Protein AF-0000000069710161 (afdb_homodimer)

Structure (mmCIF, N/CA/C/O backbone):
data_AF-0000000069710161-model_v1
#
loop_
_entity.id
_entity.type
_entity.pdbx_description
1 polymer 'Shikimate kinase'
#
loop_
_atom_site.group_PDB
_atom_site.id
_atom_site.type_symbol
_atom_site.label_atom_id
_atom_site.label_alt_id
_atom_site.label_comp_id
_atom_site.label_asym_id
_atom_site.label_entity_id
_atom_site.label_seq_id
_atom_site.pdbx_PDB_ins_code
_atom_site.Cartn_x
_atom_site.Cartn_y
_atom_site.Cartn_z
_atom_site.occupancy
_atom_site.B_iso_or_equiv
_atom_site.auth_seq_id
_atom_site.auth_comp_id
_atom_site.auth_asym_id
_atom_site.auth_atom_id
_atom_site.pdbx_PDB_model_num
ATOM 1 N N . MET A 1 1 ? -4.695 53.375 24.906 1 35.91 1 MET A N 1
ATOM 2 C CA . MET A 1 1 ? -3.84 53.312 23.719 1 35.91 1 MET A CA 1
ATOM 3 C C . MET A 1 1 ? -3.818 51.906 23.141 1 35.91 1 MET A C 1
ATOM 5 O O . MET A 1 1 ? -3.461 50.938 23.828 1 35.91 1 MET A O 1
ATOM 9 N N . SER A 1 2 ? -4.664 51.438 22.375 1 44 2 SER A N 1
ATOM 10 C CA . SER A 1 2 ? -5.02 50.219 21.656 1 44 2 SER A CA 1
ATOM 11 C C . SER A 1 2 ? -3.787 49.531 21.047 1 44 2 SER A C 1
ATOM 13 O O . SER A 1 2 ? -3.201 50.062 20.094 1 44 2 SER A O 1
ATOM 15 N N . THR A 1 3 ? -2.779 49 21.844 1 50.16 3 THR A N 1
ATOM 16 C CA . THR A 1 3 ? -1.387 48.562 21.734 1 50.16 3 THR A CA 1
ATOM 17 C C . THR A 1 3 ? -1.184 47.688 20.516 1 50.16 3 THR A C 1
ATOM 19 O O . THR A 1 3 ? -2.152 47.188 19.938 1 50.16 3 THR A O 1
ATOM 22 N N . MET A 1 4 ? 0.264 47.062 20.156 1 63.66 4 MET A N 1
ATOM 23 C CA . MET A 1 4 ? 1.085 46.531 19.062 1 63.66 4 MET A CA 1
ATOM 24 C C . MET A 1 4 ? 0.497 45.25 18.484 1 63.66 4 MET A C 1
ATOM 26 O O . MET A 1 4 ? 0.105 44.375 19.234 1 63.66 4 MET A O 1
ATOM 30 N N . ASP A 1 5 ? 0.167 45.281 17.203 1 88.62 5 ASP A N 1
ATOM 31 C CA . ASP A 1 5 ? -0.293 44.188 16.359 1 88.62 5 ASP A CA 1
ATOM 32 C C . ASP A 1 5 ? 0.804 43.125 16.188 1 88.62 5 ASP A C 1
ATOM 34 O O . ASP A 1 5 ? 1.992 43.469 16.203 1 88.62 5 ASP A O 1
ATOM 38 N N . GLY A 1 6 ? 0.441 41.906 16.609 1 97.69 6 GLY A N 1
ATOM 39 C CA . GLY A 1 6 ? 1.301 40.781 16.266 1 97.69 6 GLY A CA 1
ATOM 40 C C . GLY A 1 6 ? 0.914 40.094 14.953 1 97.69 6 GLY A C 1
ATOM 41 O O . GLY A 1 6 ? -0.271 40 14.633 1 97.69 6 GLY A O 1
ATOM 42 N N . ARG A 1 7 ? 1.943 39.781 14.172 1 98.25 7 ARG A N 1
ATOM 43 C CA . ARG A 1 7 ? 1.725 39.062 12.922 1 98.25 7 ARG A CA 1
ATOM 44 C C . ARG A 1 7 ? 2.695 37.906 12.789 1 98.25 7 ARG A C 1
ATOM 46 O O . ARG A 1 7 ? 3.855 38 13.195 1 98.25 7 ARG A O 1
ATOM 53 N N . ALA A 1 8 ? 2.242 36.875 12.227 1 98.56 8 ALA A N 1
ATOM 54 C CA . ALA A 1 8 ? 3.08 35.688 11.992 1 98.56 8 ALA A CA 1
ATOM 55 C C . ALA A 1 8 ? 2.535 34.875 10.836 1 98.56 8 ALA A C 1
ATOM 57 O O . ALA A 1 8 ? 1.414 35.094 10.375 1 98.56 8 ALA A O 1
ATOM 58 N N . GLU A 1 9 ? 3.357 34.031 10.281 1 98.62 9 GLU A N 1
ATOM 59 C CA . GLU A 1 9 ? 2.941 33.094 9.266 1 98.62 9 GLU A CA 1
ATOM 60 C C . GLU A 1 9 ? 3.49 31.688 9.578 1 98.62 9 GLU A C 1
ATOM 62 O O . GLU A 1 9 ? 4.547 31.562 10.195 1 98.62 9 GLU A O 1
ATOM 67 N N . ALA A 1 10 ? 2.816 30.734 9.242 1 98.75 10 ALA A N 1
ATOM 68 C CA . ALA A 1 10 ? 3.188 29.344 9.422 1 98.75 10 ALA A CA 1
ATOM 69 C C . ALA A 1 10 ? 2.916 28.531 8.148 1 98.75 10 ALA A C 1
ATOM 71 O O . ALA A 1 10 ? 1.876 28.703 7.512 1 98.75 10 ALA A O 1
ATOM 72 N N . PRO A 1 11 ? 3.871 27.703 7.766 1 98.69 11 PRO A N 1
ATOM 73 C CA . PRO A 1 11 ? 3.723 26.953 6.52 1 98.69 11 PRO A CA 1
ATOM 74 C C . PRO A 1 11 ? 2.713 25.812 6.633 1 98.69 11 PRO A C 1
ATOM 76 O O . PRO A 1 11 ? 2.545 25.234 7.715 1 98.69 11 PRO A O 1
ATOM 79 N N . ALA A 1 12 ? 2.025 25.516 5.5 1 98.12 12 ALA A N 1
ATOM 80 C CA . ALA A 1 12 ? 1.256 24.281 5.348 1 98.12 12 ALA A CA 1
ATOM 81 C C . ALA A 1 12 ? 2.176 23.062 5.301 1 98.12 12 ALA A C 1
ATOM 83 O O . ALA A 1 12 ? 3.395 23.203 5.434 1 98.12 12 ALA A O 1
ATOM 84 N N . ALA A 1 13 ? 1.583 21.891 5.223 1 98.25 13 ALA A N 1
ATOM 85 C CA . ALA A 1 13 ? 2.402 20.688 5.27 1 98.25 13 ALA A CA 1
ATOM 86 C C . ALA A 1 13 ? 1.756 19.547 4.477 1 98.25 13 ALA A C 1
ATOM 88 O O . ALA A 1 13 ? 0.557 19.594 4.188 1 98.25 13 ALA A O 1
ATOM 89 N N . GLY A 1 14 ? 2.584 18.594 4.031 1 98.19 14 GLY A N 1
ATOM 90 C CA . GLY A 1 14 ? 2.152 17.328 3.465 1 98.19 14 GLY A CA 1
ATOM 91 C C . GLY A 1 14 ? 2.355 16.156 4.406 1 98.19 14 GLY A C 1
ATOM 92 O O . GLY A 1 14 ? 3.127 16.25 5.363 1 98.19 14 GLY A O 1
ATOM 93 N N . THR A 1 15 ? 1.722 15.055 4.152 1 98.62 15 THR A N 1
ATOM 94 C CA . THR A 1 15 ? 1.741 13.922 5.066 1 98.62 15 THR A CA 1
ATOM 95 C C . THR A 1 15 ? 2.744 12.867 4.602 1 98.62 15 THR A C 1
ATOM 97 O O . THR A 1 15 ? 2.768 12.5 3.426 1 98.62 15 THR A O 1
ATOM 100 N N . VAL A 1 16 ? 3.584 12.398 5.527 1 98.94 16 VAL A N 1
ATOM 101 C CA . VAL A 1 16 ? 4.391 11.203 5.332 1 98.94 16 VAL A CA 1
ATOM 102 C C . VAL A 1 16 ? 3.689 10 5.961 1 98.94 16 VAL A C 1
ATOM 104 O O . VAL A 1 16 ? 3.545 8.953 5.32 1 98.94 16 VAL A O 1
ATOM 107 N N . LEU A 1 17 ? 3.168 10.156 7.145 1 98.88 17 LEU A N 1
ATOM 108 C CA . LEU A 1 17 ? 2.465 9.117 7.891 1 98.88 17 LEU A CA 1
ATOM 109 C C . LEU A 1 17 ? 1.274 9.703 8.641 1 98.88 17 LEU A C 1
ATOM 111 O O . LEU A 1 17 ? 1.441 10.594 9.484 1 98.88 17 LEU A O 1
ATOM 115 N N . ASN A 1 18 ? 0.111 9.281 8.289 1 98.25 18 ASN A N 1
ATOM 116 C CA . ASN A 1 18 ? -1.096 9.656 9.023 1 98.25 18 ASN A CA 1
ATOM 117 C C . ASN A 1 18 ? -1.126 9.023 10.414 1 98.25 18 ASN A C 1
ATOM 119 O O . ASN A 1 18 ? -0.945 7.816 10.555 1 98.25 18 ASN A O 1
ATOM 123 N N . ALA A 1 19 ? -1.414 9.75 11.414 1 97.81 19 ALA A N 1
ATOM 124 C CA . ALA A 1 19 ? -1.248 9.32 12.797 1 97.81 19 ALA A CA 1
ATOM 125 C C . ALA A 1 19 ? -2.469 8.539 13.281 1 97.81 19 ALA A C 1
ATOM 127 O O . ALA A 1 19 ? -2.453 7.957 14.367 1 97.81 19 ALA A O 1
ATOM 128 N N . LEU A 1 20 ? -3.5 8.445 12.555 1 97.06 20 LEU A N 1
ATOM 129 C CA . LEU A 1 20 ? -4.793 7.949 13.016 1 97.06 20 LEU A CA 1
ATOM 130 C C . LEU A 1 20 ? -4.711 6.465 13.352 1 97.06 20 LEU A C 1
ATOM 132 O O . LEU A 1 20 ? -5.469 5.973 14.195 1 97.06 20 LEU A O 1
ATOM 136 N N . ALA A 1 21 ? -3.746 5.766 12.727 1 98 21 ALA A N 1
ATOM 137 C CA . ALA A 1 21 ? -3.725 4.312 12.891 1 98 21 ALA A CA 1
ATOM 138 C C . ALA A 1 21 ? -3.082 3.926 14.219 1 98 21 ALA A C 1
ATOM 140 O O . ALA A 1 21 ? -3.584 3.051 14.93 1 98 21 ALA A O 1
ATOM 141 N N . THR A 1 22 ? -1.926 4.656 14.594 1 98.38 22 THR A N 1
ATOM 142 C CA . THR A 1 22 ? -1.139 4.137 15.703 1 98.38 22 THR A CA 1
ATOM 143 C C . THR A 1 22 ? -0.735 5.262 16.656 1 98.38 22 THR A C 1
ATOM 145 O O . THR A 1 22 ? -0.102 5.016 17.688 1 98.38 22 THR A O 1
ATOM 148 N N . GLY A 1 23 ? -1.062 6.473 16.281 1 98 23 GLY A N 1
ATOM 149 C CA . GLY A 1 23 ? -0.632 7.609 17.078 1 98 23 GLY A CA 1
ATOM 150 C C . GLY A 1 23 ? 0.708 8.172 16.656 1 98 23 GLY A C 1
ATOM 151 O O . GLY A 1 23 ? 1.058 9.297 17 1 98 23 GLY A O 1
ATOM 152 N N . THR A 1 24 ? 1.486 7.406 15.922 1 98.75 24 THR A N 1
ATOM 153 C CA . THR A 1 24 ? 2.711 7.918 15.32 1 98.75 24 THR A CA 1
ATOM 154 C C . THR A 1 24 ? 2.406 8.656 14.023 1 98.75 24 THR A C 1
ATOM 156 O O . THR A 1 24 ? 1.699 8.141 13.156 1 98.75 24 THR A O 1
ATOM 159 N N . GLY A 1 25 ? 2.854 9.867 13.906 1 98.75 25 GLY A N 1
ATOM 160 C CA . GLY A 1 25 ? 2.611 10.68 12.727 1 98.75 25 GLY A CA 1
ATOM 161 C C . GLY A 1 25 ? 3.877 11.289 12.148 1 98.75 25 GLY A C 1
ATOM 162 O O . GLY A 1 25 ? 4.93 11.273 12.797 1 98.75 25 GLY A O 1
ATOM 163 N N . SER A 1 26 ? 3.795 11.727 10.945 1 98.94 26 SER A N 1
ATOM 164 C CA . SER A 1 26 ? 4.895 12.406 10.266 1 98.94 26 SER A CA 1
ATOM 165 C C . SER A 1 26 ? 4.375 13.344 9.18 1 98.94 26 SER A C 1
ATOM 167 O O . SER A 1 26 ? 3.445 13 8.445 1 98.94 26 SER A O 1
ATOM 169 N N . ALA A 1 27 ? 4.891 14.484 9.117 1 98.88 27 ALA A N 1
ATOM 170 C CA . ALA A 1 27 ? 4.535 15.484 8.117 1 98.88 27 ALA A CA 1
ATOM 171 C C . ALA A 1 27 ? 5.754 16.312 7.707 1 98.88 27 ALA A C 1
ATOM 173 O O . ALA A 1 27 ? 6.773 16.297 8.398 1 98.88 27 ALA A O 1
ATOM 174 N N . PHE A 1 28 ? 5.695 16.984 6.578 1 98.94 28 PHE A N 1
ATOM 175 C CA . PHE A 1 28 ? 6.762 17.875 6.152 1 98.94 28 PHE A CA 1
ATOM 176 C C . PHE A 1 28 ? 6.188 19.219 5.695 1 98.94 28 PHE A C 1
ATOM 178 O O . PHE A 1 28 ? 5.125 19.266 5.074 1 98.94 28 PHE A O 1
ATOM 185 N N . ALA A 1 29 ? 6.871 20.281 6 1 98.81 29 ALA A N 1
ATOM 186 C CA . ALA A 1 29 ? 6.387 21.625 5.73 1 98.81 29 ALA A CA 1
ATOM 187 C C . ALA A 1 29 ? 6.578 22 4.262 1 98.81 29 ALA A C 1
ATOM 189 O O . ALA A 1 29 ? 7.602 21.656 3.658 1 98.81 29 ALA A O 1
ATOM 190 N N . ILE A 1 30 ? 5.621 22.688 3.744 1 98.56 30 ILE A N 1
ATOM 191 C CA . ILE A 1 30 ? 5.727 23.172 2.371 1 98.56 30 ILE A CA 1
ATOM 192 C C . ILE A 1 30 ? 5.695 24.688 2.354 1 98.56 30 ILE A C 1
ATOM 194 O O . ILE A 1 30 ? 5.242 25.328 3.312 1 98.56 30 ILE A O 1
ATOM 198 N N . ASP A 1 31 ? 6.133 25.25 1.247 1 98.25 31 ASP A N 1
ATOM 199 C CA . ASP A 1 31 ? 6.336 26.703 1.156 1 98.25 31 ASP A CA 1
ATOM 200 C C . ASP A 1 31 ? 5.039 27.406 0.789 1 98.25 31 ASP A C 1
ATOM 202 O O . ASP A 1 31 ? 5.004 28.188 -0.164 1 98.25 31 ASP A O 1
ATOM 206 N N . GLU A 1 32 ? 3.979 27.188 1.427 1 97.94 32 GLU A N 1
ATOM 207 C CA . GLU A 1 32 ? 2.66 27.812 1.416 1 97.94 32 GLU A CA 1
ATOM 208 C C . GLU A 1 32 ? 2.203 28.156 2.83 1 97.94 32 GLU A C 1
ATOM 210 O O . GLU A 1 32 ? 2.434 27.391 3.77 1 97.94 32 GLU A O 1
ATOM 215 N N . TYR A 1 33 ? 1.447 29.312 2.975 1 97.94 33 TYR A N 1
ATOM 216 C CA . TYR A 1 33 ? 1.395 29.828 4.34 1 97.94 33 TYR A CA 1
ATOM 217 C C . TYR A 1 33 ? -0.034 30.188 4.738 1 97.94 33 TYR A C 1
ATOM 219 O O . TYR A 1 33 ? -0.85 30.531 3.885 1 97.94 33 TYR A O 1
ATOM 227 N N . VAL A 1 34 ? -0.218 30.031 6.008 1 97.94 34 VAL A N 1
ATOM 228 C CA . VAL A 1 34 ? -1.29 30.734 6.715 1 97.94 34 VAL A CA 1
ATOM 229 C C . VAL A 1 34 ? -0.714 31.891 7.512 1 97.94 34 VAL A C 1
ATOM 231 O O . VAL A 1 34 ? 0.336 31.766 8.141 1 97.94 34 VAL A O 1
ATOM 234 N N . ARG A 1 35 ? -1.372 33 7.434 1 98.31 35 ARG A N 1
ATOM 235 C CA . ARG A 1 35 ? -0.942 34.188 8.156 1 98.31 35 ARG A CA 1
ATOM 236 C C . ARG A 1 35 ? -1.964 34.562 9.219 1 98.31 35 ARG A C 1
ATOM 238 O O . ARG A 1 35 ? -3.16 34.312 9.062 1 98.31 35 ARG A O 1
ATOM 245 N N . ALA A 1 36 ? -1.452 35.125 10.25 1 98.44 36 ALA A N 1
ATOM 246 C CA . ALA A 1 36 ? -2.309 35.594 11.336 1 98.44 36 ALA A CA 1
ATOM 247 C C . ALA A 1 36 ? -1.924 37 11.781 1 98.44 36 ALA A C 1
ATOM 249 O O . ALA A 1 36 ? -0.74 37.344 11.82 1 98.44 36 ALA A O 1
ATOM 250 N N . SER A 1 37 ? -2.906 37.75 12.086 1 98.25 37 SER A N 1
ATOM 251 C CA . SER A 1 37 ? -2.764 39.062 12.727 1 98.25 37 SER A CA 1
ATOM 252 C C . SER A 1 37 ? -3.545 39.125 14.039 1 98.25 37 SER A C 1
ATOM 254 O O . SER A 1 37 ? -4.684 38.656 14.109 1 98.25 37 SER A O 1
ATOM 256 N N . VAL A 1 38 ? -2.893 39.656 15.031 1 98.12 38 VAL A N 1
ATOM 257 C CA . VAL A 1 38 ? -3.52 39.719 16.344 1 98.12 38 VAL A CA 1
ATOM 258 C C . VAL A 1 38 ? -3.428 41.156 16.891 1 98.12 38 VAL A C 1
ATOM 260 O O . VAL A 1 38 ? -2.357 41.75 16.859 1 98.12 38 VAL A O 1
ATOM 263 N N . SER A 1 39 ? -4.531 41.656 17.266 1 97.69 39 SER A N 1
ATOM 264 C CA . SER A 1 39 ? -4.598 42.938 17.969 1 97.69 39 SER A CA 1
ATOM 265 C C . SER A 1 39 ? -5.121 42.781 19.391 1 97.69 39 SER A C 1
ATOM 267 O O . SER A 1 39 ? -6.234 42.281 19.578 1 97.69 39 SER A O 1
ATOM 269 N N . LEU A 1 40 ? -4.277 43.188 20.344 1 96.62 40 LEU A N 1
ATOM 270 C CA . LEU A 1 40 ? -4.699 43.094 21.734 1 96.62 40 LEU A CA 1
ATOM 271 C C . LEU A 1 40 ? -5.652 44.25 22.094 1 96.62 40 LEU A C 1
ATOM 273 O O . LEU A 1 40 ? -5.508 45.344 21.594 1 96.62 40 LEU A O 1
ATOM 277 N N . GLY A 1 41 ? -6.648 43.844 22.875 1 93.81 41 GLY A N 1
ATOM 278 C CA . GLY A 1 41 ? -7.582 44.844 23.328 1 93.81 41 GLY A CA 1
ATOM 279 C C . GLY A 1 41 ? -8.898 44.281 23.812 1 93.81 41 GLY A C 1
ATOM 280 O O . GLY A 1 41 ? -9.336 43.219 23.328 1 93.81 41 GLY A O 1
ATOM 281 N N . GLY A 1 42 ? -9.438 45 24.656 1 91.88 42 GLY A N 1
ATOM 282 C CA . GLY A 1 42 ? -10.711 44.531 25.188 1 91.88 42 GLY A CA 1
ATOM 283 C C . GLY A 1 42 ? -10.57 43.375 26.156 1 91.88 42 GLY A C 1
ATOM 284 O O . GLY A 1 42 ? -9.523 43.219 26.797 1 91.88 42 GLY A O 1
ATOM 285 N N . THR A 1 43 ? -11.75 42.625 26.375 1 92.25 43 THR A N 1
ATOM 286 C CA . THR A 1 43 ? -11.75 41.562 27.359 1 92.25 43 THR A CA 1
ATOM 287 C C . THR A 1 43 ? -12.016 40.219 26.688 1 92.25 43 THR A C 1
ATOM 289 O O . THR A 1 43 ? -11.727 39.156 27.25 1 92.25 43 THR A O 1
ATOM 292 N N . ASN A 1 44 ? -12.477 40.312 25.422 1 95.81 44 ASN A N 1
ATOM 293 C CA . ASN A 1 44 ? -12.828 39.094 24.734 1 95.81 44 ASN A CA 1
ATOM 294 C C . ASN A 1 44 ? -11.875 38.781 23.578 1 95.81 44 ASN A C 1
ATOM 296 O O . ASN A 1 44 ? -11.266 39.719 23.031 1 95.81 44 ASN A O 1
ATOM 300 N N . VAL A 1 45 ? -11.672 37.531 23.297 1 97.44 45 VAL A N 1
ATOM 301 C CA . VAL A 1 45 ? -10.914 37.125 22.125 1 97.44 45 VAL A CA 1
ATOM 302 C C . VAL A 1 45 ? -11.867 36.75 20.984 1 97.44 45 VAL A C 1
ATOM 304 O O . VAL A 1 45 ? -12.734 35.906 21.156 1 97.44 45 VAL A O 1
ATOM 307 N N . THR A 1 46 ? -11.789 37.406 19.891 1 97.12 46 THR A N 1
ATOM 308 C CA . THR A 1 46 ? -12.648 37.156 18.734 1 97.12 46 THR A CA 1
ATOM 309 C C . THR A 1 46 ? -11.805 36.875 17.484 1 97.12 46 THR A C 1
ATOM 311 O O . THR A 1 46 ? -10.766 37.5 17.281 1 97.12 46 THR A O 1
ATOM 314 N N . GLY A 1 47 ? -12.219 35.844 16.734 1 96.62 47 GLY A N 1
ATOM 315 C CA . GLY A 1 47 ? -11.469 35.438 15.57 1 96.62 47 GLY A CA 1
ATOM 316 C C . GLY A 1 47 ? -12.234 35.625 14.273 1 96.62 47 GLY A C 1
ATOM 317 O O . GLY A 1 47 ? -13.469 35.594 14.266 1 96.62 47 GLY A O 1
ATOM 318 N N . THR A 1 48 ? -11.531 35.844 13.195 1 96.19 48 THR A N 1
ATOM 319 C CA . THR A 1 48 ? -12.078 35.875 11.836 1 96.19 48 THR A CA 1
ATOM 320 C C . THR A 1 48 ? -11.141 35.156 10.867 1 96.19 48 THR A C 1
ATOM 322 O O . THR A 1 48 ? -9.922 35.281 10.984 1 96.19 48 THR A O 1
ATOM 325 N N . VAL A 1 49 ? -11.68 34.438 9.922 1 94.06 49 VAL A N 1
ATOM 326 C CA . VAL A 1 49 ? -10.961 33.844 8.797 1 94.06 49 VAL A CA 1
ATOM 327 C C . VAL A 1 49 ? -11.297 34.625 7.516 1 94.06 49 VAL A C 1
ATOM 329 O O . VAL A 1 49 ? -12.438 34.594 7.066 1 94.06 49 VAL A O 1
ATOM 332 N N . ALA A 1 50 ? -10.305 35.125 6.941 1 91.06 50 ALA A N 1
ATOM 333 C CA . ALA A 1 50 ? -10.508 36.094 5.859 1 91.06 50 ALA A CA 1
ATOM 334 C C . ALA A 1 50 ? -11.273 35.438 4.699 1 91.06 50 ALA A C 1
ATOM 336 O O . ALA A 1 50 ? -12.211 36.031 4.164 1 91.06 50 ALA A O 1
ATOM 337 N N . GLU A 1 51 ? -10.922 34.219 4.32 1 86.81 51 GLU A N 1
ATOM 338 C CA . GLU A 1 51 ? -11.5 33.562 3.143 1 86.81 51 GLU A CA 1
ATOM 339 C C . GLU A 1 51 ? -12.797 32.844 3.488 1 86.81 51 GLU A C 1
ATOM 341 O O . GLU A 1 51 ? -13.477 32.312 2.604 1 86.81 51 GLU A O 1
ATOM 346 N N . ALA A 1 52 ? -13.172 32.812 4.785 1 84.38 52 ALA A N 1
ATOM 347 C CA . ALA A 1 52 ? -14.352 32.094 5.234 1 84.38 52 ALA A CA 1
ATOM 348 C C . ALA A 1 52 ? -15 32.781 6.434 1 84.38 52 ALA A C 1
ATOM 350 O O . ALA A 1 52 ? -14.891 32.312 7.566 1 84.38 52 ALA A O 1
ATOM 351 N N . PRO A 1 53 ? -15.789 33.75 6.141 1 84.19 53 PRO A N 1
ATOM 352 C CA . PRO A 1 53 ? -16.344 34.562 7.223 1 84.19 53 PRO A CA 1
ATOM 353 C C . PRO A 1 53 ? -17.25 33.75 8.156 1 84.19 53 PRO A C 1
ATOM 355 O O . PRO A 1 53 ? -17.406 34.094 9.328 1 84.19 53 PRO A O 1
ATOM 358 N N . ASP A 1 54 ? -17.781 32.75 7.648 1 88.44 54 ASP A N 1
ATOM 359 C CA . ASP A 1 54 ? -18.703 31.938 8.461 1 88.44 54 ASP A CA 1
ATOM 360 C C . ASP A 1 54 ? -17.984 30.734 9.055 1 88.44 54 ASP A C 1
ATOM 362 O O . ASP A 1 54 ? -18.641 29.844 9.617 1 88.44 54 ASP A O 1
ATOM 366 N N . ALA A 1 55 ? -16.641 30.734 8.906 1 87.38 55 ALA A N 1
ATOM 367 C CA . ALA A 1 55 ? -15.891 29.594 9.414 1 87.38 55 ALA A CA 1
ATOM 368 C C . ALA A 1 55 ? -15.93 29.547 10.945 1 87.38 55 ALA A C 1
ATOM 370 O O . ALA A 1 55 ? -16.094 30.578 11.594 1 87.38 55 ALA A O 1
ATOM 371 N N . ASP A 1 56 ? -15.906 28.344 11.445 1 89.38 56 ASP A N 1
ATOM 372 C CA . ASP A 1 56 ? -15.719 28.188 12.883 1 89.38 56 ASP A CA 1
ATOM 373 C C . ASP A 1 56 ? -14.344 28.688 13.312 1 89.38 56 ASP A C 1
ATOM 375 O O . ASP A 1 56 ? -13.312 28.188 12.844 1 89.38 56 ASP A O 1
ATOM 379 N N . THR A 1 57 ? -14.273 29.656 14.219 1 94.94 57 THR A N 1
ATOM 380 C CA . THR A 1 57 ? -13.031 30.312 14.586 1 94.94 57 THR A CA 1
ATOM 381 C C . THR A 1 57 ? -12.594 29.891 15.992 1 94.94 57 THR A C 1
ATOM 383 O O . THR A 1 57 ? -11.688 30.484 16.562 1 94.94 57 THR A O 1
ATOM 386 N N . ARG A 1 58 ? -13.234 28.891 16.484 1 96 58 ARG A N 1
ATOM 387 C CA . ARG A 1 58 ? -12.977 28.484 17.859 1 96 58 ARG A CA 1
ATOM 388 C C . ARG A 1 58 ? -11.516 28.109 18.047 1 96 58 ARG A C 1
ATOM 390 O O . ARG A 1 58 ? -10.914 28.438 19.078 1 96 58 ARG A O 1
ATOM 397 N N . LEU A 1 59 ? -10.938 27.453 17.109 1 96.25 59 LEU A N 1
ATOM 398 C CA . LEU A 1 59 ? -9.547 27.016 17.234 1 96.25 59 LEU A CA 1
ATOM 399 C C . LEU A 1 59 ? -8.625 28.219 17.406 1 96.25 59 LEU A C 1
ATOM 401 O O . LEU A 1 59 ? -7.848 28.281 18.359 1 96.25 59 LEU A O 1
ATOM 405 N N . ILE A 1 60 ? -8.711 29.203 16.547 1 97.75 60 ILE A N 1
ATOM 406 C CA . ILE A 1 60 ? -7.754 30.297 16.578 1 97.75 60 ILE A CA 1
ATOM 407 C C . ILE A 1 60 ? -8.023 31.188 17.781 1 97.75 60 ILE A C 1
ATOM 409 O O . ILE A 1 60 ? -7.094 31.734 18.375 1 97.75 60 ILE A O 1
ATOM 413 N N . GLU A 1 61 ? -9.258 31.297 18.203 1 98.44 61 GLU A N 1
ATOM 414 C CA . GLU A 1 61 ? -9.578 32.031 19.422 1 98.44 61 GLU A CA 1
ATOM 415 C C . GLU A 1 61 ? -9 31.344 20.656 1 98.44 61 GLU A C 1
ATOM 417 O O . GLU A 1 61 ? -8.406 32 21.516 1 98.44 61 GLU A O 1
ATOM 422 N N . ARG A 1 62 ? -9.18 30.047 20.688 1 98.31 62 ARG A N 1
ATOM 423 C CA . ARG A 1 62 ? -8.711 29.297 21.844 1 98.31 62 ARG A CA 1
ATOM 424 C C . ARG A 1 62 ? -7.191 29.344 21.953 1 98.31 62 ARG A C 1
ATOM 426 O O . ARG A 1 62 ? -6.645 29.406 23.047 1 98.31 62 ARG A O 1
ATOM 433 N N . VAL A 1 63 ? -6.488 29.312 20.844 1 98.56 63 VAL A N 1
ATOM 434 C CA . VAL A 1 63 ? -5.035 29.422 20.859 1 98.56 63 VAL A CA 1
ATOM 435 C C . VAL A 1 63 ? -4.629 30.75 21.484 1 98.56 63 VAL A C 1
ATOM 437 O O . VAL A 1 63 ? -3.791 30.781 22.391 1 98.56 63 VAL A O 1
ATOM 440 N N . ALA A 1 64 ? -5.215 31.844 21.031 1 98.31 64 ALA A N 1
ATOM 441 C CA . ALA A 1 64 ? -4.902 33.156 21.562 1 98.31 64 ALA A CA 1
ATOM 442 C C . ALA A 1 64 ? -5.227 33.25 23.062 1 98.31 64 ALA A C 1
ATOM 444 O O . ALA A 1 64 ? -4.445 33.812 23.844 1 98.31 64 ALA A O 1
ATOM 445 N N . GLU A 1 65 ? -6.355 32.719 23.422 1 98.38 65 GLU A N 1
ATOM 446 C CA . GLU A 1 65 ? -6.758 32.688 24.828 1 98.38 65 GLU A CA 1
ATOM 447 C C . GLU A 1 65 ? -5.707 32 25.703 1 98.38 65 GLU A C 1
ATOM 449 O O . GLU A 1 65 ? -5.344 32.531 26.766 1 98.38 65 GLU A O 1
ATOM 454 N N . LEU A 1 66 ? -5.281 30.844 25.25 1 98.31 66 LEU A N 1
ATOM 455 C CA . LEU A 1 66 ? -4.312 30.078 26.031 1 98.31 66 LEU A CA 1
ATOM 456 C C . LEU A 1 66 ? -2.996 30.828 26.156 1 98.31 66 LEU A C 1
ATOM 458 O O . LEU A 1 66 ? -2.395 30.859 27.234 1 98.31 66 LEU A O 1
ATOM 462 N N . ILE A 1 67 ? -2.543 31.406 25.109 1 98.06 67 ILE A N 1
ATOM 463 C CA . ILE A 1 67 ? -1.282 32.125 25.141 1 98.06 67 ILE A CA 1
ATOM 464 C C . ILE A 1 67 ? -1.412 33.375 26.047 1 98.06 67 ILE A C 1
ATOM 466 O O . ILE A 1 67 ? -0.527 33.656 26.859 1 98.06 67 ILE A O 1
ATOM 470 N N . ILE A 1 68 ? -2.512 34.125 25.969 1 97.19 68 ILE A N 1
ATOM 471 C CA . ILE A 1 68 ? -2.729 35.312 26.781 1 97.19 68 ILE A CA 1
ATOM 472 C C . ILE A 1 68 ? -2.812 34.938 28.25 1 97.19 68 ILE A C 1
ATOM 474 O O . ILE A 1 68 ? -2.275 35.625 29.109 1 97.19 68 ILE A O 1
ATOM 478 N N . ALA A 1 69 ? -3.471 33.844 28.469 1 97.19 69 ALA A N 1
ATOM 479 C CA . ALA A 1 69 ? -3.607 33.375 29.844 1 97.19 69 ALA A CA 1
ATOM 480 C C . ALA A 1 69 ? -2.244 33.062 30.453 1 97.19 69 ALA A C 1
ATOM 482 O O . ALA A 1 69 ? -2.012 33.312 31.641 1 97.19 69 ALA A O 1
ATOM 483 N N . GLU A 1 70 ? -1.397 32.469 29.672 1 96.75 70 GLU A N 1
ATOM 484 C CA . GLU A 1 70 ? -0.122 32 30.188 1 96.75 70 GLU A CA 1
ATOM 485 C C . GLU A 1 70 ? 0.933 33.094 30.172 1 96.75 70 GLU A C 1
ATOM 487 O O . GLU A 1 70 ? 1.795 33.156 31.047 1 96.75 70 GLU A O 1
ATOM 492 N N . TYR A 1 71 ? 0.86 34 29.172 1 95.81 71 TYR A N 1
ATOM 493 C CA . TYR A 1 71 ? 1.992 34.906 28.984 1 95.81 71 TYR A CA 1
ATOM 494 C C . TYR A 1 71 ? 1.537 36.344 28.938 1 95.81 71 TYR A C 1
ATOM 496 O O . TYR A 1 71 ? 2.361 37.281 28.875 1 95.81 71 TYR A O 1
ATOM 504 N N . GLY A 1 72 ? 0.239 36.594 28.953 1 94.44 72 GLY A N 1
ATOM 505 C CA . GLY A 1 72 ? -0.317 37.938 28.938 1 94.44 72 GLY A CA 1
ATOM 506 C C . GLY A 1 72 ? -0.874 38.375 30.281 1 94.44 72 GLY A C 1
ATOM 507 O O . GLY A 1 72 ? -0.438 37.875 31.328 1 94.44 72 GLY A O 1
ATOM 508 N N . ASP A 1 73 ? -1.74 39.438 30.266 1 93.5 73 ASP A N 1
ATOM 509 C CA . ASP A 1 73 ? -2.324 40 31.469 1 93.5 73 ASP A CA 1
ATOM 510 C C . ASP A 1 73 ? -3.85 39.938 31.438 1 93.5 73 ASP A C 1
ATOM 512 O O . ASP A 1 73 ? -4.535 40.812 31.969 1 93.5 73 ASP A O 1
ATOM 516 N N . GLY A 1 74 ? -4.281 38.906 30.625 1 91.94 74 GLY A N 1
ATOM 517 C CA . GLY A 1 74 ? -5.715 38.688 30.578 1 91.94 74 GLY A CA 1
ATOM 518 C C . GLY A 1 74 ? -6.426 39.625 29.594 1 91.94 74 GLY A C 1
ATOM 519 O O . GLY A 1 74 ? -7.652 39.75 29.656 1 91.94 74 GLY A O 1
ATOM 520 N N . GLN A 1 75 ? -5.66 40.219 28.75 1 92.38 75 GLN A N 1
ATOM 521 C CA . GLN A 1 75 ? -6.23 41.094 27.703 1 92.38 75 GLN A CA 1
ATOM 522 C C . GLN A 1 75 ? -7.09 40.281 26.734 1 92.38 75 GLN A C 1
ATOM 524 O O . GLN A 1 75 ? -6.871 39.062 26.562 1 92.38 75 GLN A O 1
ATOM 529 N N . GLY A 1 76 ? -8.055 40.969 26.141 1 96.38 76 GLY A N 1
ATOM 530 C CA . GLY A 1 76 ? -8.695 40.406 24.953 1 96.38 76 GLY A CA 1
ATOM 531 C C . GLY A 1 76 ? -7.859 40.594 23.688 1 96.38 76 GLY A C 1
ATOM 532 O O . GLY A 1 76 ? -6.738 41.094 23.75 1 96.38 76 GLY A O 1
ATOM 533 N N . ALA A 1 77 ? -8.43 40.031 22.547 1 97.56 77 ALA A N 1
ATOM 534 C CA . ALA A 1 77 ? -7.715 40.125 21.281 1 97.56 77 ALA A CA 1
ATOM 535 C C . ALA A 1 77 ? -8.656 39.938 20.109 1 97.56 77 ALA A C 1
ATOM 537 O O . ALA A 1 77 ? -9.688 39.25 20.219 1 97.56 77 ALA A O 1
ATOM 538 N N . THR A 1 78 ? -8.375 40.594 19.047 1 97.62 78 THR A N 1
ATOM 539 C CA . THR A 1 78 ? -8.938 40.281 17.75 1 97.62 78 THR A CA 1
ATOM 540 C C . THR A 1 78 ? -7.922 39.531 16.891 1 97.62 78 THR A C 1
ATOM 542 O O . THR A 1 78 ? -6.801 40 16.688 1 97.62 78 THR A O 1
ATOM 545 N N . VAL A 1 79 ? -8.289 38.375 16.453 1 97.88 79 VAL A N 1
ATOM 546 C CA . VAL A 1 79 ? -7.426 37.469 15.68 1 97.88 79 VAL A CA 1
ATOM 547 C C . VAL A 1 79 ? -7.969 37.344 14.258 1 97.88 79 VAL A C 1
ATOM 549 O O . VAL A 1 79 ? -9.148 37.031 14.062 1 97.88 79 VAL A O 1
ATOM 552 N N . GLU A 1 80 ? -7.152 37.562 13.258 1 97.25 80 GLU A N 1
ATOM 553 C CA . GLU A 1 80 ? -7.512 37.344 11.852 1 97.25 80 GLU A CA 1
ATOM 554 C C . GLU A 1 80 ? -6.504 36.438 11.156 1 97.25 80 GLU A C 1
ATOM 556 O O . GLU A 1 80 ? -5.293 36.625 11.312 1 97.25 80 GLU A O 1
ATOM 561 N N . THR A 1 81 ? -7.02 35.469 10.445 1 97.31 81 THR A N 1
ATOM 562 C CA . THR A 1 81 ? -6.137 34.594 9.656 1 97.31 81 THR A CA 1
ATOM 563 C C . THR A 1 81 ? -6.488 34.688 8.172 1 97.31 81 THR A C 1
ATOM 565 O O . THR A 1 81 ? -7.629 35 7.816 1 97.31 81 THR A O 1
ATOM 568 N N . ASP A 1 82 ? -5.559 34.5 7.34 1 95.88 82 ASP A N 1
ATOM 569 C CA . ASP A 1 82 ? -5.715 34.312 5.898 1 95.88 82 ASP A CA 1
ATOM 570 C C . ASP A 1 82 ? -4.723 33.312 5.355 1 95.88 82 ASP A C 1
ATOM 572 O O . ASP A 1 82 ? -3.695 33.031 5.98 1 95.88 82 ASP A O 1
ATOM 576 N N . SER A 1 83 ? -5.07 32.688 4.277 1 94.12 83 SER A N 1
ATOM 577 C CA . SER A 1 83 ? -4.25 31.578 3.811 1 94.12 83 SER A CA 1
ATOM 578 C C . SER A 1 83 ? -4.141 31.578 2.291 1 94.12 83 SER A C 1
ATOM 580 O O . SER A 1 83 ? -5.062 32 1.593 1 94.12 83 SER A O 1
ATOM 582 N N . THR A 1 84 ? -2.992 31.062 1.802 1 88.06 84 THR A N 1
ATOM 583 C CA . THR A 1 84 ? -2.799 30.797 0.382 1 88.06 84 THR A CA 1
ATOM 584 C C . THR A 1 84 ? -3.203 29.359 0.042 1 88.06 84 THR A C 1
ATOM 586 O O . THR A 1 84 ? -3.238 28.984 -1.13 1 88.06 84 THR A O 1
ATOM 589 N N . VAL A 1 85 ? -3.412 28.594 1.06 1 87.81 85 VAL A N 1
ATOM 590 C CA . VAL A 1 85 ? -3.809 27.203 0.856 1 87.81 85 VAL A CA 1
ATOM 591 C C . VAL A 1 85 ? -5.32 27.062 1.027 1 87.81 85 VAL A C 1
ATOM 593 O O . VAL A 1 85 ? -5.914 27.719 1.889 1 87.81 85 VAL A O 1
ATOM 596 N N . PRO A 1 86 ? -5.895 26.219 0.206 1 80.38 86 PRO A N 1
ATOM 597 C CA . PRO A 1 86 ? -7.336 26 0.372 1 80.38 86 PRO A CA 1
ATOM 598 C C . PRO A 1 86 ? -7.688 25.375 1.715 1 80.38 86 PRO A C 1
ATOM 600 O O . PRO A 1 86 ? -6.953 24.5 2.203 1 80.38 86 PRO A O 1
ATOM 603 N N . MET A 1 87 ? -8.781 25.797 2.217 1 77.94 87 MET A N 1
ATOM 604 C CA . MET A 1 87 ? -9.258 25.25 3.48 1 77.94 87 MET A CA 1
ATOM 605 C C . MET A 1 87 ? -9.75 23.812 3.297 1 77.94 87 MET A C 1
ATOM 607 O O . MET A 1 87 ? -10.336 23.484 2.266 1 77.94 87 MET A O 1
ATOM 611 N N . ALA A 1 88 ? -9.594 23 4.227 1 77.88 88 ALA A N 1
ATOM 612 C CA . ALA A 1 88 ? -10.125 21.641 4.281 1 77.88 88 ALA A CA 1
ATOM 613 C C . ALA A 1 88 ? -9.625 20.797 3.109 1 77.88 88 ALA A C 1
ATOM 615 O O . ALA A 1 88 ? -10.328 19.906 2.629 1 77.88 88 ALA A O 1
ATOM 616 N N . ALA A 1 89 ? -8.422 21.203 2.641 1 84.62 89 ALA A N 1
ATOM 617 C CA . ALA A 1 89 ? -7.848 20.5 1.493 1 84.62 89 ALA A CA 1
ATOM 618 C C . ALA A 1 89 ? -6.934 19.375 1.943 1 84.62 89 ALA A C 1
ATOM 620 O O . ALA A 1 89 ? -6.473 18.578 1.123 1 84.62 89 ALA A O 1
ATOM 621 N N . GLY A 1 90 ? -6.734 19.25 3.201 1 88.19 90 GLY A N 1
ATOM 622 C CA . GLY A 1 90 ? -5.844 18.219 3.717 1 88.19 90 GLY A CA 1
ATOM 623 C C . GLY A 1 90 ? -4.387 18.641 3.74 1 88.19 90 GLY A C 1
ATOM 624 O O . GLY A 1 90 ? -3.488 17.812 3.83 1 88.19 90 GLY A O 1
ATOM 625 N N . LEU A 1 91 ? -4.129 19.906 3.693 1 94.38 91 LEU A N 1
ATOM 626 C CA . LEU A 1 91 ? -2.768 20.422 3.678 1 94.38 91 LEU A CA 1
ATOM 627 C C . LEU A 1 91 ? -2.426 21.094 5.004 1 94.38 91 LEU A C 1
ATOM 629 O O . LEU A 1 91 ? -1.731 22.109 5.027 1 94.38 91 LEU A O 1
ATOM 633 N N . LYS A 1 92 ? -3.004 20.641 6.043 1 94.81 92 LYS A N 1
ATOM 634 C CA . LYS A 1 92 ? -2.689 20.938 7.438 1 94.81 92 LYS A CA 1
ATOM 635 C C . LYS A 1 92 ? -2.887 22.422 7.738 1 94.81 92 LYS A C 1
ATOM 637 O O . LYS A 1 92 ? -2.133 23.016 8.523 1 94.81 92 LYS A O 1
ATOM 642 N N . SER A 1 93 ? -3.895 23.016 7.156 1 93.31 93 SER A N 1
ATOM 643 C CA . SER A 1 93 ? -4.16 24.438 7.312 1 93.31 93 SER A CA 1
ATOM 644 C C . SER A 1 93 ? -4.574 24.766 8.742 1 93.31 93 SER A C 1
ATOM 646 O O . SER A 1 93 ? -4.27 25.859 9.242 1 93.31 93 SER A O 1
ATOM 648 N N . SER A 1 94 ? -5.27 23.859 9.383 1 93.25 94 SER A N 1
ATOM 649 C CA . SER A 1 94 ? -5.695 24.109 10.75 1 93.25 94 SER A CA 1
ATOM 650 C C . SER A 1 94 ? -4.496 24.234 11.688 1 93.25 94 SER A C 1
ATOM 652 O O . SER A 1 94 ? -4.434 25.141 12.516 1 93.25 94 SER A O 1
ATOM 654 N N . SER A 1 95 ? -3.57 23.281 11.562 1 96.44 95 SER A N 1
ATOM 655 C CA . SER A 1 95 ? -2.363 23.344 12.375 1 96.44 95 SER A CA 1
ATOM 656 C C . SER A 1 95 ? -1.536 24.578 12.047 1 96.44 95 SER A C 1
ATOM 658 O O . SER A 1 95 ? -0.976 25.219 12.945 1 96.44 95 SER A O 1
ATOM 660 N N . ALA A 1 96 ? -1.455 24.875 10.812 1 97.75 96 ALA A N 1
ATOM 661 C CA . ALA A 1 96 ? -0.743 26.078 10.398 1 97.75 96 ALA A CA 1
ATOM 662 C C . ALA A 1 96 ? -1.401 27.328 10.977 1 97.75 96 ALA A C 1
ATOM 664 O O . ALA A 1 96 ? -0.714 28.25 11.414 1 97.75 96 ALA A O 1
ATOM 665 N N . ALA A 1 97 ? -2.713 27.391 10.922 1 97.12 97 ALA A N 1
ATOM 666 C CA . ALA A 1 97 ? -3.443 28.516 11.5 1 97.12 97 ALA A CA 1
ATOM 667 C C . ALA A 1 97 ? -3.162 28.641 12.992 1 97.12 97 ALA A C 1
ATOM 669 O O . ALA A 1 97 ? -2.898 29.75 13.492 1 97.12 97 ALA A O 1
ATOM 670 N N . ALA A 1 98 ? -3.258 27.547 13.688 1 98.12 98 ALA A N 1
ATOM 671 C CA . ALA A 1 98 ? -2.971 27.547 15.117 1 98.12 98 ALA A CA 1
ATOM 672 C C . ALA A 1 98 ? -1.563 28.078 15.391 1 98.12 98 ALA A C 1
ATOM 674 O O . ALA A 1 98 ? -1.361 28.891 16.297 1 98.12 98 ALA A O 1
ATOM 675 N N . ASN A 1 99 ? -0.601 27.578 14.641 1 98.75 99 ASN A N 1
ATOM 676 C CA . ASN A 1 99 ? 0.787 27.984 14.812 1 98.75 99 ASN A CA 1
ATOM 677 C C . ASN A 1 99 ? 0.97 29.469 14.516 1 98.75 99 ASN A C 1
ATOM 679 O O . ASN A 1 99 ? 1.664 30.172 15.25 1 98.75 99 ASN A O 1
ATOM 683 N N . ALA A 1 100 ? 0.38 29.938 13.422 1 98.75 100 ALA A N 1
ATOM 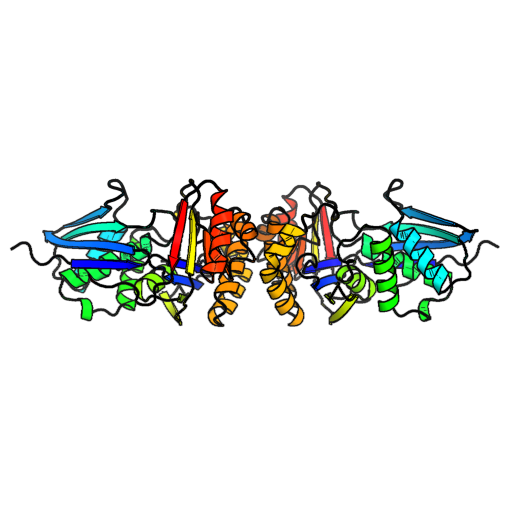684 C CA . ALA A 1 100 ? 0.47 31.344 13.055 1 98.75 100 ALA A CA 1
ATOM 685 C C . ALA A 1 100 ? -0.122 32.25 14.148 1 98.75 100 ALA A C 1
ATOM 687 O O . ALA A 1 100 ? 0.464 33.25 14.516 1 98.75 100 ALA A O 1
ATOM 688 N N . VAL A 1 101 ? -1.243 31.891 14.672 1 98.62 101 VAL A N 1
ATOM 689 C CA . VAL A 1 101 ? -1.911 32.656 15.719 1 98.62 101 VAL A CA 1
ATOM 690 C C . VAL A 1 101 ? -1.077 32.625 17 1 98.62 101 VAL A C 1
ATOM 692 O O . VAL A 1 101 ? -0.948 33.656 17.688 1 98.62 101 VAL A O 1
ATOM 695 N N . ALA A 1 102 ? -0.584 31.453 17.359 1 98.69 102 ALA A N 1
ATOM 696 C CA . ALA A 1 102 ? 0.258 31.344 18.547 1 98.69 102 ALA A CA 1
ATOM 697 C C . ALA A 1 102 ? 1.417 32.344 18.484 1 98.69 102 ALA A C 1
ATOM 699 O O . ALA A 1 102 ? 1.608 33.125 19.406 1 98.69 102 ALA A O 1
ATOM 700 N N . LEU A 1 103 ? 2.131 32.312 17.359 1 98.69 103 LEU A N 1
ATOM 701 C CA . LEU A 1 103 ? 3.297 33.188 17.234 1 98.69 103 LEU A CA 1
ATOM 702 C C . LEU A 1 103 ? 2.877 34.625 17.125 1 98.69 103 LEU A C 1
ATOM 704 O O . LEU A 1 103 ? 3.561 35.531 17.641 1 98.69 103 LEU A O 1
ATOM 708 N N . ALA A 1 104 ? 1.788 34.906 16.406 1 98.62 104 ALA A N 1
ATOM 709 C CA . ALA A 1 104 ? 1.299 36.281 16.297 1 98.62 104 ALA A CA 1
ATOM 710 C C . ALA A 1 104 ? 0.894 36.844 17.656 1 98.62 104 ALA A C 1
ATOM 712 O O . ALA A 1 104 ? 1.12 38 17.953 1 98.62 104 ALA A O 1
ATOM 713 N N . THR A 1 105 ? 0.244 36.031 18.453 1 98.38 105 THR A N 1
ATOM 714 C CA . THR A 1 105 ? -0.158 36.469 19.781 1 98.38 105 THR A CA 1
ATOM 715 C C . THR A 1 105 ? 1.064 36.719 20.656 1 98.38 105 THR A C 1
ATOM 717 O O . THR A 1 105 ? 1.129 37.75 21.359 1 98.38 105 THR A O 1
ATOM 720 N N . LEU A 1 106 ? 1.982 35.812 20.656 1 97.94 106 LEU A N 1
ATOM 721 C CA . LEU A 1 106 ? 3.223 36 21.391 1 97.94 106 LEU A CA 1
ATOM 722 C C . LEU A 1 106 ? 3.92 37.281 20.938 1 97.94 106 LEU A C 1
ATOM 724 O O . LEU A 1 106 ? 4.461 38.031 21.766 1 97.94 106 LEU A O 1
ATOM 728 N N . ASP A 1 107 ? 3.947 37.469 19.625 1 97.69 107 ASP A N 1
ATOM 729 C CA . ASP A 1 107 ? 4.531 38.656 19.062 1 97.69 107 ASP A CA 1
ATOM 730 C C . ASP A 1 107 ? 3.828 39.906 19.609 1 97.69 107 ASP A C 1
ATOM 732 O O . ASP A 1 107 ? 4.484 40.875 20.016 1 97.69 107 ASP A O 1
ATOM 736 N N . ALA A 1 108 ? 2.518 39.906 19.625 1 97.12 108 ALA A N 1
ATOM 737 C CA . ALA A 1 108 ? 1.726 41.031 20.125 1 97.12 108 ALA A CA 1
ATOM 738 C C . ALA A 1 108 ? 2.031 41.312 21.594 1 97.12 108 ALA A C 1
ATOM 740 O O . ALA A 1 108 ? 1.984 42.469 22.047 1 97.12 108 ALA A O 1
ATOM 741 N N . LEU A 1 109 ? 2.377 40.312 22.312 1 96.12 109 LEU A N 1
ATOM 742 C CA . LEU A 1 109 ? 2.639 40.406 23.75 1 96.12 109 LEU A CA 1
ATOM 743 C C . LEU A 1 109 ? 4.105 40.719 24.016 1 96.12 109 LEU A C 1
ATOM 745 O O . LEU A 1 109 ? 4.516 40.844 25.172 1 96.12 109 LEU A O 1
ATOM 749 N N . ASP A 1 110 ? 4.945 40.781 22.953 1 95 110 ASP A N 1
ATOM 750 C CA . ASP A 1 110 ? 6.395 40.906 23.078 1 95 110 ASP A CA 1
ATOM 751 C C . ASP A 1 110 ? 6.98 39.781 23.922 1 95 110 ASP A C 1
ATOM 753 O O . ASP A 1 110 ? 7.809 40 24.797 1 95 110 ASP A O 1
ATOM 757 N N . ALA A 1 111 ? 6.445 38.562 23.609 1 95.19 111 ALA A N 1
ATOM 758 C CA . ALA A 1 111 ? 6.832 37.406 24.406 1 95.19 111 ALA A CA 1
ATOM 759 C C . ALA A 1 111 ? 7.324 36.25 23.531 1 95.19 111 ALA A C 1
ATOM 761 O O . ALA A 1 111 ? 7.316 35.094 23.938 1 95.19 111 ALA A O 1
ATOM 762 N N . THR A 1 112 ? 7.703 36.531 22.328 1 94.19 112 THR A N 1
ATOM 763 C CA . THR A 1 112 ? 8.102 35.5 21.359 1 94.19 112 THR A CA 1
ATOM 764 C C . THR A 1 112 ? 9.289 34.688 21.891 1 94.19 112 THR A C 1
ATOM 766 O O . THR A 1 112 ? 9.383 33.5 21.656 1 94.19 112 THR A O 1
ATOM 769 N N . GLU A 1 113 ? 10.164 35.25 22.625 1 93.31 113 GLU A N 1
ATOM 770 C CA . GLU A 1 113 ? 11.383 34.594 23.094 1 93.31 113 GLU A CA 1
ATOM 771 C C . GLU A 1 113 ? 11.133 33.812 24.375 1 93.31 113 GLU A C 1
ATOM 773 O O . GLU A 1 113 ? 11.969 33 24.781 1 93.31 113 GLU A O 1
ATOM 778 N N . ALA A 1 114 ? 10.008 34 24.938 1 93.94 114 ALA A N 1
ATOM 779 C CA . ALA A 1 114 ? 9.695 33.344 26.219 1 93.94 114 ALA A CA 1
ATOM 780 C C . ALA A 1 114 ? 9.242 31.922 26.016 1 93.94 114 ALA A C 1
ATOM 782 O O . ALA A 1 114 ? 9.172 31.141 26.969 1 93.94 114 ALA A O 1
ATOM 783 N N . VAL A 1 115 ? 8.906 31.625 24.812 1 95.38 115 VAL A N 1
ATOM 784 C CA . VAL A 1 115 ? 8.312 30.328 24.516 1 95.38 115 VAL A CA 1
ATOM 785 C C . VAL A 1 115 ? 9.094 29.641 23.406 1 95.38 115 VAL A C 1
ATOM 787 O O . VAL A 1 115 ? 9.391 30.25 22.375 1 95.38 115 VAL A O 1
ATOM 790 N N . THR A 1 116 ? 9.523 28.375 23.656 1 96.88 116 THR A N 1
ATOM 791 C CA . THR A 1 116 ? 10.141 27.625 22.562 1 96.88 116 THR A CA 1
ATOM 792 C C . THR A 1 116 ? 9.125 27.344 21.469 1 96.88 116 THR A C 1
ATOM 794 O O . THR A 1 116 ? 7.922 27.266 21.719 1 96.88 116 THR A O 1
ATOM 797 N N . ARG A 1 117 ? 9.609 27.141 20.25 1 97.38 117 ARG A N 1
ATOM 798 C CA . ARG A 1 117 ? 8.734 26.828 19.125 1 97.38 117 ARG A CA 1
ATOM 799 C C . ARG A 1 117 ? 7.961 25.531 19.359 1 97.38 117 ARG A C 1
ATOM 801 O O . ARG A 1 117 ? 6.781 25.438 19.016 1 97.38 117 ARG A O 1
ATOM 808 N N . GLU A 1 118 ? 8.586 24.562 19.938 1 97.75 118 GLU A N 1
ATOM 809 C CA . GLU A 1 118 ? 7.922 23.297 20.219 1 97.75 118 GLU A CA 1
ATOM 810 C C . GLU A 1 118 ? 6.777 23.5 21.219 1 97.75 118 GLU A C 1
ATOM 812 O O . GLU A 1 118 ? 5.703 22.906 21.047 1 97.75 118 GLU A O 1
ATOM 817 N N . ARG A 1 119 ? 7.062 24.297 22.25 1 97.88 119 ARG A N 1
ATOM 818 C CA . ARG A 1 119 ? 6.02 24.578 23.234 1 97.88 119 ARG A CA 1
ATOM 819 C C . ARG A 1 119 ? 4.855 25.328 22.594 1 97.88 119 ARG A C 1
ATOM 821 O O . ARG A 1 119 ? 3.691 25.047 22.891 1 97.88 119 ARG A O 1
ATOM 828 N N . ALA A 1 120 ? 5.156 26.312 21.75 1 98.38 120 ALA A N 1
ATOM 829 C CA . ALA A 1 120 ? 4.109 27.047 21.047 1 98.38 120 ALA A CA 1
ATOM 830 C C . ALA A 1 120 ? 3.246 26.094 20.219 1 98.38 120 ALA A C 1
ATOM 832 O O . ALA A 1 120 ? 2.02 26.219 20.188 1 98.38 120 ALA A O 1
ATOM 833 N N . ALA A 1 121 ? 3.904 25.141 19.531 1 98.62 121 ALA A N 1
ATOM 834 C CA . ALA A 1 121 ? 3.166 24.141 18.75 1 98.62 121 ALA A CA 1
ATOM 835 C C . ALA A 1 121 ? 2.238 23.328 19.656 1 98.62 121 ALA A C 1
ATOM 837 O O . ALA A 1 121 ? 1.098 23.047 19.281 1 98.62 121 ALA A O 1
ATOM 838 N N . ARG A 1 122 ? 2.705 22.953 20.844 1 98.5 122 ARG A N 1
ATOM 839 C CA . ARG A 1 122 ? 1.914 22.156 21.781 1 98.5 122 ARG A CA 1
ATOM 840 C C . ARG A 1 122 ? 0.7 22.938 22.281 1 98.5 122 ARG A C 1
ATOM 842 O O . ARG A 1 122 ? -0.363 22.359 22.5 1 98.5 122 ARG A O 1
ATOM 849 N N . ILE A 1 123 ? 0.862 24.234 22.422 1 98.31 123 ILE A N 1
ATOM 850 C CA . ILE A 1 123 ? -0.272 25.062 22.828 1 98.31 123 ILE A CA 1
ATOM 851 C C . ILE A 1 123 ? -1.351 25.016 21.75 1 98.31 123 ILE A C 1
ATOM 853 O O . ILE A 1 123 ? -2.541 24.906 22.047 1 98.31 123 ILE A O 1
ATOM 857 N N . GLY A 1 124 ? -0.915 25.141 20.484 1 98.12 124 GLY A N 1
ATOM 858 C CA . GLY A 1 124 ? -1.861 24.984 19.391 1 98.12 124 GLY A CA 1
ATOM 859 C C . GLY A 1 124 ? -2.568 23.641 19.406 1 98.12 124 GLY A C 1
ATOM 860 O O . GLY A 1 124 ? -3.766 23.562 19.125 1 98.12 124 GLY A O 1
ATOM 861 N N . VAL A 1 125 ? -1.825 22.562 19.703 1 98.25 125 VAL A N 1
ATOM 862 C CA . VAL A 1 125 ? -2.367 21.203 19.766 1 98.25 125 VAL A CA 1
ATOM 863 C C . VAL A 1 125 ? -3.395 21.109 20.891 1 98.25 125 VAL A C 1
ATOM 865 O O . VAL A 1 125 ? -4.469 20.531 20.719 1 98.25 125 VAL A O 1
ATOM 868 N N . GLU A 1 126 ? -3.031 21.688 22.047 1 97.94 126 GLU A N 1
ATOM 869 C CA . GLU A 1 126 ? -3.961 21.734 23.172 1 97.94 126 GLU A CA 1
ATOM 870 C C . GLU A 1 126 ? -5.25 22.453 22.797 1 97.94 126 GLU A C 1
ATOM 872 O O . GLU A 1 126 ? -6.348 21.984 23.094 1 97.94 126 GLU A O 1
ATOM 877 N N . ALA A 1 127 ? -5.105 23.562 22.125 1 98 127 ALA A N 1
ATOM 878 C CA . ALA A 1 127 ? -6.258 24.344 21.672 1 98 127 ALA A CA 1
ATOM 879 C C . ALA A 1 127 ? -7.121 23.531 20.703 1 98 127 ALA A C 1
ATOM 881 O O . ALA A 1 127 ? -8.352 23.609 20.75 1 98 127 ALA A O 1
ATOM 882 N N . ALA A 1 128 ? -6.48 22.812 19.766 1 95.62 128 ALA A N 1
ATOM 883 C CA . ALA A 1 128 ? -7.199 22.016 18.797 1 95.62 128 ALA A CA 1
ATOM 884 C C . ALA A 1 128 ? -8.023 20.922 19.469 1 95.62 128 ALA A C 1
ATOM 886 O O . ALA A 1 128 ? -9.156 20.641 19.062 1 95.62 128 ALA A O 1
ATOM 887 N N . ARG A 1 129 ? -7.449 20.297 20.5 1 95.38 129 ARG A N 1
ATOM 888 C CA . ARG A 1 129 ? -8.18 19.297 21.266 1 95.38 129 ARG A CA 1
ATOM 889 C C . ARG A 1 129 ? -9.352 19.922 22 1 95.38 129 ARG A C 1
ATOM 891 O O . ARG A 1 129 ? -10.453 19.375 22 1 95.38 129 ARG A O 1
ATOM 898 N N . ASP A 1 130 ? -9.133 21.062 22.578 1 95.56 130 ASP A N 1
ATOM 899 C CA . ASP A 1 130 ? -10.188 21.781 23.281 1 95.56 130 ASP A CA 1
ATOM 900 C C . ASP A 1 130 ? -11.344 22.125 22.344 1 95.56 130 ASP A C 1
ATOM 902 O O . ASP A 1 130 ? -12.508 22.047 22.734 1 95.56 130 ASP A O 1
ATOM 906 N N . ALA A 1 131 ? -10.969 22.547 21.156 1 92.31 131 ALA A N 1
ATOM 907 C CA . ALA A 1 131 ? -11.953 22.984 20.172 1 92.31 131 ALA A CA 1
ATOM 908 C C . ALA A 1 131 ? -12.633 21.781 19.516 1 92.31 131 ALA A C 1
ATOM 910 O O . ALA A 1 131 ? -13.648 21.938 18.828 1 92.31 131 ALA A O 1
ATOM 911 N N . GLY A 1 132 ? -12.102 20.578 19.688 1 88.81 132 GLY A N 1
ATOM 912 C CA . GLY A 1 132 ? -12.703 19.359 19.156 1 88.81 132 GLY A CA 1
ATOM 913 C C . GLY A 1 132 ? -12.516 19.219 17.656 1 88.81 132 GLY A C 1
ATOM 914 O O . GLY A 1 132 ? -13.391 18.672 16.969 1 88.81 132 GLY A O 1
ATOM 915 N N . VAL A 1 133 ? -11.406 19.703 17.078 1 84.81 133 VAL A N 1
ATOM 916 C CA . VAL A 1 133 ? -11.227 19.703 15.633 1 84.81 133 VAL A CA 1
ATOM 917 C C . VAL A 1 133 ? -10.133 18.703 15.25 1 84.81 133 VAL A C 1
ATOM 919 O O . VAL A 1 133 ? -9.664 18.688 14.109 1 84.81 133 VAL A O 1
ATOM 922 N N . THR A 1 134 ? -9.703 17.891 16.203 1 86.31 134 THR A N 1
ATOM 923 C CA . THR A 1 134 ? -8.641 16.922 15.953 1 86.31 134 THR A CA 1
ATOM 924 C C . THR A 1 134 ? -8.898 15.633 16.719 1 86.31 134 THR A C 1
ATOM 926 O O . THR A 1 134 ? -9.484 15.648 17.797 1 86.31 134 THR A O 1
ATOM 929 N N . VAL A 1 135 ? -8.461 14.523 16.062 1 82.75 135 VAL A N 1
ATOM 930 C CA . VAL A 1 135 ? -8.586 13.219 16.703 1 82.75 135 VAL A CA 1
ATOM 931 C C . VAL A 1 135 ? -7.34 12.938 17.547 1 82.75 135 VAL A C 1
ATOM 933 O O . VAL A 1 135 ? -7.445 12.523 18.703 1 82.75 135 VAL A O 1
ATOM 936 N N . THR A 1 136 ? -6.133 13.148 17.078 1 86.31 136 THR A N 1
ATOM 937 C CA . THR A 1 136 ? -4.887 12.773 17.719 1 86.31 136 THR A CA 1
ATOM 938 C C . THR A 1 136 ? -4.156 14 18.25 1 86.31 136 THR A C 1
ATOM 940 O O . THR A 1 136 ? -3.021 13.906 18.734 1 86.31 136 THR A O 1
ATOM 943 N N . GLY A 1 137 ? -4.734 15.219 18.047 1 88.56 137 GLY A N 1
ATOM 944 C CA . GLY A 1 137 ? -4.066 16.453 18.391 1 88.56 137 GLY A CA 1
ATOM 945 C C . GLY A 1 137 ? -3.277 17.047 17.234 1 88.56 137 GLY A C 1
ATOM 946 O O . GLY A 1 137 ? -2.896 18.219 17.281 1 88.56 137 GLY A O 1
ATOM 947 N N . ALA A 1 138 ? -2.896 16.141 16.234 1 95.25 138 ALA A N 1
ATOM 948 C CA . ALA A 1 138 ? -2.223 16.562 15.008 1 95.25 138 ALA A CA 1
ATOM 949 C C . ALA A 1 138 ? -0.863 17.172 15.32 1 95.25 138 ALA A C 1
ATOM 951 O O . ALA A 1 138 ? -0.472 18.172 14.695 1 95.25 138 ALA A O 1
ATOM 952 N N . PHE A 1 139 ? -0.16 16.609 16.359 1 98.56 139 PHE A N 1
ATOM 953 C CA . PHE A 1 139 ? 1.138 17.172 16.719 1 98.56 139 PHE A CA 1
ATOM 954 C C . PHE A 1 139 ? 2.129 17.016 15.57 1 98.56 139 PHE A C 1
ATOM 956 O O . PHE A 1 139 ? 3.033 17.828 15.406 1 98.56 139 PHE A O 1
ATOM 963 N N . ASP A 1 140 ? 1.983 15.977 14.734 1 98.56 140 ASP A N 1
ATOM 964 C CA . ASP A 1 140 ? 2.811 15.812 13.547 1 98.56 140 ASP A CA 1
ATOM 965 C C . ASP A 1 140 ? 2.643 17 12.594 1 98.56 140 ASP A C 1
ATOM 967 O O . ASP A 1 140 ? 3.629 17.578 12.148 1 98.56 140 ASP A O 1
ATOM 971 N N . ASP A 1 141 ? 1.456 17.438 12.312 1 98.06 141 ASP A N 1
ATOM 972 C CA . ASP A 1 141 ? 1.174 18.578 11.461 1 98.06 141 ASP A CA 1
ATOM 973 C C . ASP A 1 141 ? 1.688 19.875 12.094 1 98.06 141 ASP A C 1
ATOM 975 O O . ASP A 1 141 ? 2.344 20.672 11.43 1 98.06 141 ASP A O 1
ATOM 979 N N . ALA A 1 142 ? 1.363 20.031 13.398 1 98.69 142 ALA A N 1
ATOM 980 C CA . ALA A 1 142 ? 1.746 21.25 14.125 1 98.69 142 ALA A CA 1
ATOM 981 C C . ALA A 1 142 ? 3.264 21.391 14.188 1 98.69 142 ALA A C 1
ATOM 983 O O . ALA A 1 142 ? 3.799 22.484 13.984 1 98.69 142 ALA A O 1
ATOM 984 N N . SER A 1 143 ? 3.953 20.297 14.461 1 98.88 143 SER A N 1
ATOM 985 C CA . SER A 1 143 ? 5.402 20.344 14.602 1 98.88 143 SER A CA 1
ATOM 986 C C . SER A 1 143 ? 6.078 20.641 13.266 1 98.88 143 SER A C 1
ATOM 988 O O . SER A 1 143 ? 7.008 21.438 13.195 1 98.88 143 SER A O 1
ATOM 990 N N . ALA A 1 144 ? 5.641 19.969 12.195 1 98.88 144 ALA A N 1
ATOM 991 C CA . ALA A 1 144 ? 6.219 20.25 10.883 1 98.88 144 ALA A CA 1
ATOM 992 C C . ALA A 1 144 ? 6.008 21.703 10.484 1 98.88 144 ALA A C 1
ATOM 994 O O . ALA A 1 144 ? 6.93 22.359 10.008 1 98.88 144 ALA A O 1
ATOM 995 N N . SER A 1 145 ? 4.801 22.156 10.672 1 98.69 145 SER A N 1
ATOM 996 C CA . SER A 1 145 ? 4.469 23.547 10.359 1 98.69 145 SER A CA 1
ATOM 997 C C . SER A 1 145 ? 5.301 24.516 11.188 1 98.69 145 SER A C 1
ATOM 999 O O . SER A 1 145 ? 5.781 25.531 10.672 1 98.69 145 SER A O 1
ATOM 1001 N N . MET A 1 146 ? 5.469 24.281 12.469 1 98.88 146 MET A N 1
ATOM 1002 C CA . MET A 1 146 ? 6.141 25.188 13.398 1 98.88 146 MET A CA 1
ATOM 1003 C C . MET A 1 146 ? 7.648 25.172 13.18 1 98.88 146 MET A C 1
ATOM 1005 O O . MET A 1 146 ? 8.289 26.219 13.117 1 98.88 146 MET A O 1
ATOM 1009 N N . LEU A 1 147 ? 8.211 23.969 13.039 1 98.81 147 LEU A N 1
ATOM 1010 C CA . LEU A 1 147 ? 9.664 23.812 13.094 1 98.81 147 LEU A CA 1
ATOM 1011 C C . LEU A 1 147 ? 10.25 23.781 11.688 1 98.81 147 LEU A C 1
ATOM 1013 O O . LEU A 1 147 ? 11.453 23.984 11.508 1 98.81 147 LEU A O 1
ATOM 1017 N N . GLY A 1 148 ? 9.43 23.484 10.719 1 98.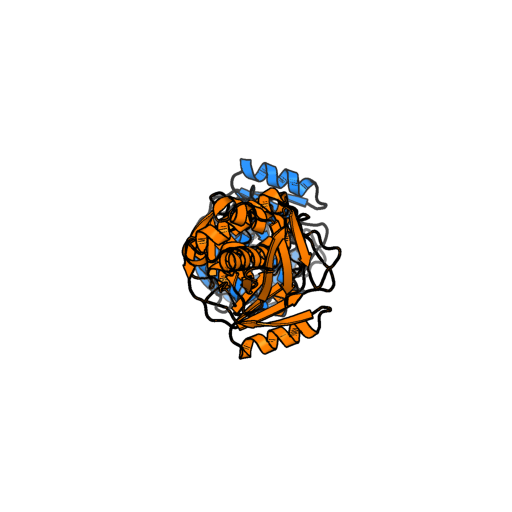75 148 GLY A N 1
ATOM 1018 C CA . GLY A 1 148 ? 9.938 23.281 9.375 1 98.75 148 GLY A CA 1
ATOM 1019 C C . GLY A 1 148 ? 10.57 21.922 9.164 1 98.75 148 GLY A C 1
ATOM 1020 O O . GLY A 1 148 ? 10.789 21.172 10.133 1 98.75 148 GLY A O 1
ATOM 1021 N N . GLY A 1 149 ? 10.867 21.594 7.887 1 98.75 149 GLY A N 1
ATOM 1022 C CA . GLY A 1 149 ? 11.422 20.297 7.566 1 98.75 149 GLY A CA 1
ATOM 1023 C C . GLY A 1 149 ? 10.406 19.172 7.668 1 98.75 149 GLY A C 1
ATOM 1024 O O . GLY A 1 149 ? 9.227 19.359 7.375 1 98.75 149 GLY A O 1
ATOM 1025 N N . VAL A 1 150 ? 10.891 17.984 7.938 1 98.94 150 VAL A N 1
ATOM 1026 C CA . VAL A 1 150 ? 10.047 16.812 8.164 1 98.94 150 VAL A CA 1
ATOM 1027 C C . VAL A 1 150 ? 10.148 16.391 9.625 1 98.94 150 VAL A C 1
ATOM 1029 O O . VAL A 1 150 ? 11.234 16.438 10.219 1 98.94 150 VAL A O 1
ATOM 1032 N N . THR A 1 151 ? 9.031 16.047 10.203 1 98.94 151 THR A N 1
ATOM 1033 C CA . THR A 1 151 ? 9.016 15.594 11.594 1 98.94 151 THR A CA 1
ATOM 1034 C C . THR A 1 151 ? 8.352 14.227 11.711 1 98.94 151 THR A C 1
ATOM 1036 O O . THR A 1 151 ? 7.449 13.898 10.938 1 98.94 151 THR A O 1
ATOM 1039 N N . VAL A 1 152 ? 8.828 13.398 12.57 1 98.94 152 VAL A N 1
ATOM 1040 C CA . VAL A 1 152 ? 8.172 12.188 13.047 1 98.94 152 VAL A CA 1
ATOM 1041 C C . VAL A 1 152 ? 7.824 12.328 14.531 1 98.94 152 VAL A C 1
ATOM 1043 O O . VAL A 1 152 ? 8.664 12.75 15.328 1 98.94 152 VAL A O 1
ATOM 1046 N N . THR A 1 153 ? 6.59 11.984 14.883 1 98.88 153 THR A N 1
ATOM 1047 C CA . THR A 1 153 ? 6.145 12.305 16.234 1 98.88 153 THR A CA 1
ATOM 1048 C C . THR A 1 153 ? 5.355 11.141 16.828 1 98.88 153 THR A C 1
ATOM 1050 O O . THR A 1 153 ? 4.848 10.289 16.094 1 98.88 153 THR A O 1
ATOM 1053 N N . ASP A 1 154 ? 5.32 11.031 18.094 1 98.69 154 ASP A N 1
ATOM 1054 C CA . ASP A 1 154 ? 4.309 10.328 18.875 1 98.69 154 ASP A CA 1
ATOM 1055 C C . ASP A 1 154 ? 3.199 11.273 19.328 1 98.69 154 ASP A C 1
ATOM 1057 O O . ASP A 1 154 ? 3.375 12.047 20.281 1 98.69 154 ASP A O 1
ATOM 1061 N N . ASN A 1 155 ? 2.082 11.242 18.719 1 98.12 155 ASN A N 1
ATOM 1062 C CA . ASN A 1 155 ? 1.018 12.211 18.953 1 98.12 155 ASN A CA 1
ATOM 1063 C C . ASN A 1 155 ? 0.293 11.945 20.266 1 98.12 155 ASN A C 1
ATOM 1065 O O . ASN A 1 155 ? -0.352 12.836 20.812 1 98.12 155 ASN A O 1
ATOM 1069 N N . ASP A 1 156 ? 0.34 10.711 20.75 1 96.62 156 ASP A N 1
ATOM 1070 C CA . ASP A 1 156 ? -0.253 10.422 22.062 1 96.62 156 ASP A CA 1
ATOM 1071 C C . ASP A 1 156 ? 0.46 11.188 23.172 1 96.62 156 ASP A C 1
ATOM 1073 O O . ASP A 1 156 ? -0.174 11.625 24.125 1 96.62 156 ASP A O 1
ATOM 1077 N N . GLU A 1 157 ? 1.731 11.383 23.031 1 97.5 157 GLU A N 1
ATOM 1078 C CA . GLU A 1 157 ? 2.529 12.055 24.047 1 97.5 157 GLU A CA 1
ATOM 1079 C C . GLU A 1 157 ? 2.947 13.453 23.594 1 97.5 157 GLU A C 1
ATOM 1081 O O . GLU A 1 157 ? 3.664 14.148 24.312 1 97.5 157 GLU A O 1
ATOM 1086 N N . ASP A 1 158 ? 2.512 13.789 22.406 1 97.94 158 ASP A N 1
ATOM 1087 C CA . ASP A 1 158 ? 2.984 15.016 21.781 1 97.94 158 ASP A CA 1
ATOM 1088 C C . ASP A 1 158 ? 4.508 15.109 21.828 1 97.94 158 ASP A C 1
ATOM 1090 O O . ASP A 1 158 ? 5.062 16.125 22.234 1 97.94 158 ASP A O 1
ATOM 1094 N N . ALA A 1 159 ? 5.16 14.055 21.453 1 98.5 159 ALA A N 1
ATOM 1095 C CA . ALA A 1 159 ? 6.617 13.984 21.5 1 98.5 159 ALA A CA 1
ATOM 1096 C C . ALA A 1 159 ? 7.215 14.039 20.094 1 98.5 159 ALA A C 1
ATOM 1098 O O . ALA A 1 159 ? 6.734 13.359 19.172 1 98.5 159 ALA A O 1
ATOM 1099 N N . LEU A 1 160 ? 8.211 14.891 19.938 1 98.75 160 LEU A N 1
ATOM 1100 C CA . LEU A 1 160 ? 8.977 14.953 18.703 1 98.75 160 LEU A CA 1
ATOM 1101 C C . LEU A 1 160 ? 10.039 13.859 18.672 1 98.75 160 LEU A C 1
ATOM 1103 O O . LEU A 1 160 ? 10.969 13.859 19.484 1 98.75 160 LEU A O 1
ATOM 1107 N N . LEU A 1 161 ? 10.008 12.945 17.781 1 98.81 161 LEU A N 1
ATOM 1108 C CA . LEU A 1 161 ? 10.953 11.836 17.688 1 98.81 161 LEU A CA 1
ATOM 1109 C C . LEU A 1 161 ? 12.109 12.195 16.75 1 98.81 161 LEU A C 1
ATOM 1111 O O . LEU A 1 161 ? 13.266 11.875 17.047 1 98.81 161 LEU A O 1
ATOM 1115 N N . VAL A 1 162 ? 11.789 12.75 15.609 1 98.75 162 VAL A N 1
ATOM 1116 C CA . VAL A 1 162 ? 12.781 13.148 14.617 1 98.75 162 VAL A CA 1
ATOM 1117 C C . VAL A 1 162 ? 12.406 14.5 14.016 1 98.75 162 VAL A C 1
ATOM 1119 O O . VAL A 1 162 ? 11.219 14.781 13.805 1 98.75 162 VAL A O 1
ATOM 1122 N N . ARG A 1 163 ? 13.281 15.359 13.82 1 98.75 163 ARG A N 1
ATOM 1123 C CA . ARG A 1 163 ? 13.211 16.516 12.922 1 98.75 163 ARG A CA 1
ATOM 1124 C C . ARG A 1 163 ? 14.367 16.516 11.938 1 98.75 163 ARG A C 1
ATOM 1126 O O . ARG A 1 163 ? 15.531 16.469 12.336 1 98.75 163 ARG A O 1
ATOM 1133 N N . ASP A 1 164 ? 14.094 16.484 10.727 1 98.69 164 ASP A N 1
ATOM 1134 C CA . ASP A 1 164 ? 15.094 16.422 9.664 1 98.69 164 ASP A CA 1
ATOM 1135 C C . ASP A 1 164 ? 14.812 17.469 8.594 1 98.69 164 ASP A C 1
ATOM 1137 O O . ASP A 1 164 ? 13.742 18.078 8.57 1 98.69 164 ASP A O 1
ATOM 1141 N N . GLU A 1 165 ? 15.852 17.797 7.863 1 98.25 165 GLU A N 1
ATOM 1142 C CA . GLU A 1 165 ? 15.664 18.688 6.719 1 98.25 165 GLU A CA 1
ATOM 1143 C C . GLU A 1 165 ? 15.562 17.891 5.418 1 98.25 165 GLU A C 1
ATOM 1145 O O . GLU A 1 165 ? 16.297 16.938 5.207 1 98.25 165 GLU A O 1
ATOM 1150 N N . VAL A 1 166 ? 14.57 18.172 4.688 1 97.44 166 VAL A N 1
ATOM 1151 C CA . VAL A 1 166 ? 14.391 17.594 3.355 1 97.44 166 VAL A CA 1
ATOM 1152 C C . VAL A 1 166 ? 14.336 18.719 2.316 1 97.44 166 VAL A C 1
ATOM 1154 O O . VAL A 1 166 ? 13.883 19.828 2.615 1 97.44 166 VAL A O 1
ATOM 1157 N N . ASP A 1 167 ? 14.859 18.391 1.131 1 95.25 167 ASP A N 1
ATOM 1158 C CA . ASP A 1 167 ? 14.906 19.359 0.03 1 95.25 167 ASP A CA 1
ATOM 1159 C C . ASP A 1 167 ? 14.367 18.734 -1.258 1 95.25 167 ASP A C 1
ATOM 1161 O O . ASP A 1 167 ? 15.133 18.203 -2.066 1 95.25 167 ASP A O 1
ATOM 1165 N N . TRP A 1 168 ? 13.109 18.812 -1.483 1 98.38 168 TRP A N 1
ATOM 1166 C CA . TRP A 1 168 ? 12.438 18.344 -2.691 1 98.38 168 TRP A CA 1
ATOM 1167 C C . TRP A 1 168 ? 11.328 19.297 -3.102 1 98.38 168 TRP A C 1
ATOM 1169 O O . TRP A 1 168 ? 10.883 20.125 -2.297 1 98.38 168 TRP A O 1
ATOM 1179 N N . ASP A 1 169 ? 10.992 19.281 -4.391 1 98.81 169 ASP A N 1
ATOM 1180 C CA . ASP A 1 169 ? 9.828 20.016 -4.879 1 98.81 169 ASP A CA 1
ATOM 1181 C C . ASP A 1 169 ? 8.539 19.25 -4.594 1 98.81 169 ASP A C 1
ATOM 1183 O O . ASP A 1 169 ? 8.57 18.047 -4.32 1 98.81 169 ASP A O 1
ATOM 1187 N N . VAL A 1 170 ? 7.453 20.016 -4.594 1 98.75 170 VAL A N 1
ATOM 1188 C CA . VAL A 1 170 ? 6.168 19.469 -4.172 1 98.75 170 VAL A CA 1
ATOM 1189 C C . VAL A 1 170 ? 5.082 19.875 -5.168 1 98.75 170 VAL A C 1
ATOM 1191 O O . VAL A 1 170 ? 5.027 21.031 -5.594 1 98.75 170 VAL A O 1
ATOM 1194 N N . VAL A 1 171 ? 4.234 18.953 -5.59 1 98.81 171 VAL A N 1
ATOM 1195 C CA . VAL A 1 171 ? 3.002 19.219 -6.328 1 98.81 171 VAL A CA 1
ATOM 1196 C C . VAL A 1 171 ? 1.817 18.609 -5.582 1 98.81 171 VAL A C 1
ATOM 1198 O O . VAL A 1 171 ? 1.881 17.453 -5.141 1 98.81 171 VAL A O 1
ATOM 1201 N N . THR A 1 172 ? 0.778 19.359 -5.387 1 98.12 172 THR A N 1
ATOM 1202 C CA . THR A 1 172 ? -0.438 18.828 -4.789 1 98.12 172 THR A CA 1
ATOM 1203 C C . THR A 1 172 ? -1.59 18.844 -5.789 1 98.12 172 THR A C 1
ATOM 1205 O O . THR A 1 172 ? -1.633 19.703 -6.672 1 98.12 172 THR A O 1
ATOM 1208 N N . TRP A 1 173 ? -2.422 17.938 -5.75 1 97.81 173 TRP A N 1
ATOM 1209 C CA . TRP A 1 173 ? -3.701 17.922 -6.453 1 97.81 173 TRP A CA 1
ATOM 1210 C C . TRP A 1 173 ? -4.859 17.797 -5.469 1 97.81 173 TRP A C 1
ATOM 1212 O O . TRP A 1 173 ? -4.859 16.922 -4.598 1 97.81 173 TRP A O 1
ATOM 1222 N N . THR A 1 174 ? -5.773 18.672 -5.59 1 96.12 174 THR A N 1
ATOM 1223 C CA . THR A 1 174 ? -6.973 18.688 -4.762 1 96.12 174 THR A CA 1
ATOM 1224 C C . THR A 1 174 ? -8.227 18.516 -5.613 1 96.12 174 THR A C 1
ATOM 1226 O O . THR A 1 174 ? -8.523 19.344 -6.473 1 96.12 174 THR A O 1
ATOM 1229 N N . PRO A 1 175 ? -8.961 17.438 -5.367 1 95.06 175 PRO A N 1
ATOM 1230 C CA . PRO A 1 175 ? -10.211 17.281 -6.109 1 95.06 175 PRO A CA 1
ATOM 1231 C C . PRO A 1 175 ? -11.266 18.312 -5.711 1 95.06 175 PRO A C 1
ATOM 1233 O O . PRO A 1 175 ? -11.117 18.984 -4.684 1 95.06 175 PRO A O 1
ATOM 1236 N N . PRO A 1 176 ? -12.297 18.484 -6.562 1 89.88 176 PRO A N 1
ATOM 1237 C CA . PRO A 1 176 ? -13.32 19.484 -6.266 1 89.88 176 PRO A CA 1
ATOM 1238 C C . PRO A 1 176 ? -14.125 19.172 -5.008 1 89.88 176 PRO A C 1
ATOM 1240 O O . PRO A 1 176 ? -14.758 20.047 -4.434 1 89.88 176 PRO A O 1
ATOM 1243 N N . GLU A 1 177 ? -14.023 18.016 -4.547 1 79.31 177 GLU A N 1
ATOM 1244 C CA . GLU A 1 177 ? -14.742 17.625 -3.338 1 79.31 177 GLU A CA 1
ATOM 1245 C C . GLU A 1 177 ? -13.992 18.062 -2.086 1 79.31 177 GLU A C 1
ATOM 1247 O O . GLU A 1 177 ? -12.758 18.141 -2.088 1 79.31 177 GLU A O 1
ATOM 1252 N N . GLN A 1 178 ? -14.773 18.641 -1.174 1 67.19 178 GLN A N 1
ATOM 1253 C CA . GLN A 1 178 ? -14.172 18.938 0.124 1 67.19 178 GLN A CA 1
ATOM 1254 C C . GLN A 1 178 ? -14.375 17.781 1.101 1 67.19 178 GLN A C 1
ATOM 1256 O O . GLN A 1 178 ? -15.336 17.016 0.976 1 67.19 178 GLN A O 1
ATOM 1261 N N . ALA A 1 179 ? -13.391 17.516 1.849 1 65.5 179 ALA A N 1
ATOM 1262 C CA . ALA A 1 179 ? -13.484 16.484 2.873 1 65.5 179 ALA A CA 1
ATOM 1263 C C . ALA A 1 179 ? -12.969 16.984 4.215 1 65.5 179 ALA A C 1
ATOM 1265 O O . ALA A 1 179 ? -11.953 17.672 4.273 1 65.5 179 ALA A O 1
ATOM 1266 N N . PHE A 1 180 ? -13.797 16.672 5.238 1 61.09 180 PHE A N 1
ATOM 1267 C CA . PHE A 1 180 ? -13.406 17.094 6.578 1 61.09 180 PHE A CA 1
ATOM 1268 C C . PHE A 1 180 ? -12.883 15.922 7.391 1 61.09 180 PHE A C 1
ATOM 1270 O O . PHE A 1 180 ? -13.469 14.836 7.363 1 61.09 180 PHE A O 1
ATOM 1277 N N . SER A 1 181 ? -11.805 16.109 8.094 1 62.69 181 SER A N 1
ATOM 1278 C CA . SER A 1 181 ? -11.086 15.094 8.859 1 62.69 181 SER A CA 1
ATOM 1279 C C . SER A 1 181 ? -11.969 14.477 9.938 1 62.69 181 SER A C 1
ATOM 1281 O O . SER A 1 181 ? -11.875 13.281 10.219 1 62.69 181 SER A O 1
ATOM 1283 N N . ALA A 1 182 ? -12.703 15.305 10.523 1 61.41 182 ALA A N 1
ATOM 1284 C CA . ALA A 1 182 ? -13.57 14.852 11.602 1 61.41 182 ALA A CA 1
ATOM 1285 C C . ALA A 1 182 ? -14.484 13.719 11.133 1 61.41 182 ALA A C 1
ATOM 1287 O O . ALA A 1 182 ? -14.969 12.922 11.938 1 61.41 182 ALA A O 1
ATOM 1288 N N . ASP A 1 183 ? -14.531 13.547 9.914 1 68.88 183 ASP A N 1
ATOM 1289 C CA . ASP A 1 183 ? -15.43 12.555 9.336 1 68.88 183 ASP A CA 1
ATOM 1290 C C . ASP A 1 183 ? -14.672 11.289 8.953 1 68.88 183 ASP A C 1
ATOM 1292 O O . ASP A 1 183 ? -15.273 10.32 8.477 1 68.88 183 ASP A O 1
ATOM 1296 N N . ALA A 1 184 ? -13.445 11.352 9.359 1 78.69 184 ALA A N 1
ATOM 1297 C CA . ALA A 1 184 ? -12.633 10.211 8.938 1 78.69 184 ALA A CA 1
ATOM 1298 C C . ALA A 1 184 ? -13 8.953 9.719 1 78.69 184 ALA A C 1
ATOM 1300 O O . ALA A 1 184 ? -13.273 9.023 10.914 1 78.69 184 ALA A O 1
ATOM 1301 N N . ASP A 1 185 ? -13.031 7.824 9.086 1 90.12 185 ASP A N 1
ATOM 1302 C CA . ASP A 1 185 ? -13.281 6.535 9.719 1 90.12 185 ASP A CA 1
ATOM 1303 C C . ASP A 1 185 ? -12.039 6.035 10.453 1 90.12 185 ASP A C 1
ATOM 1305 O O . ASP A 1 185 ? -11.273 5.23 9.914 1 90.12 185 ASP A O 1
ATOM 1309 N N . VAL A 1 186 ? -11.891 6.453 11.688 1 92.69 186 VAL A N 1
ATOM 1310 C CA . VAL A 1 186 ? -10.711 6.188 12.508 1 92.69 186 VAL A CA 1
ATOM 1311 C C . VAL A 1 186 ? -10.562 4.684 12.727 1 92.69 186 VAL A C 1
ATOM 1313 O O . VAL A 1 186 ? -9.445 4.164 12.773 1 92.69 186 VAL A O 1
ATOM 1316 N N . ASP A 1 187 ? -11.711 4.008 12.867 1 95.44 187 ASP A N 1
ATOM 1317 C CA . ASP A 1 187 ? -11.672 2.564 13.094 1 95.44 187 ASP A CA 1
ATOM 1318 C C . ASP A 1 187 ? -11.023 1.845 11.914 1 95.44 187 ASP A C 1
ATOM 1320 O O . ASP A 1 187 ? -10.227 0.918 12.102 1 95.44 187 ASP A O 1
ATOM 1324 N N . ARG A 1 188 ? -11.312 2.244 10.742 1 96.75 188 ARG A N 1
ATOM 1325 C CA . ARG A 1 188 ? -10.711 1.648 9.555 1 96.75 188 ARG A CA 1
ATOM 1326 C C . ARG A 1 188 ? -9.219 1.962 9.477 1 96.75 188 ARG A C 1
ATOM 1328 O O . ARG A 1 188 ? -8.422 1.123 9.055 1 96.75 188 ARG A O 1
ATOM 1335 N N . CYS A 1 189 ? -8.875 3.184 9.891 1 97.75 189 CYS A N 1
ATOM 1336 C CA . CYS A 1 189 ? -7.461 3.541 9.922 1 97.75 189 CYS A CA 1
ATOM 1337 C C . CYS A 1 189 ? -6.695 2.66 10.898 1 97.75 189 CYS A C 1
ATOM 1339 O O . CYS A 1 189 ? -5.578 2.229 10.617 1 97.75 189 CYS A O 1
ATOM 1341 N N . ARG A 1 190 ? -7.297 2.389 12.016 1 97.94 190 ARG A N 1
ATOM 1342 C CA . ARG A 1 190 ? -6.645 1.562 13.031 1 97.94 190 ARG A CA 1
ATOM 1343 C C . ARG A 1 190 ? -6.406 0.148 12.508 1 97.94 190 ARG A C 1
ATOM 1345 O O . ARG A 1 190 ? -5.438 -0.508 12.898 1 97.94 190 ARG A O 1
ATOM 1352 N N . LYS A 1 191 ? -7.215 -0.31 11.602 1 98.38 191 LYS A N 1
ATOM 1353 C CA . LYS A 1 191 ? -7.086 -1.656 11.047 1 98.38 191 LYS A CA 1
ATOM 1354 C C . LYS A 1 191 ? -5.781 -1.805 10.266 1 98.38 191 LYS A C 1
ATOM 1356 O O . LYS A 1 191 ? -5.195 -2.889 10.227 1 98.38 191 LYS A O 1
ATOM 1361 N N . ILE A 1 192 ? -5.281 -0.727 9.703 1 98.69 192 ILE A N 1
ATOM 1362 C CA . ILE A 1 192 ? -4.09 -0.842 8.867 1 98.69 192 ILE A CA 1
ATOM 1363 C C . ILE A 1 192 ? -2.854 -0.479 9.688 1 98.69 192 ILE A C 1
ATOM 1365 O O . ILE A 1 192 ? -1.829 -0.077 9.125 1 98.69 192 ILE A O 1
ATOM 1369 N N . ALA A 1 193 ? -2.895 -0.621 11.008 1 98.81 193 ALA A N 1
ATOM 1370 C CA . ALA A 1 193 ? -1.805 -0.328 11.938 1 98.81 193 ALA A CA 1
ATOM 1371 C C . ALA A 1 193 ? -0.509 -1 11.492 1 98.81 193 ALA A C 1
ATOM 1373 O O . ALA A 1 193 ? 0.565 -0.398 11.562 1 98.81 193 ALA A O 1
ATOM 1374 N N . PRO A 1 194 ? -0.516 -2.283 10.984 1 98.88 194 PRO A N 1
ATOM 1375 C CA . PRO A 1 194 ? 0.747 -2.896 10.57 1 98.88 194 PRO A CA 1
ATOM 1376 C C . PRO A 1 194 ? 1.436 -2.125 9.445 1 98.88 194 PRO A C 1
ATOM 1378 O O . PRO A 1 194 ? 2.666 -2.045 9.406 1 98.88 194 PRO A O 1
ATOM 1381 N N . MET A 1 195 ? 0.659 -1.57 8.516 1 98.88 195 MET A N 1
ATOM 1382 C CA . MET A 1 195 ? 1.236 -0.746 7.461 1 98.88 195 MET A CA 1
ATOM 1383 C C . MET A 1 195 ? 1.789 0.558 8.023 1 98.88 195 MET A C 1
ATOM 1385 O O . MET A 1 195 ? 2.863 1.008 7.625 1 98.88 195 MET A O 1
ATOM 1389 N N . ALA A 1 196 ? 1.005 1.127 8.969 1 98.94 196 ALA A N 1
ATOM 1390 C CA . ALA A 1 196 ? 1.479 2.344 9.617 1 98.94 196 ALA A CA 1
ATOM 1391 C C . ALA A 1 196 ? 2.801 2.096 10.344 1 98.94 196 ALA A C 1
ATOM 1393 O O . ALA A 1 196 ? 3.682 2.961 10.352 1 98.94 196 ALA A O 1
ATOM 1394 N N . ASP A 1 197 ? 2.918 0.943 10.977 1 98.94 197 ASP A N 1
ATOM 1395 C CA . ASP A 1 197 ? 4.156 0.58 11.656 1 98.94 197 ASP A CA 1
ATOM 1396 C C . ASP A 1 197 ? 5.324 0.512 10.672 1 98.94 197 ASP A C 1
ATOM 1398 O O . ASP A 1 197 ? 6.434 0.952 10.984 1 98.94 197 ASP A O 1
ATOM 1402 N N . LEU A 1 198 ? 5.066 -0.079 9.508 1 98.94 198 LEU A N 1
ATOM 1403 C CA . LEU A 1 198 ? 6.109 -0.112 8.492 1 98.94 198 LEU A CA 1
ATOM 1404 C C . LEU A 1 198 ? 6.484 1.3 8.055 1 98.94 198 LEU A C 1
ATOM 1406 O O . LEU A 1 198 ? 7.668 1.608 7.887 1 98.94 198 LEU A O 1
ATOM 1410 N N . VAL A 1 199 ? 5.504 2.145 7.812 1 98.94 199 VAL A N 1
ATOM 1411 C CA . VAL A 1 199 ? 5.754 3.521 7.395 1 98.94 199 VAL A CA 1
ATOM 1412 C C . VAL A 1 199 ? 6.602 4.234 8.445 1 98.94 199 VAL A C 1
ATOM 1414 O O . VAL A 1 199 ? 7.543 4.953 8.109 1 98.94 199 VAL A O 1
ATOM 1417 N N . ALA A 1 200 ? 6.25 4.059 9.703 1 98.94 200 ALA A N 1
ATOM 1418 C CA . ALA A 1 200 ? 7.035 4.652 10.781 1 98.94 200 ALA A CA 1
ATOM 1419 C C . ALA A 1 200 ? 8.484 4.172 10.734 1 98.94 200 ALA A C 1
ATOM 1421 O O . ALA A 1 200 ? 9.414 4.965 10.898 1 98.94 200 ALA A O 1
ATOM 1422 N N . GLU A 1 201 ? 8.641 2.859 10.562 1 98.94 201 GLU A N 1
ATOM 1423 C CA . GLU A 1 201 ? 9.984 2.285 10.445 1 98.94 201 GLU A CA 1
ATOM 1424 C C . GLU A 1 201 ? 10.773 2.951 9.328 1 98.94 201 GLU A C 1
ATOM 1426 O O . GLU A 1 201 ? 11.93 3.332 9.516 1 98.94 201 GLU A O 1
ATOM 1431 N N . LEU A 1 202 ? 10.18 3.115 8.156 1 98.94 202 LEU A N 1
ATOM 1432 C CA . LEU A 1 202 ? 10.82 3.727 6.992 1 98.94 202 LEU A CA 1
ATOM 1433 C C . LEU A 1 202 ? 11.148 5.191 7.262 1 98.94 202 LEU A C 1
ATOM 1435 O O . LEU A 1 202 ? 12.242 5.656 6.941 1 98.94 202 LEU A O 1
ATOM 1439 N N . ALA A 1 203 ? 10.18 5.91 7.855 1 98.94 203 ALA A N 1
ATOM 1440 C CA . ALA A 1 203 ? 10.375 7.328 8.148 1 98.94 203 ALA A CA 1
ATOM 1441 C C . ALA A 1 203 ? 11.516 7.527 9.141 1 98.94 203 ALA A C 1
ATOM 1443 O O . ALA A 1 203 ? 12.352 8.414 8.969 1 98.94 203 ALA A O 1
ATOM 1444 N N . LEU A 1 204 ? 11.539 6.738 10.203 1 98.88 204 LEU A N 1
ATOM 1445 C CA . LEU A 1 204 ? 12.578 6.836 11.227 1 98.88 204 LEU A CA 1
ATOM 1446 C C . LEU A 1 204 ? 13.945 6.504 10.641 1 98.88 204 LEU A C 1
ATOM 1448 O O . LEU A 1 204 ? 14.969 6.922 11.18 1 98.88 204 LEU A O 1
ATOM 1452 N N . ALA A 1 205 ? 14 5.754 9.523 1 98.75 205 ALA A N 1
ATOM 1453 C CA . ALA A 1 205 ? 15.242 5.422 8.836 1 98.75 205 ALA A CA 1
ATOM 1454 C C . ALA A 1 205 ? 15.594 6.477 7.793 1 98.75 205 ALA A C 1
ATOM 1456 O O . ALA A 1 205 ? 16.562 6.324 7.047 1 98.75 205 ALA A O 1
ATOM 1457 N N . GLY A 1 206 ? 14.812 7.57 7.66 1 98.75 206 GLY A N 1
ATOM 1458 C CA . GLY A 1 206 ? 15.086 8.664 6.742 1 98.75 206 GLY A CA 1
ATOM 1459 C C . GLY A 1 206 ? 14.57 8.414 5.34 1 98.75 206 GLY A C 1
ATOM 1460 O O . GLY A 1 206 ? 14.859 9.172 4.414 1 98.75 206 GLY A O 1
ATOM 1461 N N . ARG A 1 207 ? 13.812 7.301 5.141 1 98.81 207 ARG A N 1
ATOM 1462 C CA . ARG A 1 207 ? 13.266 6.957 3.83 1 98.81 207 ARG A CA 1
ATOM 1463 C C . ARG A 1 207 ? 11.875 7.551 3.646 1 98.81 207 ARG A C 1
ATOM 1465 O O . ARG A 1 207 ? 10.922 6.832 3.336 1 98.81 207 ARG A O 1
ATOM 1472 N N . TYR A 1 208 ? 11.766 8.852 3.66 1 98.94 208 TYR A N 1
ATOM 1473 C CA . TYR A 1 208 ? 10.5 9.57 3.744 1 98.94 208 TYR A CA 1
ATOM 1474 C C . TYR A 1 208 ? 9.68 9.391 2.471 1 98.94 208 TYR A C 1
ATOM 1476 O O . TYR A 1 208 ? 8.461 9.25 2.523 1 98.94 208 TYR A O 1
ATOM 1484 N N . ARG A 1 209 ? 10.375 9.406 1.266 1 98.88 209 ARG A N 1
ATOM 1485 C CA . ARG A 1 209 ? 9.672 9.305 -0.012 1 98.88 209 ARG A CA 1
ATOM 1486 C C . ARG A 1 209 ? 9 7.941 -0.16 1 98.88 209 ARG A C 1
ATOM 1488 O O . ARG A 1 209 ? 7.84 7.859 -0.571 1 98.88 209 ARG A O 1
ATOM 1495 N N . THR A 1 210 ? 9.711 6.863 0.209 1 98.94 210 THR A N 1
ATOM 1496 C CA . THR A 1 210 ? 9.141 5.52 0.189 1 98.94 210 THR A CA 1
ATOM 1497 C C . THR A 1 210 ? 8.039 5.387 1.229 1 98.94 210 THR A C 1
ATOM 1499 O O . THR A 1 210 ? 6.98 4.816 0.947 1 98.94 210 THR A O 1
ATOM 1502 N N . ALA A 1 211 ? 8.273 5.949 2.449 1 98.94 211 ALA A N 1
ATOM 1503 C CA . ALA A 1 211 ? 7.316 5.891 3.551 1 98.94 211 ALA A CA 1
ATOM 1504 C C . ALA A 1 211 ? 5.984 6.527 3.158 1 98.94 211 ALA A C 1
ATOM 1506 O O . ALA A 1 211 ? 4.922 5.934 3.361 1 98.94 211 ALA A O 1
ATOM 1507 N N . MET A 1 212 ? 6.043 7.711 2.562 1 98.94 212 MET A N 1
ATOM 1508 C CA . MET A 1 212 ? 4.801 8.414 2.277 1 98.94 212 MET A CA 1
ATOM 1509 C C . MET A 1 212 ? 4.004 7.703 1.188 1 98.94 212 MET A C 1
ATOM 1511 O O . MET A 1 212 ? 2.773 7.746 1.185 1 98.94 212 MET A O 1
ATOM 1515 N N . THR A 1 213 ? 4.723 6.984 0.251 1 98.94 213 THR A N 1
ATOM 1516 C CA . THR A 1 213 ? 4.02 6.258 -0.798 1 98.94 213 THR A CA 1
ATOM 1517 C C . THR A 1 213 ? 3.295 5.043 -0.222 1 98.94 213 THR A C 1
ATOM 1519 O O . THR A 1 213 ? 2.143 4.777 -0.569 1 98.94 213 THR A O 1
ATOM 1522 N N . VAL A 1 214 ? 3.945 4.27 0.695 1 98.94 214 VAL A N 1
ATOM 1523 C CA . VAL A 1 214 ? 3.289 3.168 1.392 1 98.94 214 VAL A CA 1
ATOM 1524 C C . VAL A 1 214 ? 2.082 3.693 2.166 1 98.94 214 VAL A C 1
ATOM 1526 O O . VAL A 1 214 ? 0.996 3.113 2.105 1 98.94 214 VAL A O 1
ATOM 1529 N N . ASN A 1 215 ? 2.268 4.832 2.852 1 98.94 215 ASN A N 1
ATOM 1530 C CA . ASN A 1 215 ? 1.181 5.484 3.572 1 98.94 215 ASN A CA 1
ATOM 1531 C C . ASN A 1 215 ? 0.003 5.793 2.65 1 98.94 215 ASN A C 1
ATOM 1533 O O . ASN A 1 215 ? -1.147 5.512 2.994 1 98.94 215 ASN A O 1
ATOM 1537 N N . GLY A 1 216 ? 0.361 6.363 1.523 1 98.81 216 GLY A N 1
ATOM 1538 C CA . GLY A 1 216 ? -0.677 6.773 0.59 1 98.81 216 GLY A CA 1
ATOM 1539 C C . GLY A 1 216 ? -1.599 5.637 0.19 1 98.81 216 GLY A C 1
ATOM 1540 O O . GLY A 1 216 ? -2.822 5.758 0.283 1 98.81 216 GLY A O 1
ATOM 1541 N N . PHE A 1 217 ? -1.042 4.535 -0.198 1 98.88 217 PHE A N 1
ATOM 1542 C CA . PHE A 1 217 ? -1.85 3.41 -0.66 1 98.88 217 PHE A CA 1
ATOM 1543 C C . PHE A 1 217 ? -2.666 2.824 0.486 1 98.88 217 PHE A C 1
ATOM 1545 O O . PHE A 1 217 ? -3.85 2.523 0.322 1 98.88 217 PHE A O 1
ATOM 1552 N N . ALA A 1 218 ? -2.074 2.635 1.645 1 98.81 218 ALA A N 1
ATOM 1553 C CA . ALA A 1 218 ? -2.75 2.02 2.783 1 98.81 218 ALA A CA 1
ATOM 1554 C C . ALA A 1 218 ? -3.871 2.916 3.305 1 98.81 218 ALA A C 1
ATOM 1556 O O . ALA A 1 218 ? -4.996 2.455 3.52 1 98.81 218 ALA A O 1
ATOM 1557 N N . PHE A 1 219 ? -3.619 4.203 3.436 1 98.44 219 PHE A N 1
ATOM 1558 C CA . PHE A 1 219 ? -4.598 5.094 4.047 1 98.44 219 PHE A CA 1
ATOM 1559 C C . PHE A 1 219 ? -5.672 5.488 3.039 1 98.44 219 PHE A C 1
ATOM 1561 O O . PHE A 1 219 ? -6.836 5.684 3.406 1 98.44 219 PHE A O 1
ATOM 1568 N N . ALA A 1 220 ? -5.281 5.637 1.735 1 97.81 220 ALA A N 1
ATOM 1569 C CA . ALA A 1 220 ? -6.34 5.816 0.749 1 97.81 220 ALA A CA 1
ATOM 1570 C C . ALA A 1 220 ? -7.363 4.688 0.832 1 97.81 220 ALA A C 1
ATOM 1572 O O . ALA A 1 220 ? -8.57 4.926 0.762 1 97.81 220 ALA A O 1
ATOM 1573 N N . ALA A 1 221 ? -6.898 3.482 1.025 1 98.06 221 ALA A N 1
ATOM 1574 C CA . ALA A 1 221 ? -7.781 2.326 1.157 1 98.06 221 ALA A CA 1
ATOM 1575 C C . ALA A 1 221 ? -8.625 2.42 2.428 1 98.06 221 ALA A C 1
ATOM 1577 O O . ALA A 1 221 ? -9.836 2.217 2.393 1 98.06 221 ALA A O 1
ATOM 1578 N N . ALA A 1 222 ? -8.008 2.703 3.539 1 97.88 222 ALA A N 1
ATOM 1579 C CA . ALA A 1 222 ? -8.68 2.754 4.832 1 97.88 222 ALA A CA 1
ATOM 1580 C C . ALA A 1 222 ? -9.734 3.857 4.855 1 97.88 222 ALA A C 1
ATOM 1582 O O . ALA A 1 222 ? -10.789 3.703 5.477 1 97.88 222 ALA A O 1
ATOM 1583 N N . LEU A 1 223 ? -9.422 4.969 4.117 1 96.38 223 LEU A N 1
ATOM 1584 C CA . LEU A 1 223 ? -10.289 6.137 4.176 1 96.38 223 LEU A CA 1
ATOM 1585 C C . LEU A 1 223 ? -11.203 6.199 2.955 1 96.38 223 LEU A C 1
ATOM 1587 O O . LEU A 1 223 ? -11.883 7.203 2.732 1 96.38 223 LEU A O 1
ATOM 1591 N N . ASP A 1 224 ? -11.172 5.16 2.166 1 94.12 224 ASP A N 1
ATOM 1592 C CA . ASP A 1 224 ? -12.031 5.012 0.992 1 94.12 224 ASP A CA 1
ATOM 1593 C C . ASP A 1 224 ? -11.812 6.16 0.01 1 94.12 224 ASP A C 1
ATOM 1595 O O . ASP A 1 224 ? -12.773 6.809 -0.416 1 94.12 224 ASP A O 1
ATOM 1599 N N . ARG A 1 225 ? -10.57 6.52 -0.219 1 95 225 ARG A N 1
ATOM 1600 C CA . ARG A 1 225 ? -10.141 7.465 -1.247 1 95 225 ARG A CA 1
ATOM 1601 C C . ARG A 1 225 ? -9.539 6.734 -2.443 1 95 225 ARG A C 1
ATOM 1603 O O . ARG A 1 225 ? -9 5.633 -2.299 1 95 225 ARG A O 1
ATOM 1610 N N . PRO A 1 226 ? -9.703 7.293 -3.643 1 95.81 226 PRO A N 1
ATOM 1611 C CA . PRO A 1 226 ? -9.18 6.594 -4.816 1 95.81 226 PRO A CA 1
ATOM 1612 C C . PRO A 1 226 ? -7.66 6.516 -4.828 1 95.81 226 PRO A C 1
ATOM 1614 O O . PRO A 1 226 ? -6.984 7.465 -4.418 1 95.81 226 PRO A O 1
ATOM 1617 N N . ALA A 1 227 ? -7.141 5.406 -5.246 1 97.88 227 ALA A N 1
ATOM 1618 C CA . ALA A 1 227 ? -5.691 5.234 -5.348 1 97.88 227 ALA A CA 1
ATOM 1619 C C . ALA A 1 227 ? -5.184 5.668 -6.719 1 97.88 227 ALA A C 1
ATOM 1621 O O . ALA A 1 227 ? -3.979 5.855 -6.906 1 97.88 227 ALA A O 1
ATOM 1622 N N . GLY A 1 228 ? -6.066 5.938 -7.684 1 97.5 228 GLY A N 1
ATOM 1623 C CA . GLY A 1 228 ? -5.746 6.285 -9.062 1 97.5 228 GLY A CA 1
ATOM 1624 C C . GLY A 1 228 ? -4.738 7.41 -9.172 1 97.5 228 GLY A C 1
ATOM 1625 O O . GLY A 1 228 ? -3.75 7.301 -9.898 1 97.5 228 GLY A O 1
ATOM 1626 N N . PRO A 1 229 ? -4.969 8.508 -8.445 1 98.19 229 PRO A N 1
ATOM 1627 C CA . PRO A 1 229 ? -4.059 9.648 -8.531 1 98.19 229 PRO A CA 1
ATOM 1628 C C . PRO A 1 229 ? -2.613 9.281 -8.203 1 98.19 229 PRO A C 1
ATOM 1630 O O . 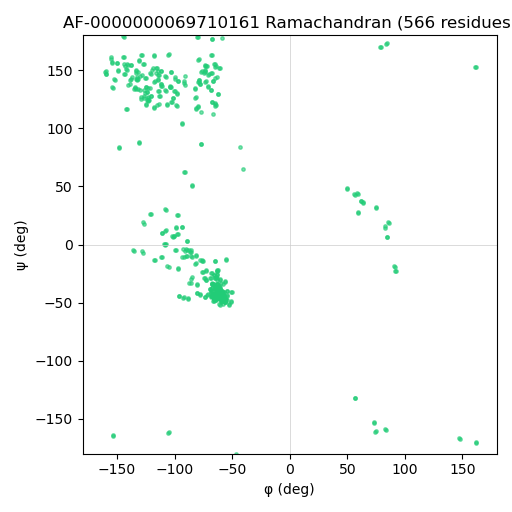PRO A 1 229 ? -1.679 9.891 -8.719 1 98.19 229 PRO A O 1
ATOM 1633 N N . MET A 1 230 ? -2.443 8.328 -7.336 1 98.81 230 MET A N 1
ATOM 1634 C CA . MET A 1 230 ? -1.083 7.93 -6.984 1 98.81 230 MET A CA 1
ATOM 1635 C C . MET A 1 230 ? -0.478 7.043 -8.062 1 98.81 230 MET A C 1
ATOM 1637 O O . MET A 1 230 ? 0.668 7.246 -8.469 1 98.81 230 MET A O 1
ATOM 1641 N N . VAL A 1 231 ? -1.266 6.082 -8.586 1 98.75 231 VAL A N 1
ATOM 1642 C CA . VAL A 1 231 ? -0.784 5.176 -9.625 1 98.75 231 VAL A CA 1
ATOM 1643 C C . VAL A 1 231 ? -0.38 5.973 -10.859 1 98.75 231 VAL A C 1
ATOM 1645 O O . VAL A 1 231 ? 0.648 5.688 -11.477 1 98.75 231 VAL A O 1
ATOM 1648 N N . GLU A 1 232 ? -1.089 6.961 -11.172 1 98.19 232 GLU A N 1
ATOM 1649 C CA . GLU A 1 232 ? -0.928 7.73 -12.398 1 98.19 232 GLU A CA 1
ATOM 1650 C C . GLU A 1 232 ? 0.41 8.461 -12.422 1 98.19 232 GLU A C 1
ATOM 1652 O O . GLU A 1 232 ? 0.976 8.703 -13.492 1 98.19 232 GLU A O 1
ATOM 1657 N N . VAL A 1 233 ? 0.947 8.75 -11.266 1 98.75 233 VAL A N 1
ATOM 1658 C CA . VAL A 1 233 ? 2.072 9.68 -11.281 1 98.75 233 VAL A CA 1
ATOM 1659 C C . VAL A 1 233 ? 3.354 8.945 -10.898 1 98.75 233 VAL A C 1
ATOM 1661 O O . VAL A 1 233 ? 4.445 9.516 -10.961 1 98.75 233 VAL A O 1
ATOM 1664 N N . LEU A 1 234 ? 3.199 7.715 -10.422 1 98.56 234 LEU A N 1
ATOM 1665 C CA . LEU A 1 234 ? 4.375 6.875 -10.234 1 98.56 234 LEU A CA 1
ATOM 1666 C C . LEU A 1 234 ? 4.855 6.301 -11.562 1 98.56 234 LEU A C 1
ATOM 1668 O O . LEU A 1 234 ? 4.047 5.988 -12.438 1 98.56 234 LEU A O 1
ATOM 1672 N N . PRO A 1 235 ? 6.148 6.191 -11.969 1 97.94 235 PRO A N 1
ATOM 1673 C CA . PRO A 1 235 ? 7.223 6.445 -11 1 97.94 235 PRO A CA 1
ATOM 1674 C C . PRO A 1 235 ? 7.801 7.852 -11.125 1 97.94 235 PRO A C 1
ATOM 1676 O O . PRO A 1 235 ? 8.891 8.125 -10.609 1 97.94 235 PRO A O 1
ATOM 1679 N N . ALA A 1 236 ? 7.121 8.805 -11.836 1 98.38 236 ALA A N 1
ATOM 1680 C CA . ALA A 1 236 ? 7.633 10.164 -12 1 98.38 236 ALA A CA 1
ATOM 1681 C C . ALA A 1 236 ? 7.812 10.852 -10.648 1 98.38 236 ALA A C 1
ATOM 1683 O O . ALA A 1 236 ? 8.797 11.562 -10.438 1 98.38 236 ALA A O 1
ATOM 1684 N N . ALA A 1 237 ? 6.844 10.727 -9.766 1 98.81 237 ALA A N 1
ATOM 1685 C CA . ALA A 1 237 ? 7.004 11.195 -8.391 1 98.81 237 ALA A CA 1
ATOM 1686 C C . ALA A 1 237 ? 7.965 10.305 -7.613 1 98.81 237 ALA A C 1
ATOM 1688 O O . ALA A 1 237 ? 7.875 9.078 -7.68 1 98.81 237 ALA A O 1
ATOM 1689 N N . ALA A 1 238 ? 8.852 10.891 -6.871 1 98.81 238 ALA A N 1
ATOM 1690 C CA . ALA A 1 238 ? 9.75 10.133 -6 1 98.81 238 ALA A CA 1
ATOM 1691 C C . ALA A 1 238 ? 9 9.594 -4.785 1 98.81 238 ALA A C 1
ATOM 1693 O O . ALA A 1 238 ? 9.414 8.594 -4.188 1 98.81 238 ALA A O 1
ATOM 1694 N N . GLY A 1 239 ? 7.98 10.227 -4.324 1 98.88 239 GLY A N 1
ATOM 1695 C CA . GLY A 1 239 ? 7.004 9.875 -3.309 1 98.88 239 GLY A CA 1
ATOM 1696 C C . GLY A 1 239 ? 5.637 10.477 -3.557 1 98.88 239 GLY A C 1
ATOM 1697 O O . GLY A 1 239 ? 5.527 11.547 -4.164 1 98.88 239 GLY A O 1
ATOM 1698 N N . VAL A 1 240 ? 4.609 9.852 -3.154 1 98.94 240 VAL A N 1
ATOM 1699 C CA . VAL A 1 240 ? 3.252 10.367 -3.301 1 98.94 240 VAL A CA 1
ATOM 1700 C C . VAL A 1 240 ? 2.367 9.805 -2.189 1 98.94 240 VAL A C 1
ATOM 1702 O O . VAL A 1 240 ? 2.514 8.641 -1.796 1 98.94 240 VAL A O 1
ATOM 1705 N N . SER A 1 241 ? 1.485 10.594 -1.683 1 98.62 241 SER A N 1
ATOM 1706 C CA . SER A 1 241 ? 0.641 10.164 -0.573 1 98.62 241 SER A CA 1
ATOM 1707 C C . SER A 1 241 ? -0.679 10.93 -0.554 1 98.62 241 SER A C 1
ATOM 1709 O O . SER A 1 241 ? -0.785 12.008 -1.14 1 98.62 241 SER A O 1
ATOM 1711 N N . LEU A 1 242 ? -1.668 10.281 0.076 1 97.62 242 LEU A N 1
ATOM 1712 C CA . LEU A 1 242 ? -2.826 11.047 0.537 1 97.62 242 LEU A CA 1
ATOM 1713 C C . LEU A 1 242 ? -2.438 12 1.663 1 97.62 242 LEU A C 1
ATOM 1715 O O . LEU A 1 242 ? -1.839 11.578 2.656 1 97.62 242 LEU A O 1
ATOM 1719 N N . SER A 1 243 ? -2.656 13.258 1.513 1 95.44 243 SER A N 1
ATOM 1720 C CA . SER A 1 243 ? -2.318 14.211 2.562 1 95.44 243 SER A CA 1
ATOM 1721 C C . SER A 1 243 ? -3.383 14.234 3.654 1 95.44 243 SER A C 1
ATOM 1723 O O . SER A 1 243 ? -4.527 14.617 3.404 1 95.44 243 SER A O 1
ATOM 1725 N N . GLY A 1 244 ? -2.967 13.891 4.879 1 92.88 244 GLY A N 1
ATOM 1726 C CA . GLY A 1 244 ? -3.93 13.758 5.961 1 92.88 244 GLY A CA 1
ATOM 1727 C C . GLY A 1 244 ? -5.035 12.766 5.652 1 92.88 244 GLY A C 1
ATOM 1728 O O . GLY A 1 244 ? -4.766 11.625 5.258 1 92.88 244 GLY A O 1
ATOM 1729 N N . THR A 1 245 ? -6.301 13.195 5.906 1 92.44 245 THR A N 1
ATOM 1730 C CA . THR A 1 245 ? -7.449 12.352 5.59 1 92.44 245 THR A CA 1
ATOM 1731 C C . THR A 1 245 ? -8 12.688 4.207 1 92.44 245 THR A C 1
ATOM 1733 O O . THR A 1 245 ? -9.07 12.219 3.828 1 92.44 245 THR A O 1
ATOM 1736 N N . GLY A 1 246 ? -7.199 13.414 3.441 1 92.19 246 GLY A N 1
ATOM 1737 C CA . GLY A 1 246 ? -7.676 13.898 2.158 1 92.19 246 GLY A CA 1
ATOM 1738 C C . GLY A 1 246 ? -8.469 15.195 2.264 1 92.19 246 GLY A C 1
ATOM 1739 O O . GLY A 1 246 ? -8.531 15.805 3.334 1 92.19 246 GLY A O 1
ATOM 1740 N N . PRO A 1 247 ? -8.812 15.75 1.114 1 93.44 247 PRO A N 1
ATOM 1741 C CA . PRO A 1 247 ? -8.875 14.977 -0.128 1 93.44 247 PRO A CA 1
ATOM 1742 C C . PRO A 1 247 ? -7.629 15.141 -0.995 1 93.44 247 PRO A C 1
ATOM 1744 O O . PRO A 1 247 ? -7.469 14.438 -1.993 1 93.44 247 PRO A O 1
ATOM 1747 N N . SER A 1 248 ? -6.719 15.93 -0.688 1 96.38 248 SER A N 1
ATOM 1748 C CA . SER A 1 248 ? -5.59 16.25 -1.553 1 96.38 248 SER A CA 1
ATOM 1749 C C . SER A 1 248 ? -4.559 15.125 -1.551 1 96.38 248 SER A C 1
ATOM 1751 O O . SER A 1 248 ? -4.453 14.375 -0.577 1 96.38 248 SER A O 1
ATOM 1753 N N . TYR A 1 249 ? -3.928 14.992 -2.631 1 98.19 249 TYR A N 1
ATOM 1754 C CA . TYR A 1 249 ? -2.73 14.172 -2.766 1 98.19 249 TYR A CA 1
ATOM 1755 C C . TYR A 1 249 ? -1.487 15.039 -2.918 1 98.19 249 TYR A C 1
ATOM 1757 O O . TYR A 1 249 ? -1.55 16.125 -3.502 1 98.19 249 TYR A O 1
ATOM 1765 N N . VAL A 1 250 ? -0.377 14.594 -2.357 1 98.75 250 VAL A N 1
ATOM 1766 C CA . VAL A 1 250 ? 0.883 15.328 -2.418 1 98.75 250 VAL A CA 1
ATOM 1767 C C . VAL A 1 250 ? 1.962 14.453 -3.049 1 98.75 250 VAL A C 1
ATOM 1769 O O . VAL A 1 250 ? 2.152 13.305 -2.643 1 98.75 250 VAL A O 1
ATOM 1772 N N . ALA A 1 251 ? 2.615 14.945 -4.074 1 98.94 251 ALA A N 1
ATOM 1773 C CA . ALA A 1 251 ? 3.734 14.289 -4.742 1 98.94 251 ALA A CA 1
ATOM 1774 C C . ALA A 1 251 ? 5.027 15.078 -4.555 1 98.94 251 ALA A C 1
ATOM 1776 O O . ALA A 1 251 ? 5.02 16.312 -4.586 1 98.94 251 ALA A O 1
ATOM 1777 N N . VAL A 1 252 ? 6.145 14.398 -4.363 1 98.94 252 VAL A N 1
ATOM 1778 C CA . VAL A 1 252 ? 7.426 15.07 -4.164 1 98.94 252 VAL A CA 1
ATOM 1779 C C . VAL A 1 252 ? 8.453 14.523 -5.16 1 98.94 252 VAL A C 1
ATOM 1781 O O . VAL A 1 252 ? 8.305 13.406 -5.66 1 98.94 252 VAL A O 1
ATOM 1784 N N . GLY A 1 253 ? 9.43 15.258 -5.469 1 98.69 253 GLY A N 1
ATOM 1785 C CA . GLY A 1 253 ? 10.477 14.867 -6.391 1 98.69 253 GLY A CA 1
ATOM 1786 C C . GLY A 1 253 ? 11.281 16.047 -6.922 1 98.69 253 GLY A C 1
ATOM 1787 O O . GLY A 1 253 ? 11.219 17.141 -6.371 1 98.69 253 GLY A O 1
ATOM 1788 N N . ASP A 1 254 ? 12.109 15.758 -7.906 1 97.88 254 ASP A N 1
ATOM 1789 C CA . ASP A 1 254 ? 12.828 16.812 -8.609 1 97.88 254 ASP A CA 1
ATOM 1790 C C . ASP A 1 254 ? 11.891 17.578 -9.539 1 97.88 254 ASP A C 1
ATOM 1792 O O . ASP A 1 254 ? 10.969 17 -10.117 1 97.88 254 ASP A O 1
ATOM 1796 N N . ARG A 1 255 ? 12.18 18.828 -9.742 1 96.56 255 ARG A N 1
ATOM 1797 C CA . ARG A 1 255 ? 11.32 19.734 -10.508 1 96.56 255 ARG A CA 1
ATOM 1798 C C . ARG A 1 255 ? 11.016 19.172 -11.891 1 96.56 255 ARG A C 1
ATOM 1800 O O . ARG A 1 255 ? 9.867 19.156 -12.328 1 96.56 2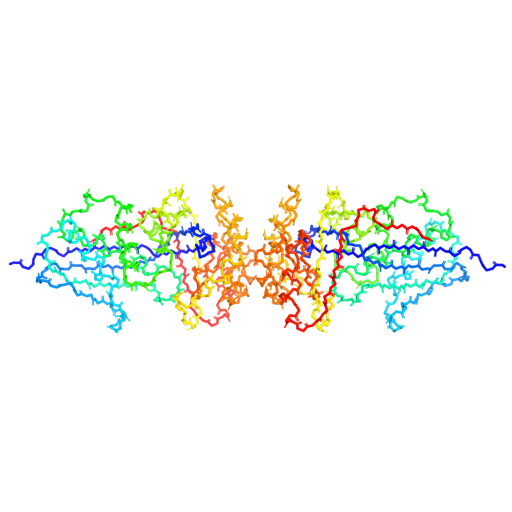55 ARG A O 1
ATOM 1807 N N . ASP A 1 256 ? 12.016 18.656 -12.523 1 97.12 256 ASP A N 1
ATOM 1808 C CA . ASP A 1 256 ? 11.844 18.141 -13.883 1 97.12 256 ASP A CA 1
ATOM 1809 C C . ASP A 1 256 ? 10.906 16.938 -13.898 1 97.12 256 ASP A C 1
ATOM 1811 O O . ASP A 1 256 ? 10.047 16.828 -14.773 1 97.12 256 ASP A O 1
ATOM 1815 N N . ALA A 1 257 ? 11.07 16.078 -12.961 1 97.56 257 ALA A N 1
ATOM 1816 C CA . ALA A 1 257 ? 10.242 14.883 -12.883 1 97.56 257 ALA A CA 1
ATOM 1817 C C . ALA A 1 257 ? 8.797 15.242 -12.555 1 97.56 257 ALA A C 1
ATOM 1819 O O . ALA A 1 257 ? 7.863 14.594 -13.031 1 97.56 257 ALA A O 1
ATOM 1820 N N . LEU A 1 258 ? 8.625 16.266 -11.781 1 98.5 258 LEU A N 1
ATOM 1821 C CA . LEU A 1 258 ? 7.293 16.641 -11.312 1 98.5 258 LEU A CA 1
ATOM 1822 C C . LEU A 1 258 ? 6.496 17.312 -12.414 1 98.5 258 LEU A C 1
ATOM 1824 O O . LEU A 1 258 ? 5.273 17.453 -12.312 1 98.5 258 LEU A O 1
ATOM 1828 N N . GLU A 1 259 ? 7.133 17.734 -13.492 1 98.5 259 GLU A N 1
ATOM 1829 C CA . GLU A 1 259 ? 6.395 18.234 -14.641 1 98.5 259 GLU A CA 1
ATOM 1830 C C . GLU A 1 259 ? 5.449 17.172 -15.203 1 98.5 259 GLU A C 1
ATOM 1832 O O . GLU A 1 259 ? 4.328 17.484 -15.609 1 98.5 259 GLU A O 1
ATOM 1837 N N . ALA A 1 260 ? 5.93 15.992 -15.219 1 98.44 260 ALA A N 1
ATOM 1838 C CA . ALA A 1 260 ? 5.09 14.891 -15.68 1 98.44 260 ALA A CA 1
ATOM 1839 C C . ALA A 1 260 ? 3.898 14.68 -14.75 1 98.44 260 ALA A C 1
ATOM 1841 O O . ALA A 1 260 ? 2.809 14.32 -15.195 1 98.44 260 ALA A O 1
ATOM 1842 N N . VAL A 1 261 ? 4.129 14.867 -13.461 1 98.75 261 VAL A N 1
ATOM 1843 C CA . VAL A 1 261 ? 3.068 14.742 -12.469 1 98.75 261 VAL A CA 1
ATOM 1844 C C . VAL A 1 261 ? 1.995 15.797 -12.727 1 98.75 261 VAL A C 1
ATOM 1846 O O . VAL A 1 261 ? 0.8 15.492 -12.703 1 98.75 261 VAL A O 1
ATOM 1849 N N . VAL A 1 262 ? 2.42 17.016 -12.969 1 98.75 262 VAL A N 1
ATOM 1850 C CA . VAL A 1 262 ? 1.497 18.109 -13.258 1 98.75 262 VAL A CA 1
ATOM 1851 C C . VAL A 1 262 ? 0.669 17.766 -14.5 1 98.75 262 VAL A C 1
ATOM 1853 O O . VAL A 1 262 ? -0.55 17.953 -14.508 1 98.75 262 VAL A O 1
ATOM 1856 N N . ASP A 1 263 ? 1.321 17.25 -15.523 1 98.44 263 ASP A N 1
ATOM 1857 C CA . ASP A 1 263 ? 0.639 16.891 -16.766 1 98.44 263 ASP A CA 1
ATOM 1858 C C . ASP A 1 263 ? -0.432 15.836 -16.516 1 98.44 263 ASP A C 1
ATOM 1860 O O . ASP A 1 263 ? -1.546 15.945 -17.047 1 98.44 263 ASP A O 1
ATOM 1864 N N . GLU A 1 264 ? -0.108 14.805 -15.781 1 98.25 264 GLU A N 1
ATOM 1865 C CA . GLU A 1 264 ? -1.047 13.727 -15.508 1 98.25 264 GLU A CA 1
ATOM 1866 C C . GLU A 1 264 ? -2.238 14.219 -14.688 1 98.25 264 GLU A C 1
ATOM 1868 O O . GLU A 1 264 ? -3.387 13.891 -15 1 98.25 264 GLU A O 1
ATOM 1873 N N . TRP A 1 265 ? -1.956 15.008 -13.617 1 98.19 265 TRP A N 1
ATOM 1874 C CA . TRP A 1 265 ? -3.018 15.461 -12.727 1 98.19 265 TRP A CA 1
ATOM 1875 C C . TRP A 1 265 ? -3.877 16.531 -13.398 1 98.19 265 TRP A C 1
ATOM 1877 O O . TRP A 1 265 ? -5.02 16.75 -12.992 1 98.19 265 TRP A O 1
ATOM 1887 N N . ALA A 1 266 ? -3.352 17.219 -14.43 1 97.94 266 ALA A N 1
ATOM 1888 C CA . ALA A 1 266 ? -4.105 18.234 -15.148 1 97.94 266 ALA A CA 1
ATOM 1889 C C . ALA A 1 266 ? -5.32 17.641 -15.852 1 97.94 266 ALA A C 1
ATOM 1891 O O . ALA A 1 266 ? -6.285 18.344 -16.141 1 97.94 266 ALA A O 1
ATOM 1892 N N . ASP A 1 267 ? -5.285 16.359 -16.094 1 96.62 267 ASP A N 1
ATOM 1893 C CA . ASP A 1 267 ? -6.383 15.664 -16.766 1 96.62 267 ASP A CA 1
ATOM 1894 C C . ASP A 1 267 ? -7.5 15.328 -15.781 1 96.62 267 ASP A C 1
ATOM 1896 O O . ASP A 1 267 ? -8.578 14.891 -16.188 1 96.62 267 ASP A O 1
ATOM 1900 N N . ARG A 1 268 ? -7.238 15.523 -14.492 1 95.88 268 ARG A N 1
ATOM 1901 C CA . ARG A 1 268 ? -8.242 15.297 -13.453 1 95.88 268 ARG A CA 1
ATOM 1902 C C . ARG A 1 268 ? -8.93 16.594 -13.062 1 95.88 268 ARG A C 1
ATOM 1904 O O . ARG A 1 268 ? -8.289 17.641 -12.992 1 95.88 268 ARG A O 1
ATOM 1911 N N . PRO A 1 269 ? -10.242 16.531 -12.836 1 96.44 269 PRO A N 1
ATOM 1912 C CA . PRO A 1 269 ? -10.883 17.734 -12.289 1 96.44 269 PRO A CA 1
ATOM 1913 C C . PRO A 1 269 ? -10.344 18.109 -10.914 1 96.44 269 PRO A C 1
ATOM 1915 O O . PRO A 1 269 ? -10.219 17.25 -10.031 1 96.44 269 PRO A O 1
ATOM 1918 N N . GLY A 1 270 ? -9.969 19.297 -10.727 1 95.25 270 GLY A N 1
ATOM 1919 C CA . GLY A 1 270 ? -9.438 19.781 -9.461 1 95.25 270 GLY A CA 1
ATOM 1920 C C . GLY A 1 270 ? -8.398 20.875 -9.633 1 95.25 270 GLY A C 1
ATOM 1921 O O . GLY A 1 270 ? -8.344 21.531 -10.672 1 95.25 270 GLY A O 1
ATOM 1922 N N . THR A 1 271 ? -7.684 21.188 -8.57 1 95.25 271 THR A N 1
ATOM 1923 C CA . THR A 1 271 ? -6.684 22.234 -8.57 1 95.25 271 THR A CA 1
ATOM 1924 C C . THR A 1 271 ? -5.293 21.672 -8.289 1 95.25 271 THR A C 1
ATOM 1926 O O . THR A 1 271 ? -5.141 20.766 -7.465 1 95.25 271 THR A O 1
ATOM 1929 N N . ILE A 1 272 ? -4.348 22.219 -8.992 1 97.31 272 ILE A N 1
ATOM 1930 C CA . ILE A 1 272 ? -2.957 21.812 -8.812 1 97.31 272 ILE A CA 1
ATOM 1931 C C . ILE A 1 272 ? -2.168 22.953 -8.18 1 97.31 272 ILE A C 1
ATOM 1933 O O . ILE A 1 272 ? -2.357 24.125 -8.531 1 97.31 272 ILE A O 1
ATOM 1937 N N . MET A 1 273 ? -1.351 22.688 -7.234 1 97.25 273 MET A N 1
ATOM 1938 C CA . MET A 1 273 ? -0.427 23.641 -6.629 1 97.25 273 MET A CA 1
ATOM 1939 C C . MET A 1 273 ? 1.011 23.141 -6.719 1 97.25 273 MET A C 1
ATOM 1941 O O . MET A 1 273 ? 1.3 22 -6.355 1 97.25 273 MET A O 1
ATOM 1945 N N . GLU A 1 274 ? 1.859 23.969 -7.309 1 98.06 274 GLU A N 1
ATOM 1946 C CA . GLU A 1 274 ? 3.291 23.688 -7.355 1 98.06 274 GLU A CA 1
ATOM 1947 C C . GLU A 1 274 ? 4.047 24.5 -6.305 1 98.06 274 GLU A C 1
ATOM 1949 O O . GLU A 1 274 ? 3.889 25.719 -6.223 1 98.06 274 GLU A O 1
ATOM 1954 N N . THR A 1 275 ? 4.82 23.828 -5.477 1 98.06 275 THR A N 1
ATOM 1955 C CA . THR A 1 275 ? 5.57 24.5 -4.418 1 98.06 275 THR A CA 1
ATOM 1956 C C . THR A 1 275 ? 6.816 23.703 -4.055 1 98.06 275 THR A C 1
ATOM 1958 O O . THR A 1 275 ? 7.344 22.953 -4.879 1 98.06 275 THR A O 1
ATOM 1961 N N . THR A 1 276 ? 7.438 23.969 -2.934 1 98.5 276 THR A N 1
ATOM 1962 C CA . THR A 1 276 ? 8.625 23.266 -2.469 1 98.5 276 THR A CA 1
ATOM 1963 C C . THR A 1 276 ? 8.609 23.125 -0.949 1 98.5 276 THR A C 1
ATOM 1965 O O . THR A 1 276 ? 7.668 23.562 -0.288 1 98.5 276 THR A O 1
ATOM 1968 N N . THR A 1 277 ? 9.602 22.5 -0.403 1 98.5 277 THR A N 1
ATOM 1969 C CA . THR A 1 277 ? 9.703 22.297 1.037 1 98.5 277 THR A CA 1
ATOM 1970 C C . THR A 1 277 ? 10.078 23.594 1.744 1 98.5 277 THR A C 1
ATOM 1972 O O . THR A 1 277 ? 10.617 24.516 1.125 1 98.5 277 THR A O 1
ATOM 1975 N N . GLN A 1 278 ? 9.711 23.688 2.953 1 97.94 278 GLN A N 1
ATOM 1976 C CA . GLN A 1 278 ? 10.031 24.812 3.832 1 97.94 278 GLN A CA 1
ATOM 1977 C C . GLN A 1 278 ? 10.766 24.328 5.086 1 97.94 278 GLN A C 1
ATOM 1979 O O . GLN A 1 278 ? 10.219 23.547 5.867 1 97.94 278 GLN A O 1
ATOM 1984 N N . THR A 1 279 ? 11.984 24.859 5.371 1 97.69 279 THR A N 1
ATOM 1985 C CA . THR A 1 279 ? 12.828 24.297 6.414 1 97.69 279 THR A CA 1
ATOM 1986 C C . THR A 1 279 ? 12.82 25.172 7.664 1 97.69 279 THR A C 1
ATOM 1988 O O . THR A 1 279 ? 13.125 24.703 8.758 1 97.69 279 THR A O 1
ATOM 1991 N N . ALA A 1 280 ? 12.438 26.438 7.574 1 97.12 280 ALA A N 1
ATOM 1992 C CA . ALA A 1 280 ? 12.562 27.375 8.688 1 97.12 280 ALA A CA 1
ATOM 1993 C C . ALA A 1 280 ? 11.367 27.281 9.625 1 97.12 280 ALA A C 1
ATOM 1995 O O . ALA A 1 280 ? 11.484 27.562 10.82 1 97.12 280 ALA A O 1
ATOM 1996 N N . GLY A 1 281 ? 10.211 26.891 9.078 1 98.38 281 GLY A N 1
ATOM 1997 C CA . GLY A 1 281 ? 9.008 26.781 9.883 1 98.38 281 GLY A CA 1
ATOM 1998 C C . GLY A 1 281 ? 8.289 28.109 10.062 1 98.38 281 GLY A C 1
ATOM 1999 O O . GLY A 1 281 ? 8.367 28.984 9.203 1 98.38 281 GLY A O 1
ATOM 2000 N N . ALA A 1 282 ? 7.48 28.203 11.062 1 98.69 282 ALA A N 1
ATOM 2001 C CA . ALA A 1 282 ? 6.68 29.391 11.336 1 98.69 282 ALA A CA 1
ATOM 2002 C C . ALA A 1 282 ? 7.551 30.531 11.859 1 98.69 282 ALA A C 1
ATOM 2004 O O . ALA A 1 282 ? 8.617 30.281 12.438 1 98.69 282 ALA A O 1
ATOM 2005 N N . ARG A 1 283 ? 7.098 31.75 11.633 1 97.69 283 ARG A N 1
ATOM 2006 C CA . ARG A 1 283 ? 7.883 32.906 12.086 1 97.69 283 ARG A CA 1
ATOM 2007 C C . ARG A 1 283 ? 7.016 34.156 12.203 1 97.69 283 ARG A C 1
ATOM 2009 O O . ARG A 1 283 ? 6.043 34.312 11.461 1 97.69 283 ARG A O 1
ATOM 2016 N N . PRO A 1 284 ? 7.359 35.031 13.133 1 96.69 284 PRO A N 1
ATOM 2017 C CA . PRO A 1 284 ? 6.746 36.344 13.078 1 96.69 284 PRO A CA 1
ATOM 2018 C C . PRO A 1 284 ? 7.07 37.094 11.789 1 96.69 284 PRO A C 1
ATOM 2020 O O . PRO A 1 284 ? 8.117 36.844 11.172 1 96.69 284 PRO A O 1
ATOM 2023 N N . ILE A 1 285 ? 6.172 37.969 11.391 1 95.69 285 ILE A N 1
ATOM 2024 C CA . ILE A 1 285 ? 6.402 38.75 10.172 1 95.69 285 ILE A CA 1
ATOM 2025 C C . ILE A 1 285 ? 6.031 40.219 10.398 1 95.69 285 ILE A C 1
ATOM 2027 O O . ILE A 1 285 ? 5.219 40.531 11.281 1 95.69 285 ILE A O 1
ATOM 2031 N N . MET B 1 1 ? 0.245 -53.375 -25.891 1 34.41 1 MET B N 1
ATOM 2032 C CA . MET B 1 1 ? 0.083 -53.344 -24.438 1 34.41 1 MET B CA 1
ATOM 2033 C C . MET B 1 1 ? 0.134 -51.906 -23.906 1 34.41 1 MET B C 1
ATOM 2035 O O . MET B 1 1 ? 1.097 -51.188 -24.156 1 34.41 1 MET B O 1
ATOM 2039 N N . SER B 1 2 ? -0.763 -51.062 -23.812 1 43.22 2 SER B N 1
ATOM 2040 C CA . SER B 1 2 ? -1.138 -49.688 -23.5 1 43.22 2 SER B CA 1
ATOM 2041 C C . SER B 1 2 ? -0.437 -49.188 -22.25 1 43.22 2 SER B C 1
ATOM 2043 O O . SER B 1 2 ? -0.675 -49.688 -21.156 1 43.22 2 SER B O 1
ATOM 2045 N N . THR B 1 3 ? 0.964 -48.625 -22.281 1 50.62 3 THR B N 1
ATOM 2046 C CA . THR B 1 3 ? 2.209 -48.312 -21.578 1 50.62 3 THR B CA 1
ATOM 2047 C C . THR B 1 3 ? 1.958 -47.375 -20.406 1 50.62 3 THR B C 1
ATOM 2049 O O . THR B 1 3 ? 0.884 -46.781 -20.297 1 50.62 3 THR B O 1
ATOM 2052 N N . MET B 1 4 ? 2.986 -46.969 -19.547 1 61.72 4 MET B N 1
ATOM 2053 C CA . MET B 1 4 ? 3.111 -46.5 -18.172 1 61.72 4 MET B CA 1
ATOM 2054 C C . MET B 1 4 ? 2.441 -45.125 -18.016 1 61.72 4 MET B C 1
ATOM 2056 O O . MET B 1 4 ? 2.688 -44.219 -18.797 1 61.72 4 MET B O 1
ATOM 2060 N N . ASP B 1 5 ? 1.342 -45.125 -17.25 1 89.38 5 ASP B N 1
ATOM 2061 C CA . ASP B 1 5 ? 0.608 -43.938 -16.844 1 89.38 5 ASP B CA 1
ATOM 2062 C C . ASP B 1 5 ? 1.324 -43.188 -15.719 1 89.38 5 ASP B C 1
ATOM 2064 O O . ASP B 1 5 ? 1.827 -43.812 -14.781 1 89.38 5 ASP B O 1
ATOM 2068 N N . GLY B 1 6 ? 1.779 -41.969 -16.078 1 97.62 6 GLY B N 1
ATOM 2069 C CA . GLY B 1 6 ? 2.336 -41.125 -15.031 1 97.62 6 GLY B CA 1
ATOM 2070 C C . GLY B 1 6 ? 1.303 -40.219 -14.367 1 97.62 6 GLY B C 1
ATOM 2071 O O . GLY B 1 6 ? 0.333 -39.812 -15.008 1 97.62 6 GLY B O 1
ATOM 2072 N N . ARG B 1 7 ? 1.485 -40 -13.078 1 98.12 7 ARG B N 1
ATOM 2073 C CA . ARG B 1 7 ? 0.622 -39.125 -12.312 1 98.12 7 ARG B CA 1
ATOM 2074 C C . ARG B 1 7 ? 1.441 -38.25 -11.383 1 98.12 7 ARG B C 1
ATOM 2076 O O . ARG B 1 7 ? 2.449 -38.688 -10.82 1 98.12 7 ARG B O 1
ATOM 2083 N N . ALA B 1 8 ? 1.015 -37.094 -11.219 1 98.56 8 ALA B N 1
ATOM 2084 C CA . ALA B 1 8 ? 1.683 -36.125 -10.328 1 98.56 8 ALA B CA 1
ATOM 2085 C C . ALA B 1 8 ? 0.714 -35.062 -9.836 1 98.56 8 ALA B C 1
ATOM 2087 O O . ALA B 1 8 ? -0.4 -34.938 -10.352 1 98.56 8 ALA B O 1
ATOM 2088 N N . GLU B 1 9 ? 1.054 -34.438 -8.773 1 98.62 9 GLU B N 1
ATOM 2089 C CA . GLU B 1 9 ? 0.302 -33.281 -8.273 1 98.62 9 GLU B CA 1
ATOM 2090 C C . GLU B 1 9 ? 1.231 -32.125 -7.93 1 98.62 9 GLU B C 1
ATOM 2092 O O . GLU B 1 9 ? 2.393 -32.344 -7.578 1 98.62 9 GLU B O 1
ATOM 2097 N N . ALA B 1 10 ? 0.805 -31 -8.078 1 98.75 10 ALA B N 1
ATOM 2098 C CA . ALA B 1 10 ? 1.529 -29.766 -7.77 1 98.75 10 ALA B CA 1
ATOM 2099 C C . ALA B 1 10 ? 0.645 -28.781 -7.012 1 98.75 10 ALA B C 1
ATOM 2101 O O . ALA B 1 10 ? -0.53 -28.609 -7.348 1 98.75 10 ALA B O 1
ATOM 2102 N N . PRO B 1 11 ? 1.182 -28.172 -5.973 1 98.69 11 PRO B N 1
ATOM 2103 C CA . PRO B 1 11 ? 0.378 -27.266 -5.145 1 98.69 11 PRO B CA 1
ATOM 2104 C C . PRO B 1 11 ? 0.105 -25.938 -5.824 1 98.69 11 PRO B C 1
ATOM 2106 O O . PRO B 1 11 ? 0.923 -25.469 -6.617 1 98.69 11 PRO B O 1
ATOM 2109 N N . ALA B 1 12 ? -1.07 -25.359 -5.52 1 98.19 12 ALA B N 1
ATOM 2110 C CA . ALA B 1 12 ? -1.36 -23.969 -5.832 1 98.19 12 ALA B CA 1
ATOM 2111 C C . ALA B 1 12 ? -0.5 -23.031 -4.992 1 98.19 12 ALA B C 1
ATOM 2113 O O . ALA B 1 12 ? 0.344 -23.469 -4.211 1 98.19 12 ALA B O 1
ATOM 2114 N N . ALA B 1 13 ? -0.636 -21.734 -5.234 1 98.25 13 ALA B N 1
ATOM 2115 C CA . ALA B 1 13 ? 0.23 -20.781 -4.535 1 98.25 13 ALA B CA 1
ATOM 2116 C C . ALA B 1 13 ? -0.471 -19.438 -4.332 1 98.25 13 ALA B C 1
ATOM 2118 O O . ALA B 1 13 ? -1.456 -19.141 -5.012 1 98.25 13 ALA B O 1
ATOM 2119 N N . GLY B 1 14 ? -0.025 -18.688 -3.326 1 98.19 14 GLY B N 1
ATOM 2120 C CA . GLY B 1 14 ? -0.384 -17.297 -3.109 1 98.19 14 GLY B CA 1
ATOM 2121 C C . GLY B 1 14 ? 0.727 -16.328 -3.473 1 98.19 14 GLY B C 1
ATOM 2122 O O . GLY B 1 14 ? 1.889 -16.734 -3.588 1 98.19 14 GLY B O 1
ATOM 2123 N N . THR B 1 15 ? 0.432 -15.086 -3.617 1 98.62 15 THR B N 1
ATOM 2124 C CA . THR B 1 15 ? 1.397 -14.109 -4.098 1 98.62 15 THR B CA 1
ATOM 2125 C C . THR B 1 15 ? 1.975 -13.305 -2.938 1 98.62 15 THR B C 1
ATOM 2127 O O . THR B 1 15 ? 1.231 -12.82 -2.076 1 98.62 15 THR B O 1
ATOM 2130 N N . VAL B 1 16 ? 3.299 -13.164 -2.902 1 98.94 16 VAL B N 1
ATOM 2131 C CA . VAL B 1 16 ? 3.979 -12.195 -2.051 1 98.94 16 VAL B CA 1
ATOM 2132 C C . VAL B 1 16 ? 4.285 -10.93 -2.852 1 98.94 16 VAL B C 1
ATOM 2134 O O . VAL B 1 16 ? 3.99 -9.82 -2.406 1 98.94 16 VAL B O 1
ATOM 2137 N N . LEU B 1 17 ? 4.77 -11.086 -4.059 1 98.88 17 LEU B N 1
ATOM 2138 C CA . LEU B 1 17 ? 5.125 -9.992 -4.957 1 98.88 17 LEU B CA 1
ATOM 2139 C C . LEU B 1 17 ? 4.762 -10.336 -6.398 1 98.88 17 LEU B C 1
ATOM 2141 O O . LEU B 1 17 ? 5.25 -11.328 -6.949 1 98.88 17 LEU B O 1
ATOM 2145 N N . ASN B 1 18 ? 3.871 -9.594 -6.957 1 98.19 18 ASN B N 1
ATOM 2146 C CA . ASN B 1 18 ? 3.531 -9.719 -8.367 1 98.19 18 ASN B CA 1
ATOM 2147 C C . ASN B 1 18 ? 4.68 -9.266 -9.266 1 98.19 18 ASN B C 1
ATOM 2149 O O . ASN B 1 18 ? 5.215 -8.172 -9.086 1 98.19 18 ASN B O 1
ATOM 2153 N N . ALA B 1 19 ? 5.023 -9.992 -10.242 1 97.75 19 ALA B N 1
ATOM 2154 C CA . ALA B 1 19 ? 6.242 -9.781 -11.016 1 97.75 19 ALA B CA 1
ATOM 2155 C C . ALA B 1 19 ? 6.012 -8.773 -12.141 1 97.75 19 ALA B C 1
ATOM 2157 O O . ALA B 1 19 ? 6.957 -8.344 -12.797 1 97.75 19 ALA B O 1
ATOM 2158 N N . LEU B 1 20 ? 4.852 -8.328 -12.375 1 97.06 20 LEU B N 1
ATOM 2159 C CA . LEU B 1 20 ? 4.48 -7.578 -13.57 1 97.06 20 LEU B CA 1
ATOM 2160 C C . LEU B 1 20 ? 5.156 -6.207 -13.578 1 97.06 20 LEU B C 1
ATOM 2162 O O . LEU B 1 20 ? 5.398 -5.637 -14.641 1 97.06 20 LEU B O 1
ATOM 2166 N N . ALA B 1 21 ? 5.512 -5.711 -12.375 1 98 21 ALA B N 1
ATOM 2167 C CA . ALA B 1 21 ? 6.02 -4.344 -12.312 1 98 21 ALA B CA 1
ATOM 2168 C C . ALA B 1 21 ? 7.492 -4.289 -12.703 1 98 21 ALA B C 1
ATOM 2170 O O . ALA B 1 21 ? 7.91 -3.402 -13.453 1 98 21 ALA B O 1
ATOM 2171 N N . THR B 1 22 ? 8.312 -5.332 -12.195 1 98.38 22 THR B N 1
ATOM 2172 C CA . THR B 1 22 ? 9.75 -5.164 -12.32 1 98.38 22 THR B CA 1
ATOM 2173 C C . THR B 1 22 ? 10.406 -6.453 -12.805 1 98.38 22 THR B C 1
ATOM 2175 O O . THR B 1 22 ? 11.625 -6.496 -13.016 1 98.38 22 THR B O 1
ATOM 2178 N N . GLY B 1 23 ? 9.625 -7.492 -12.922 1 98 23 GLY B N 1
ATOM 2179 C CA . GLY B 1 23 ? 10.188 -8.781 -13.281 1 98 23 GLY B CA 1
ATOM 2180 C C . GLY B 1 23 ? 10.586 -9.617 -12.078 1 98 23 GLY B C 1
ATOM 2181 O O . GLY B 1 23 ? 10.773 -10.828 -12.195 1 98 23 GLY B O 1
ATOM 2182 N N . THR B 1 24 ? 10.75 -8.992 -10.945 1 98.75 24 THR B N 1
ATOM 2183 C CA . THR B 1 24 ? 10.969 -9.734 -9.703 1 98.75 24 THR B CA 1
ATOM 2184 C C . THR B 1 24 ? 9.641 -10.227 -9.133 1 98.75 24 THR B C 1
ATOM 2186 O O . THR B 1 24 ? 8.688 -9.445 -9 1 98.75 24 THR B O 1
ATOM 2189 N N . GLY B 1 25 ? 9.531 -11.492 -8.859 1 98.75 25 GLY B N 1
ATOM 2190 C CA . GLY B 1 25 ? 8.32 -12.078 -8.328 1 98.75 25 GLY B CA 1
ATOM 2191 C C . GLY B 1 25 ? 8.555 -12.922 -7.086 1 98.75 25 GLY B C 1
ATOM 2192 O O . GLY B 1 25 ? 9.703 -13.25 -6.762 1 98.75 25 GLY B O 1
ATOM 2193 N N . SER B 1 26 ? 7.52 -13.188 -6.371 1 98.94 26 SER B N 1
ATOM 2194 C CA . SER B 1 26 ? 7.559 -14.039 -5.191 1 98.94 26 SER B CA 1
ATOM 2195 C C . SER B 1 26 ? 6.199 -14.688 -4.934 1 98.94 26 SER B C 1
ATOM 2197 O O . SER B 1 26 ? 5.164 -14.031 -5.055 1 98.94 26 SER B O 1
ATOM 2199 N N . ALA B 1 27 ? 6.191 -15.906 -4.652 1 98.88 27 ALA B N 1
ATOM 2200 C CA . ALA B 1 27 ? 4.984 -16.672 -4.34 1 98.88 27 ALA B CA 1
ATOM 2201 C C . ALA B 1 27 ? 5.258 -17.719 -3.275 1 98.88 27 ALA B C 1
ATOM 2203 O O . ALA B 1 27 ? 6.418 -18.062 -3.004 1 98.88 27 ALA B O 1
ATOM 2204 N N . PHE B 1 28 ? 4.234 -18.219 -2.631 1 98.94 28 PHE B N 1
ATOM 2205 C CA . PHE B 1 28 ? 4.375 -19.312 -1.668 1 98.94 28 PHE B CA 1
ATOM 2206 C C . PHE B 1 28 ? 3.338 -20.406 -1.922 1 98.94 28 PHE B C 1
ATOM 2208 O O . PHE B 1 28 ? 2.195 -20.109 -2.277 1 98.94 28 PHE B O 1
ATOM 2215 N N . ALA B 1 29 ? 3.721 -21.625 -1.758 1 98.81 29 ALA B N 1
ATOM 2216 C CA . ALA B 1 29 ? 2.871 -22.766 -2.076 1 98.81 29 ALA B CA 1
ATOM 2217 C C . ALA B 1 29 ? 1.839 -23 -0.978 1 98.81 29 ALA B C 1
ATOM 2219 O O . ALA B 1 29 ? 2.146 -22.875 0.21 1 98.81 29 ALA B O 1
ATOM 2220 N N . ILE B 1 30 ? 0.682 -23.359 -1.395 1 98.62 30 ILE B N 1
ATOM 2221 C CA . ILE B 1 30 ? -0.367 -23.703 -0.438 1 98.62 30 ILE B CA 1
ATOM 2222 C C . ILE B 1 30 ? -0.785 -25.156 -0.621 1 98.62 30 ILE B C 1
ATOM 2224 O O . ILE B 1 30 ? -0.543 -25.75 -1.674 1 98.62 30 ILE B O 1
ATOM 2228 N N . ASP B 1 31 ? -1.448 -25.688 0.385 1 98.31 31 ASP B N 1
ATOM 2229 C CA . ASP B 1 31 ? -1.75 -27.109 0.429 1 98.31 31 ASP B CA 1
ATOM 2230 C C . ASP B 1 31 ? -3.033 -27.422 -0.337 1 98.31 31 ASP B C 1
ATOM 2232 O O . ASP B 1 31 ? -3.941 -28.062 0.2 1 98.31 31 ASP B O 1
ATOM 2236 N N . GLU B 1 32 ? -3.193 -27 -1.507 1 97.94 32 GLU B N 1
ATOM 2237 C CA . GLU B 1 32 ? -4.207 -27.266 -2.523 1 97.94 32 GLU B CA 1
ATOM 2238 C C . GLU B 1 32 ? -3.566 -27.656 -3.855 1 97.94 32 GLU B C 1
ATOM 2240 O O . GLU B 1 32 ? -2.543 -27.078 -4.242 1 97.94 32 GLU B O 1
ATOM 2245 N N . TYR B 1 33 ? -4.246 -28.578 -4.637 1 97.94 33 TYR B N 1
ATOM 2246 C CA . TYR B 1 33 ? -3.418 -29.203 -5.66 1 97.94 33 TYR B CA 1
ATOM 2247 C C . TYR B 1 33 ? -4.137 -29.219 -7.004 1 97.94 33 TYR B C 1
ATOM 2249 O O . TYR B 1 33 ? -5.371 -29.25 -7.059 1 97.94 33 TYR B O 1
ATOM 2257 N N . VAL B 1 34 ? -3.305 -29.172 -7.984 1 97.88 34 VAL B N 1
ATOM 2258 C CA . VAL B 1 34 ? -3.658 -29.641 -9.32 1 97.88 34 VAL B CA 1
ATOM 2259 C C . VAL B 1 34 ? -3.01 -31 -9.578 1 97.88 34 VAL B C 1
ATOM 2261 O O . VAL B 1 34 ? -1.844 -31.219 -9.242 1 97.88 34 VAL B O 1
ATOM 2264 N N . ARG B 1 35 ? -3.768 -31.875 -10.133 1 98.19 35 ARG B N 1
ATOM 2265 C CA . ARG B 1 35 ? -3.27 -33.219 -10.445 1 98.19 35 ARG B CA 1
ATOM 2266 C C . ARG B 1 35 ? -3.26 -33.469 -11.953 1 98.19 35 ARG B C 1
ATOM 2268 O O . ARG B 1 35 ? -4.074 -32.875 -12.688 1 98.19 35 ARG B O 1
ATOM 2275 N N . ALA B 1 36 ? -2.336 -34.219 -12.344 1 98.38 36 ALA B N 1
ATOM 2276 C CA . ALA B 1 36 ? -2.213 -34.562 -13.758 1 98.38 36 ALA B CA 1
ATOM 2277 C C . ALA B 1 36 ? -2.006 -36.062 -13.938 1 98.38 36 ALA B C 1
ATOM 2279 O O . ALA B 1 36 ? -1.32 -36.719 -13.141 1 98.38 36 ALA B O 1
ATOM 2280 N N . SER B 1 37 ? -2.611 -36.594 -14.938 1 98.06 37 SER B N 1
ATOM 2281 C CA . SER B 1 37 ? -2.381 -37.938 -15.43 1 98.06 37 SER B CA 1
ATOM 2282 C C . SER B 1 37 ? -1.949 -37.938 -16.891 1 98.06 37 SER B C 1
ATOM 2284 O O . SER B 1 37 ? -2.523 -37.219 -17.719 1 98.06 37 SER B O 1
ATOM 2286 N N . VAL B 1 38 ? -0.945 -38.719 -17.156 1 98 38 VAL B N 1
ATOM 2287 C CA . VAL B 1 38 ? -0.411 -38.781 -18.516 1 98 38 VAL B CA 1
ATOM 2288 C C . VAL B 1 38 ? -0.305 -40.219 -18.984 1 98 38 VAL B C 1
ATOM 2290 O O . VAL B 1 38 ? 0.249 -41.062 -18.281 1 98 38 VAL B O 1
ATOM 2293 N N . SER B 1 39 ? -0.897 -40.5 -20.094 1 97.5 39 SER B N 1
ATOM 2294 C CA . SER B 1 39 ? -0.754 -41.781 -20.766 1 97.5 39 SER B CA 1
ATOM 2295 C C . SER B 1 39 ? -0.02 -41.656 -22.094 1 97.5 39 SER B C 1
ATOM 2297 O O . SER B 1 39 ? -0.475 -40.938 -22.984 1 97.5 39 SER B O 1
ATOM 2299 N N . LEU B 1 40 ? 1.106 -42.375 -22.188 1 96.5 40 LEU B N 1
ATOM 2300 C CA . LEU B 1 40 ? 1.87 -42.312 -23.438 1 96.5 40 LEU B CA 1
ATOM 2301 C C . LEU B 1 40 ? 1.239 -43.219 -24.5 1 96.5 40 LEU B C 1
ATOM 2303 O O . LEU B 1 40 ? 0.702 -44.281 -24.188 1 96.5 40 LEU B O 1
ATOM 2307 N N . GLY B 1 41 ? 1.248 -42.656 -25.688 1 93.56 41 GLY B N 1
ATOM 2308 C CA . GLY B 1 41 ? 0.726 -43.438 -26.797 1 93.56 41 GLY B CA 1
ATOM 2309 C C . GLY B 1 41 ? 0.361 -42.625 -28 1 93.56 41 GLY B C 1
ATOM 2310 O O . GLY B 1 41 ? -0.002 -41.438 -27.875 1 93.56 41 GLY B O 1
ATOM 2311 N N . GLY B 1 42 ? 0.442 -43.281 -29.062 1 91.81 42 GLY B N 1
ATOM 2312 C CA . GLY B 1 42 ? 0.119 -42.562 -30.297 1 91.81 42 GLY B CA 1
ATOM 2313 C C . GLY B 1 42 ? 1.206 -41.594 -30.734 1 91.81 42 GLY B C 1
ATOM 2314 O O . GLY B 1 42 ? 2.377 -41.781 -30.391 1 91.81 42 GLY B O 1
ATOM 2315 N N . THR B 1 43 ? 0.79 -40.594 -31.641 1 92.38 43 THR B N 1
ATOM 2316 C CA . THR B 1 43 ? 1.776 -39.688 -32.188 1 92.38 43 THR B CA 1
ATOM 2317 C C . THR B 1 43 ? 1.466 -38.25 -31.781 1 92.38 43 THR B C 1
ATOM 2319 O O . THR B 1 43 ? 2.334 -37.375 -31.844 1 92.38 43 THR B O 1
ATOM 2322 N N . ASN B 1 44 ? 0.227 -38.094 -31.266 1 95.88 44 ASN B N 1
ATOM 2323 C CA . ASN B 1 44 ? -0.184 -36.719 -30.906 1 95.88 44 ASN B CA 1
ATOM 2324 C C . ASN B 1 44 ? -0.323 -36.562 -29.391 1 95.88 44 ASN B C 1
ATOM 2326 O O . ASN B 1 44 ? -0.567 -37.531 -28.672 1 95.88 44 ASN B O 1
ATOM 2330 N N . VAL B 1 45 ? -0.062 -35.375 -28.922 1 97.5 45 VAL B N 1
ATOM 2331 C CA . VAL B 1 45 ? -0.315 -35.031 -27.516 1 97.5 45 VAL B CA 1
ATOM 2332 C C . VAL B 1 45 ? -1.652 -34.312 -27.391 1 97.5 45 VAL B C 1
ATOM 2334 O O . VAL B 1 45 ? -1.864 -33.281 -28.031 1 97.5 45 VAL B O 1
ATOM 2337 N N . THR B 1 46 ? -2.576 -34.844 -26.656 1 97.06 46 THR B N 1
ATOM 2338 C CA . THR B 1 46 ? -3.896 -34.25 -26.453 1 97.06 46 THR B CA 1
ATOM 2339 C C . THR B 1 46 ? -4.188 -34.062 -24.969 1 97.06 46 THR B C 1
ATOM 2341 O O . THR B 1 46 ? -3.844 -34.906 -24.141 1 97.06 46 THR B O 1
ATOM 2344 N N . GLY B 1 47 ? -4.727 -32.875 -24.641 1 96.5 47 GLY B N 1
ATOM 2345 C CA . GLY B 1 47 ? -4.988 -32.562 -23.25 1 96.5 47 GLY B CA 1
ATOM 2346 C C . GLY B 1 47 ? -6.465 -32.375 -22.938 1 96.5 47 GLY B C 1
ATOM 2347 O O . GLY B 1 47 ? -7.25 -32.031 -23.828 1 96.5 47 GLY B O 1
ATOM 2348 N N . THR B 1 48 ? -6.852 -32.656 -21.719 1 96.06 48 THR B N 1
ATOM 2349 C CA . THR B 1 48 ? -8.188 -32.375 -21.203 1 96.06 48 THR B CA 1
ATOM 2350 C C . THR B 1 48 ? -8.109 -31.828 -19.781 1 96.06 48 THR B C 1
ATOM 2352 O O . THR B 1 48 ? -7.262 -32.25 -18.984 1 96.06 48 THR B O 1
ATOM 2355 N N . VAL B 1 49 ? -8.953 -30.891 -19.438 1 93.94 49 VAL B N 1
ATOM 2356 C CA . VAL B 1 49 ? -9.156 -30.391 -18.078 1 93.94 49 VAL B CA 1
ATOM 2357 C C . VAL B 1 49 ? -10.484 -30.891 -17.531 1 93.94 49 VAL B C 1
ATOM 2359 O O . VAL B 1 49 ? -11.547 -30.547 -18.062 1 93.94 49 VAL B O 1
ATOM 2362 N N . ALA B 1 50 ? -10.414 -31.578 -16.5 1 90.69 50 ALA B N 1
ATOM 2363 C CA . ALA B 1 50 ? -11.57 -32.312 -16.016 1 90.69 50 ALA B CA 1
ATOM 2364 C C . ALA B 1 50 ? -12.734 -31.375 -15.703 1 90.69 50 ALA B C 1
ATOM 2366 O O . ALA B 1 50 ? -13.875 -31.656 -16.078 1 90.69 50 ALA B O 1
ATOM 2367 N N . GLU B 1 51 ? -12.477 -30.25 -15.062 1 86.62 51 GLU B N 1
ATOM 2368 C CA . GLU B 1 51 ? -13.523 -29.344 -14.602 1 86.62 51 GLU B CA 1
ATOM 2369 C C . GLU B 1 51 ? -13.922 -28.344 -15.688 1 86.62 51 GLU B C 1
ATOM 2371 O O . GLU B 1 51 ? -14.859 -27.562 -15.516 1 86.62 51 GLU B O 1
ATOM 2376 N N . ALA B 1 52 ? -13.211 -28.375 -16.828 1 84.69 52 ALA B N 1
ATOM 2377 C CA . ALA B 1 52 ? -13.453 -27.422 -17.906 1 84.69 52 ALA B CA 1
ATOM 2378 C C . ALA B 1 52 ? -13.18 -28.047 -19.266 1 84.69 52 ALA B C 1
ATOM 2380 O O . ALA B 1 52 ? -12.164 -27.75 -19.906 1 84.69 52 ALA B O 1
ATOM 2381 N N . PRO B 1 53 ? -14.141 -28.734 -19.766 1 84.25 53 PRO B N 1
ATOM 2382 C CA . PRO B 1 53 ? -13.93 -29.484 -21 1 84.25 53 PRO B CA 1
ATOM 2383 C C . PRO B 1 53 ? -13.617 -28.594 -22.188 1 84.25 53 PRO B C 1
ATOM 2385 O O . PRO B 1 53 ? -12.969 -29.031 -23.141 1 84.25 53 PRO B O 1
ATOM 2388 N N . ASP B 1 54 ? -14.062 -27.422 -22.109 1 88.5 54 ASP B N 1
ATOM 2389 C CA . ASP B 1 54 ? -13.859 -26.5 -23.234 1 88.5 54 ASP B CA 1
ATOM 2390 C C . ASP B 1 54 ? -12.656 -25.594 -22.984 1 88.5 54 ASP B C 1
ATOM 2392 O O . ASP B 1 54 ? -12.438 -24.641 -23.734 1 88.5 54 ASP B O 1
ATOM 2396 N N . ALA B 1 55 ? -11.906 -25.938 -21.906 1 87.25 55 ALA B N 1
ATOM 2397 C CA . ALA B 1 55 ? -10.758 -25.094 -21.578 1 87.25 55 ALA B CA 1
ATOM 2398 C C . ALA B 1 55 ? -9.672 -25.203 -22.656 1 87.25 55 ALA B C 1
ATOM 2400 O O . ALA B 1 55 ? -9.562 -26.219 -23.328 1 87.25 55 ALA B O 1
ATOM 2401 N N . ASP B 1 56 ? -8.992 -24.109 -22.844 1 89.25 56 ASP B N 1
ATOM 2402 C CA . ASP B 1 56 ? -7.789 -24.156 -23.672 1 89.25 56 ASP B CA 1
ATOM 2403 C C . ASP B 1 56 ? -6.719 -25.047 -23.031 1 89.25 56 ASP B C 1
ATOM 2405 O O . ASP B 1 56 ? -6.262 -24.766 -21.922 1 89.25 56 ASP B O 1
ATOM 2409 N N . THR B 1 57 ? -6.281 -26.109 -23.703 1 94.88 57 THR B N 1
ATOM 2410 C CA . THR B 1 57 ? -5.383 -27.094 -23.125 1 94.88 57 THR B CA 1
ATOM 2411 C C . THR B 1 57 ? -3.982 -26.969 -23.719 1 94.88 57 THR B C 1
ATOM 2413 O O . THR B 1 57 ? -3.135 -27.844 -23.531 1 94.88 57 THR B O 1
ATOM 2416 N N . ARG B 1 58 ? -3.768 -25.891 -24.406 1 96 58 ARG B N 1
ATOM 2417 C CA . ARG B 1 58 ? -2.502 -25.719 -25.109 1 96 58 ARG B CA 1
ATOM 2418 C C . ARG B 1 58 ? -1.324 -25.766 -24.141 1 96 58 ARG B C 1
ATOM 2420 O O . ARG B 1 58 ? -0.286 -26.344 -24.438 1 96 58 ARG B O 1
ATOM 2427 N N . LEU B 1 59 ? -1.478 -25.188 -23.016 1 96.25 59 LEU B N 1
ATOM 2428 C CA . LEU B 1 59 ? -0.385 -25.141 -22.047 1 96.25 59 LEU B CA 1
ATOM 2429 C C . LEU B 1 59 ? 0.02 -26.547 -21.625 1 96.25 59 LEU B C 1
ATOM 2431 O O . LEU B 1 59 ? 1.19 -26.922 -21.734 1 96.25 59 LEU B O 1
ATOM 2435 N N . ILE B 1 60 ? -0.916 -27.375 -21.219 1 97.69 60 ILE B N 1
ATOM 2436 C CA . ILE B 1 60 ? -0.561 -28.688 -20.672 1 97.69 60 ILE B CA 1
ATOM 2437 C C . ILE B 1 60 ? -0.09 -29.609 -21.781 1 97.69 60 ILE B C 1
ATOM 2439 O O . ILE B 1 60 ? 0.798 -30.438 -21.594 1 97.69 60 ILE B O 1
ATOM 2443 N N . GLU B 1 61 ? -0.601 -29.438 -22.984 1 98.44 61 GLU B N 1
ATOM 2444 C CA . GLU B 1 61 ? -0.118 -30.203 -24.125 1 98.44 61 GLU B CA 1
ATOM 2445 C C . GLU B 1 61 ? 1.322 -29.828 -24.469 1 98.44 61 GLU B C 1
ATOM 2447 O O . GLU B 1 61 ? 2.156 -30.719 -24.703 1 98.44 61 GLU B O 1
ATOM 2452 N N . ARG B 1 62 ? 1.562 -28.547 -24.469 1 98.31 62 ARG B N 1
ATOM 2453 C CA . ARG B 1 62 ? 2.893 -28.062 -24.828 1 98.31 62 ARG B CA 1
ATOM 2454 C C . ARG B 1 62 ? 3.932 -28.516 -23.812 1 98.31 62 ARG B C 1
ATOM 2456 O O . ARG B 1 62 ? 5.066 -28.828 -24.172 1 98.31 62 ARG B O 1
ATOM 2463 N N . VAL B 1 63 ? 3.594 -28.531 -22.547 1 98.56 63 VAL B N 1
ATOM 2464 C CA . VAL B 1 63 ? 4.5 -29.031 -21.516 1 98.56 63 VAL B CA 1
ATOM 2465 C C . VAL B 1 63 ? 4.879 -30.469 -21.812 1 98.56 63 VAL B C 1
ATOM 2467 O O . VAL B 1 63 ? 6.062 -30.812 -21.828 1 98.56 63 VAL B O 1
ATOM 2470 N N . ALA B 1 64 ? 3.896 -31.312 -22.047 1 98.31 64 ALA B N 1
ATOM 2471 C CA . ALA B 1 64 ? 4.145 -32.719 -22.328 1 98.31 64 ALA B CA 1
ATOM 2472 C C . ALA B 1 64 ? 4.988 -32.906 -23.594 1 98.31 64 ALA B C 1
ATOM 2474 O O . ALA B 1 64 ? 5.922 -33.688 -23.625 1 98.31 64 ALA B O 1
ATOM 2475 N N . GLU B 1 65 ? 4.664 -32.125 -24.609 1 98.38 65 GLU B N 1
ATOM 2476 C CA . GLU B 1 65 ? 5.422 -32.156 -25.844 1 98.38 65 GLU B CA 1
ATOM 2477 C C . GLU B 1 65 ? 6.898 -31.875 -25.609 1 98.38 65 GLU B C 1
ATOM 2479 O O . GLU B 1 65 ? 7.77 -32.562 -26.125 1 98.38 65 GLU B O 1
ATOM 2484 N N . LEU B 1 66 ? 7.152 -30.812 -24.875 1 98.31 66 LEU B N 1
ATOM 2485 C CA . LEU B 1 66 ? 8.531 -30.406 -24.609 1 98.31 66 LEU B CA 1
ATOM 2486 C C . LEU B 1 66 ? 9.281 -31.484 -23.844 1 98.31 66 LEU B C 1
ATOM 2488 O O . LEU B 1 66 ? 10.438 -31.781 -24.141 1 98.31 66 LEU B O 1
ATOM 2492 N N . ILE B 1 67 ? 8.68 -32.031 -22.859 1 98.06 67 ILE B N 1
ATOM 2493 C CA . ILE B 1 67 ? 9.32 -33.062 -22.047 1 98.06 67 ILE B CA 1
ATOM 2494 C C . ILE B 1 67 ? 9.57 -34.312 -22.891 1 98.06 67 ILE B C 1
ATOM 2496 O O . ILE B 1 67 ? 10.656 -34.906 -22.844 1 98.06 67 ILE B O 1
ATOM 2500 N N . ILE B 1 68 ? 8.625 -34.75 -23.719 1 97.38 68 ILE B N 1
ATOM 2501 C CA . ILE B 1 68 ? 8.766 -35.938 -24.562 1 97.38 68 ILE B CA 1
ATOM 2502 C C . ILE B 1 68 ? 9.867 -35.719 -25.578 1 97.38 68 ILE B C 1
ATOM 2504 O O . ILE B 1 68 ? 10.656 -36.625 -25.859 1 97.38 68 ILE B O 1
ATOM 2508 N N . ALA B 1 69 ? 9.875 -34.5 -26.078 1 97.25 69 ALA B N 1
ATOM 2509 C CA . ALA B 1 69 ? 10.898 -34.188 -27.062 1 97.25 69 ALA B CA 1
ATOM 2510 C C . ALA B 1 69 ? 12.297 -34.281 -26.469 1 97.25 69 ALA B C 1
ATOM 2512 O O . ALA B 1 69 ? 13.234 -34.719 -27.125 1 97.25 69 ALA B O 1
ATOM 2513 N N . GLU B 1 70 ? 12.43 -33.875 -25.266 1 96.81 70 GLU B N 1
ATOM 2514 C CA . GLU B 1 70 ? 13.75 -33.781 -24.641 1 96.81 70 GLU B CA 1
ATOM 2515 C C . GLU B 1 70 ? 14.133 -35.125 -23.984 1 96.81 70 GLU B C 1
ATOM 2517 O O . GLU B 1 70 ? 15.305 -35.5 -23.969 1 96.81 70 GLU B O 1
ATOM 2522 N N . TYR B 1 71 ? 13.148 -35.844 -23.469 1 95.81 71 TYR B N 1
ATOM 2523 C CA . TYR B 1 71 ? 13.5 -36.969 -22.609 1 95.81 71 TYR B CA 1
ATOM 2524 C C . TYR B 1 71 ? 12.812 -38.25 -23.078 1 95.81 71 TYR B C 1
ATOM 2526 O O . TYR B 1 71 ? 13.062 -39.312 -22.547 1 95.81 71 TYR B O 1
ATOM 2534 N N . GLY B 1 72 ? 11.922 -38.125 -24.047 1 94.62 72 GLY B N 1
ATOM 2535 C CA . GLY B 1 72 ? 11.211 -39.281 -24.594 1 94.62 72 GLY B CA 1
ATOM 2536 C C . GLY B 1 72 ? 11.703 -39.719 -25.969 1 94.62 72 GLY B C 1
ATOM 2537 O O . GLY B 1 72 ? 12.859 -39.469 -26.312 1 94.62 72 GLY B O 1
ATOM 2538 N N . ASP B 1 73 ? 10.859 -40.5 -26.703 1 93.62 73 ASP B N 1
ATOM 2539 C CA . ASP B 1 73 ? 11.203 -41.031 -28.016 1 93.62 73 ASP B CA 1
ATOM 2540 C C . ASP B 1 73 ? 10.211 -40.562 -29.078 1 93.62 73 ASP B C 1
ATOM 2542 O O . ASP B 1 73 ? 9.938 -41.281 -30.031 1 93.62 73 ASP B O 1
ATOM 2546 N N . GLY B 1 74 ? 9.617 -39.375 -28.734 1 92 74 GLY B N 1
ATOM 2547 C CA . GLY B 1 74 ? 8.711 -38.812 -29.703 1 92 74 GLY B CA 1
ATOM 2548 C C . GLY B 1 74 ? 7.316 -39.406 -29.641 1 92 74 GLY B C 1
ATOM 2549 O O . GLY B 1 74 ? 6.527 -39.25 -30.578 1 92 74 GLY B O 1
ATOM 2550 N N . GLN B 1 75 ? 7.035 -40.094 -28.578 1 92.19 75 GLN B N 1
ATOM 2551 C CA . GLN B 1 75 ? 5.703 -40.656 -28.375 1 92.19 75 GLN B CA 1
ATOM 2552 C C . GLN B 1 75 ? 4.656 -39.562 -28.25 1 92.19 75 GLN B C 1
ATOM 2554 O O . GLN B 1 75 ? 4.973 -38.438 -27.844 1 92.19 75 GLN B O 1
ATOM 2559 N N . GLY B 1 76 ? 3.42 -39.938 -28.609 1 96.19 76 GLY B N 1
ATOM 2560 C CA . GLY B 1 76 ? 2.293 -39.094 -28.203 1 96.19 76 GLY B CA 1
ATOM 2561 C C . GLY B 1 76 ? 1.876 -39.344 -26.766 1 96.19 76 GLY B C 1
ATOM 2562 O O . GLY B 1 76 ? 2.51 -40.094 -26.047 1 96.19 76 GLY B O 1
ATOM 2563 N N . ALA B 1 77 ? 0.826 -38.531 -26.344 1 97.44 77 ALA B N 1
ATOM 2564 C CA . ALA B 1 77 ? 0.349 -38.656 -24.969 1 97.44 77 ALA B CA 1
ATOM 2565 C C . ALA B 1 77 ? -1.062 -38.094 -24.828 1 97.44 77 ALA B C 1
ATOM 2567 O O . ALA B 1 77 ? -1.465 -37.219 -25.578 1 97.44 77 ALA B O 1
ATOM 2568 N N . THR B 1 78 ? -1.796 -38.688 -23.969 1 97.44 78 THR B N 1
ATOM 2569 C CA . THR B 1 78 ? -3.025 -38.094 -23.453 1 97.44 78 THR B CA 1
ATOM 2570 C C . THR B 1 78 ? -2.807 -37.531 -22.047 1 97.44 78 THR B C 1
ATOM 2572 O O . THR B 1 78 ? -2.35 -38.25 -21.156 1 97.44 78 THR B O 1
ATOM 2575 N N . VAL B 1 79 ? -3.066 -36.281 -21.891 1 97.75 79 VAL B N 1
ATOM 2576 C CA . VAL B 1 79 ? -2.844 -35.562 -20.641 1 97.75 79 VAL B CA 1
ATOM 2577 C C . VAL B 1 79 ? -4.184 -35.125 -20.047 1 97.75 79 VAL B C 1
ATOM 2579 O O . VAL B 1 79 ? -5.008 -34.531 -20.734 1 97.75 79 VAL B O 1
ATOM 2582 N N . GLU B 1 80 ? -4.441 -35.438 -18.797 1 97.06 80 GLU B N 1
ATOM 2583 C CA . GLU B 1 80 ? -5.633 -35 -18.062 1 97.06 80 GLU B CA 1
ATOM 2584 C C . GLU B 1 80 ? -5.262 -34.312 -16.76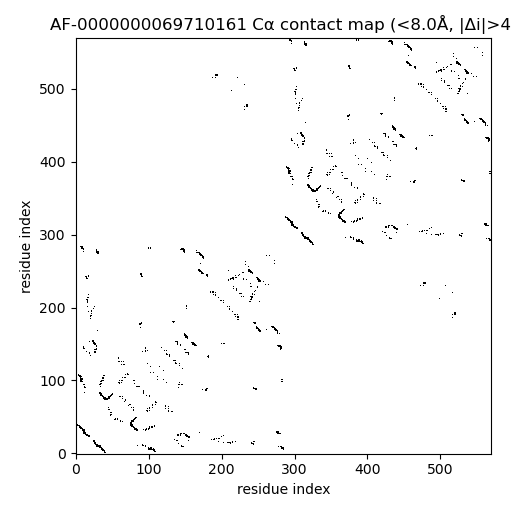6 1 97.06 80 GLU B C 1
ATOM 2586 O O . GLU B 1 80 ? -4.41 -34.781 -16.016 1 97.06 80 GLU B O 1
ATOM 2591 N N . THR B 1 81 ? -5.844 -33.156 -16.547 1 97.19 81 THR B N 1
ATOM 2592 C CA . THR B 1 81 ? -5.633 -32.469 -15.266 1 97.19 81 THR B CA 1
ATOM 2593 C C . THR B 1 81 ? -6.953 -32.281 -14.523 1 97.19 81 THR B C 1
ATOM 2595 O O . THR B 1 81 ? -8.023 -32.25 -15.141 1 97.19 81 THR B O 1
ATOM 2598 N N . ASP B 1 82 ? -6.914 -32.219 -13.266 1 95.62 82 ASP B N 1
ATOM 2599 C CA . ASP B 1 82 ? -8.008 -31.859 -12.375 1 95.62 82 ASP B CA 1
ATOM 2600 C C . ASP B 1 82 ? -7.504 -31.062 -11.18 1 95.62 82 ASP B C 1
ATOM 2602 O O . ASP B 1 82 ? -6.32 -31.141 -10.836 1 95.62 82 ASP B O 1
ATOM 2606 N N . SER B 1 83 ? -8.352 -30.281 -10.609 1 94.19 83 SER B N 1
ATOM 2607 C CA . SER B 1 83 ? -7.875 -29.375 -9.578 1 94.19 83 SER B CA 1
ATOM 2608 C C . SER B 1 83 ? -8.891 -29.234 -8.453 1 94.19 83 SER B C 1
ATOM 2610 O O . SER B 1 83 ? -10.102 -29.328 -8.688 1 94.19 83 SER B O 1
ATOM 2612 N N . THR B 1 84 ? -8.383 -28.953 -7.238 1 88.5 84 THR B N 1
ATOM 2613 C CA . THR B 1 84 ? -9.211 -28.594 -6.098 1 88.5 84 THR B CA 1
ATOM 2614 C C . THR B 1 84 ? -9.352 -27.078 -5.992 1 88.5 84 THR B C 1
ATOM 2616 O O . THR B 1 84 ? -10.117 -26.578 -5.164 1 88.5 84 THR B O 1
ATOM 2619 N N . VAL B 1 85 ? -8.57 -26.406 -6.746 1 88.12 85 VAL B N 1
ATOM 2620 C CA . VAL B 1 85 ? -8.625 -24.938 -6.734 1 88.12 85 VAL B CA 1
ATOM 2621 C C . VAL B 1 85 ? -9.438 -24.438 -7.93 1 88.12 85 VAL B C 1
ATOM 2623 O O . VAL B 1 85 ? -9.359 -25.016 -9.016 1 88.12 85 VAL B O 1
ATOM 2626 N N . PRO B 1 86 ? -10.172 -23.375 -7.699 1 81.19 86 PRO B N 1
ATOM 2627 C CA . PRO B 1 86 ? -10.922 -22.828 -8.828 1 81.19 86 PRO B CA 1
ATOM 2628 C C . PRO B 1 86 ? -10.008 -22.281 -9.93 1 81.19 86 PRO B C 1
ATOM 2630 O O . PRO B 1 86 ? -8.961 -21.688 -9.633 1 81.19 86 PRO B O 1
ATOM 2633 N N . MET B 1 87 ? -10.438 -22.469 -11.117 1 78.69 87 MET B N 1
ATOM 2634 C CA . MET B 1 87 ? -9.688 -21.953 -12.258 1 78.69 87 MET B CA 1
ATOM 2635 C C . MET B 1 87 ? -9.766 -20.438 -12.328 1 78.69 87 MET B C 1
ATOM 2637 O O . MET B 1 87 ? -10.797 -19.844 -12.008 1 78.69 87 MET B O 1
ATOM 2641 N N . ALA B 1 88 ? -8.781 -19.797 -12.758 1 78.44 88 ALA B N 1
ATOM 2642 C CA . ALA B 1 88 ? -8.734 -18.359 -13.031 1 78.44 88 ALA B CA 1
ATOM 2643 C C . ALA B 1 88 ? -9.047 -17.547 -11.773 1 78.44 88 ALA B C 1
ATOM 2645 O O . ALA B 1 88 ? -9.609 -16.453 -11.852 1 78.44 88 ALA B O 1
ATOM 2646 N N . ALA B 1 89 ? -8.734 -18.203 -10.625 1 85.19 89 ALA B N 1
ATOM 2647 C CA . ALA B 1 89 ? -9.016 -17.547 -9.352 1 85.19 89 ALA B CA 1
ATOM 2648 C C . ALA B 1 89 ? -7.809 -16.734 -8.875 1 85.19 89 ALA B C 1
ATOM 2650 O O . ALA B 1 89 ? -7.898 -16 -7.891 1 85.19 89 ALA B O 1
ATOM 2651 N N . GLY B 1 90 ? -6.73 -16.828 -9.578 1 88.62 90 GLY B N 1
ATOM 2652 C CA . GLY B 1 90 ? -5.52 -16.125 -9.164 1 88.62 90 GLY B CA 1
ATOM 2653 C C . GLY B 1 90 ? -4.684 -16.922 -8.18 1 88.62 90 GLY B C 1
ATOM 2654 O O . GLY B 1 90 ? -3.816 -16.359 -7.504 1 88.62 90 GLY B O 1
ATOM 2655 N N . LEU B 1 91 ? -4.887 -18.172 -8.094 1 94.62 91 LEU B N 1
ATOM 2656 C CA . LEU B 1 91 ? -4.16 -19.031 -7.16 1 94.62 91 LEU B CA 1
ATOM 2657 C C . LEU B 1 91 ? -3.156 -19.906 -7.898 1 94.62 91 LEU B C 1
ATOM 2659 O O . LEU B 1 91 ? -2.955 -21.062 -7.531 1 94.62 91 LEU B O 1
ATOM 2663 N N . LYS B 1 92 ? -2.652 -19.453 -8.961 1 94.94 92 LYS B N 1
ATOM 2664 C CA . LYS B 1 92 ? -1.521 -19.969 -9.727 1 94.94 92 LYS B CA 1
ATOM 2665 C C . LYS B 1 92 ? -1.809 -21.375 -10.242 1 94.94 92 LYS B C 1
ATOM 2667 O O . LYS B 1 92 ? -0.91 -22.219 -10.312 1 94.94 92 LYS B O 1
ATOM 2672 N N . SER B 1 93 ? -3.037 -21.609 -10.633 1 93.38 93 SER B N 1
ATOM 2673 C CA . SER B 1 93 ? -3.459 -22.938 -11.094 1 93.38 93 SER B CA 1
ATOM 2674 C C . SER B 1 93 ? -2.773 -23.297 -12.406 1 93.38 93 SER B C 1
ATOM 2676 O O . SER B 1 93 ? -2.49 -24.484 -12.648 1 93.38 93 SER B O 1
ATOM 2678 N N . SER B 1 94 ? -2.523 -22.328 -13.25 1 93.31 94 SER B N 1
ATOM 2679 C CA . SER B 1 94 ? -1.868 -22.625 -14.516 1 93.31 94 SER B CA 1
ATOM 2680 C C . SER B 1 94 ? -0.453 -23.156 -14.305 1 93.31 94 SER B C 1
ATOM 2682 O O . SER B 1 94 ? -0.05 -24.141 -14.922 1 93.31 94 SER B O 1
ATOM 2684 N N . SER B 1 95 ? 0.297 -22.453 -13.438 1 96.56 95 SER B N 1
ATOM 2685 C CA . SER B 1 95 ? 1.646 -22.922 -13.133 1 96.56 95 SER B CA 1
ATOM 2686 C C . SER B 1 95 ? 1.622 -24.281 -12.453 1 96.56 95 SER B C 1
ATOM 2688 O O . SER B 1 95 ? 2.467 -25.141 -12.727 1 96.56 95 SER B O 1
ATOM 2690 N N . ALA B 1 96 ? 0.696 -24.453 -11.57 1 97.75 96 ALA B N 1
ATOM 2691 C CA . ALA B 1 96 ? 0.546 -25.734 -10.914 1 97.75 96 ALA B CA 1
ATOM 2692 C C . ALA B 1 96 ? 0.221 -26.844 -11.93 1 97.75 96 ALA B C 1
ATOM 2694 O O . ALA B 1 96 ? 0.745 -27.953 -11.836 1 97.75 96 ALA B O 1
ATOM 2695 N N . ALA B 1 97 ? -0.679 -26.547 -12.844 1 97.12 97 ALA B N 1
ATOM 2696 C CA . ALA B 1 97 ? -1.019 -27.5 -13.891 1 97.12 97 ALA B CA 1
ATOM 2697 C C . ALA B 1 97 ? 0.21 -27.875 -14.719 1 97.12 97 ALA B C 1
ATOM 2699 O O . ALA B 1 97 ? 0.459 -29.047 -14.992 1 97.12 97 ALA B O 1
ATOM 2700 N N . ALA B 1 98 ? 0.934 -26.875 -15.141 1 98.12 98 ALA B N 1
ATOM 2701 C CA . ALA B 1 98 ? 2.152 -27.109 -15.914 1 98.12 98 ALA B CA 1
ATOM 2702 C C . ALA B 1 98 ? 3.121 -28 -15.141 1 98.12 98 ALA B C 1
ATOM 2704 O O . ALA B 1 98 ? 3.689 -28.938 -15.703 1 98.12 98 ALA B O 1
ATOM 2705 N N . ASN B 1 99 ? 3.324 -27.688 -13.867 1 98.75 99 ASN B N 1
ATOM 2706 C CA . ASN B 1 99 ? 4.234 -28.469 -13.031 1 98.75 99 ASN B CA 1
ATOM 2707 C C . ASN B 1 99 ? 3.758 -29.906 -12.867 1 98.75 99 ASN B C 1
ATOM 2709 O O . ASN B 1 99 ? 4.555 -30.844 -12.945 1 98.75 99 ASN B O 1
ATOM 2713 N N . ALA B 1 100 ? 2.461 -30.078 -12.594 1 98.75 100 ALA B N 1
ATOM 2714 C CA . ALA B 1 100 ? 1.896 -31.406 -12.445 1 98.75 100 ALA B CA 1
ATOM 2715 C C . ALA B 1 100 ? 2.082 -32.219 -13.719 1 98.75 100 ALA B C 1
ATOM 2717 O O . ALA B 1 100 ? 2.465 -33.406 -13.664 1 98.75 100 ALA B O 1
ATOM 2718 N N . VAL B 1 101 ? 1.829 -31.672 -14.852 1 98.62 101 VAL B N 1
ATOM 2719 C CA . VAL B 1 101 ? 1.96 -32.344 -16.141 1 98.62 101 VAL B CA 1
ATOM 2720 C C . VAL B 1 101 ? 3.428 -32.688 -16.391 1 98.62 101 VAL B C 1
ATOM 2722 O O . VAL B 1 101 ? 3.75 -33.781 -16.875 1 98.62 101 VAL B O 1
ATOM 2725 N N . ALA B 1 102 ? 4.309 -31.719 -16.156 1 98.75 102 ALA B N 1
ATOM 2726 C CA . ALA B 1 102 ? 5.738 -31.969 -16.344 1 98.75 102 ALA B CA 1
ATOM 2727 C C . ALA B 1 102 ? 6.184 -33.219 -15.57 1 98.75 102 ALA B C 1
ATOM 2729 O O . ALA B 1 102 ? 6.766 -34.125 -16.156 1 98.75 102 ALA B O 1
ATOM 2730 N N . LEU B 1 103 ? 5.832 -33.219 -1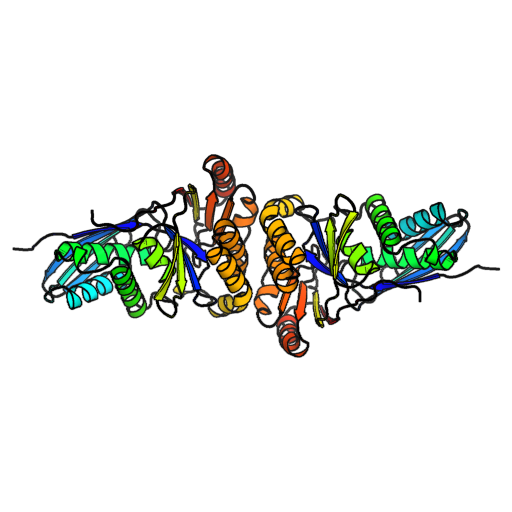4.281 1 98.69 103 LEU B N 1
ATOM 2731 C CA . LEU B 1 103 ? 6.27 -34.344 -13.453 1 98.69 103 LEU B CA 1
ATOM 2732 C C . LEU B 1 103 ? 5.551 -35.625 -13.852 1 98.69 103 LEU B C 1
ATOM 2734 O O . LEU B 1 103 ? 6.141 -36.719 -13.812 1 98.69 103 LEU B O 1
ATOM 2738 N N . ALA B 1 104 ? 4.258 -35.562 -14.188 1 98.56 104 ALA B N 1
ATOM 2739 C CA . ALA B 1 104 ? 3.512 -36.719 -14.617 1 98.56 104 ALA B CA 1
ATOM 2740 C C . ALA B 1 104 ? 4.098 -37.312 -15.898 1 98.56 104 ALA B C 1
ATOM 2742 O O . ALA B 1 104 ? 4.156 -38.531 -16.078 1 98.56 104 ALA B O 1
ATOM 2743 N N . THR B 1 105 ? 4.461 -36.469 -16.828 1 98.38 105 THR B N 1
ATOM 2744 C CA . THR B 1 105 ? 5.062 -36.906 -18.078 1 98.38 105 THR B CA 1
ATOM 2745 C C . THR B 1 105 ? 6.414 -37.562 -17.812 1 98.38 105 THR B C 1
ATOM 2747 O O . THR B 1 105 ? 6.703 -38.656 -18.359 1 98.38 105 THR B O 1
ATOM 2750 N N . LEU B 1 106 ? 7.242 -36.938 -17.031 1 98 106 LEU B N 1
ATOM 2751 C CA . LEU B 1 106 ? 8.523 -37.531 -16.672 1 98 106 LEU B CA 1
ATOM 2752 C C . LEU B 1 106 ? 8.32 -38.875 -16 1 98 106 LEU B C 1
ATOM 2754 O O . LEU B 1 106 ? 9.07 -39.812 -16.25 1 98 106 LEU B O 1
ATOM 2758 N N . ASP B 1 107 ? 7.328 -38.906 -15.102 1 97.62 107 ASP B N 1
ATOM 2759 C CA . ASP B 1 107 ? 6.988 -40.156 -14.438 1 97.62 107 ASP B CA 1
ATOM 2760 C C . ASP B 1 107 ? 6.609 -41.219 -15.453 1 97.62 107 ASP B C 1
ATOM 2762 O O . ASP B 1 107 ? 7.086 -42.344 -15.375 1 97.62 107 ASP B O 1
ATOM 2766 N N . ALA B 1 108 ? 5.777 -40.906 -16.422 1 97.06 108 ALA B N 1
ATOM 2767 C CA . ALA B 1 108 ? 5.348 -41.844 -17.453 1 97.06 108 ALA B CA 1
ATOM 2768 C C . ALA B 1 108 ? 6.535 -42.344 -18.266 1 97.06 108 ALA B C 1
ATOM 2770 O O . ALA B 1 108 ? 6.535 -43.469 -18.734 1 97.06 108 ALA B O 1
ATOM 2771 N N . LEU B 1 109 ? 7.547 -41.531 -18.391 1 96.12 109 LEU B N 1
ATOM 2772 C CA . LEU B 1 109 ? 8.727 -41.844 -19.188 1 96.12 109 LEU B CA 1
ATOM 2773 C C . LEU B 1 109 ? 9.773 -42.562 -18.344 1 96.12 109 LEU B C 1
ATOM 2775 O O . LEU B 1 109 ? 10.836 -42.938 -18.844 1 96.12 109 LEU B O 1
ATOM 2779 N N . ASP B 1 110 ? 9.539 -42.719 -17.016 1 95.06 110 ASP B N 1
ATOM 2780 C CA . ASP B 1 110 ? 10.523 -43.219 -16.078 1 95.06 110 ASP B CA 1
ATOM 2781 C C . ASP B 1 110 ? 11.797 -42.375 -16.094 1 95.06 110 ASP B C 1
ATOM 2783 O O . ASP B 1 110 ? 12.906 -42.906 -16.125 1 95.06 110 ASP B O 1
ATOM 2787 N N . ALA B 1 111 ? 11.547 -41.031 -16.141 1 95.19 111 ALA B N 1
ATOM 2788 C CA . ALA B 1 111 ? 12.672 -40.094 -16.281 1 95.19 111 ALA B CA 1
ATOM 2789 C C . ALA B 1 111 ? 12.648 -39.031 -15.188 1 95.19 111 ALA B C 1
ATOM 2791 O O . ALA B 1 111 ? 13.242 -37.969 -15.344 1 95.19 111 ALA B O 1
ATOM 2792 N N . THR B 1 112 ? 11.938 -39.25 -14.125 1 94.19 112 THR B N 1
ATOM 2793 C CA . THR B 1 112 ? 11.766 -38.281 -13.062 1 94.19 112 THR B CA 1
ATOM 2794 C C . THR B 1 112 ? 13.117 -37.875 -12.477 1 94.19 112 THR B C 1
ATOM 2796 O O . THR B 1 112 ? 13.312 -36.688 -12.109 1 94.19 112 THR B O 1
ATOM 2799 N N . GLU B 1 113 ? 14.07 -38.719 -12.406 1 93.38 113 GLU B N 1
ATOM 2800 C CA . GLU B 1 113 ? 15.359 -38.469 -11.773 1 93.38 113 GLU B CA 1
ATOM 2801 C C . GLU B 1 113 ? 16.328 -37.781 -12.734 1 93.38 113 GLU B C 1
ATOM 2803 O O . GLU B 1 113 ? 17.359 -37.25 -12.312 1 93.38 113 GLU B O 1
ATOM 2808 N N . ALA B 1 114 ? 15.969 -37.719 -13.945 1 94 114 ALA B N 1
ATOM 2809 C CA . ALA B 1 114 ? 16.844 -37.188 -14.977 1 94 114 ALA B CA 1
ATOM 2810 C C . ALA B 1 114 ? 16.781 -35.656 -15 1 94 114 ALA B C 1
ATOM 2812 O O . ALA B 1 114 ? 17.625 -35 -15.609 1 94 114 ALA B O 1
ATOM 2813 N N . VAL B 1 115 ? 15.758 -35.156 -14.383 1 95.5 115 VAL B N 1
ATOM 2814 C CA . VAL B 1 115 ? 15.484 -33.719 -14.477 1 95.5 115 VAL B CA 1
ATOM 2815 C C . VAL B 1 115 ? 15.359 -33.125 -13.07 1 95.5 115 VAL B C 1
ATOM 2817 O O . VAL B 1 115 ? 14.656 -33.688 -12.227 1 95.5 115 VAL B O 1
ATOM 2820 N N . THR B 1 116 ? 16.141 -32.062 -12.781 1 96.88 116 THR B N 1
ATOM 2821 C CA . THR B 1 116 ? 15.938 -31.375 -11.508 1 96.88 116 THR B CA 1
ATOM 2822 C C . THR B 1 116 ? 14.555 -30.719 -11.461 1 96.88 116 THR B C 1
ATOM 2824 O O . THR B 1 116 ? 13.984 -30.375 -12.5 1 96.88 116 THR B O 1
ATOM 2827 N N . ARG B 1 117 ? 14.039 -30.516 -10.266 1 97.38 117 ARG B N 1
ATOM 2828 C CA . ARG B 1 117 ? 12.742 -29.875 -10.094 1 97.38 117 ARG B CA 1
ATOM 2829 C C . ARG B 1 117 ? 12.75 -28.469 -10.68 1 97.38 117 ARG B C 1
ATOM 2831 O O . ARG B 1 117 ? 11.773 -28.031 -11.289 1 97.38 117 ARG B O 1
ATOM 2838 N N . GLU B 1 118 ? 13.82 -27.75 -10.492 1 97.75 118 GLU B N 1
ATOM 2839 C CA . GLU B 1 118 ? 13.922 -26.406 -11.023 1 97.75 118 GLU B CA 1
ATOM 2840 C C . GLU B 1 118 ? 13.859 -26.406 -12.555 1 97.75 118 GLU B C 1
ATOM 2842 O O . GLU B 1 118 ? 13.203 -25.547 -13.148 1 97.75 118 GLU B O 1
ATOM 2847 N N . ARG B 1 119 ? 14.586 -27.359 -13.148 1 97.88 119 ARG B N 1
ATOM 2848 C CA . ARG B 1 119 ? 14.555 -27.484 -14.602 1 97.88 119 ARG B CA 1
ATOM 2849 C C . ARG B 1 119 ? 13.156 -27.828 -15.094 1 97.88 119 ARG B C 1
ATOM 2851 O O . ARG B 1 119 ? 12.695 -27.281 -16.109 1 97.88 119 ARG B O 1
ATOM 2858 N N . ALA B 1 120 ? 12.484 -28.75 -14.414 1 98.44 120 ALA B N 1
ATOM 2859 C CA . ALA B 1 120 ? 11.109 -29.109 -14.766 1 98.44 120 ALA B CA 1
ATOM 2860 C C . ALA B 1 120 ? 10.203 -27.875 -14.719 1 98.44 120 ALA B C 1
ATOM 2862 O O . ALA B 1 120 ? 9.367 -27.688 -15.609 1 98.44 120 ALA B O 1
ATOM 2863 N N . ALA B 1 121 ? 10.367 -27.047 -13.664 1 98.62 121 ALA B N 1
ATOM 2864 C CA . ALA B 1 121 ? 9.586 -25.812 -13.562 1 98.62 121 ALA B CA 1
ATOM 2865 C C . ALA B 1 121 ? 9.852 -24.891 -14.75 1 98.62 121 ALA B C 1
ATOM 2867 O O . ALA B 1 121 ? 8.93 -24.297 -15.289 1 98.62 121 ALA B O 1
ATOM 2868 N N . ARG B 1 122 ? 11.109 -24.797 -15.188 1 98.5 122 ARG B N 1
ATOM 2869 C CA . ARG B 1 122 ? 11.477 -23.938 -16.297 1 98.5 122 ARG B CA 1
ATOM 2870 C C . ARG B 1 122 ? 10.859 -24.422 -17.609 1 98.5 122 ARG B C 1
ATOM 2872 O O . ARG B 1 122 ? 10.492 -23.609 -18.469 1 98.5 122 ARG B O 1
ATOM 2879 N N . ILE B 1 123 ? 10.742 -25.734 -17.734 1 98.31 123 ILE B N 1
ATOM 2880 C CA . ILE B 1 123 ? 10.094 -26.281 -18.922 1 98.31 123 ILE B CA 1
ATOM 2881 C C . ILE B 1 123 ? 8.633 -25.828 -18.969 1 98.31 123 ILE B C 1
ATOM 2883 O O . ILE B 1 123 ? 8.117 -25.469 -20.016 1 98.31 123 ILE B O 1
ATOM 2887 N N . GLY B 1 124 ? 7.973 -25.922 -17.812 1 98.12 124 GLY B N 1
ATOM 2888 C CA . GLY B 1 124 ? 6.613 -25.406 -17.734 1 98.12 124 GLY B CA 1
ATOM 2889 C C . GLY B 1 124 ? 6.512 -23.938 -18.094 1 98.12 124 GLY B C 1
ATOM 2890 O O . GLY B 1 124 ? 5.562 -23.516 -18.766 1 98.12 124 GLY B O 1
ATOM 2891 N N . VAL B 1 125 ? 7.48 -23.125 -17.641 1 98.19 125 VAL B N 1
ATOM 2892 C CA . VAL B 1 125 ? 7.523 -21.688 -17.922 1 98.19 125 VAL B CA 1
ATOM 2893 C C . VAL B 1 125 ? 7.703 -21.469 -19.406 1 98.19 125 VAL B C 1
ATOM 2895 O O . VAL B 1 125 ? 7.031 -20.609 -20 1 98.19 125 VAL B O 1
ATOM 2898 N N . GLU B 1 126 ? 8.625 -22.234 -20.016 1 97.94 126 GLU B N 1
ATOM 2899 C CA . GLU B 1 126 ? 8.828 -22.172 -21.453 1 97.94 126 GLU B CA 1
ATOM 2900 C C . GLU B 1 126 ? 7.535 -22.484 -22.203 1 97.94 126 GLU B C 1
ATOM 2902 O O . GLU B 1 126 ? 7.172 -21.781 -23.156 1 97.94 126 GLU B O 1
ATOM 2907 N N . ALA B 1 127 ? 6.867 -23.516 -21.766 1 98 127 ALA B N 1
ATOM 2908 C CA . ALA B 1 127 ? 5.609 -23.922 -22.391 1 98 127 ALA B CA 1
ATOM 2909 C C . ALA B 1 127 ? 4.559 -22.812 -22.266 1 98 127 ALA B C 1
ATOM 2911 O O . ALA B 1 127 ? 3.785 -22.578 -23.188 1 98 127 ALA B O 1
ATOM 2912 N N . ALA B 1 128 ? 4.477 -22.188 -21.078 1 95.56 128 ALA B N 1
ATOM 2913 C CA . ALA B 1 128 ? 3.51 -21.109 -20.844 1 95.56 128 ALA B CA 1
ATOM 2914 C C . ALA B 1 128 ? 3.754 -19.938 -21.781 1 95.56 128 ALA B C 1
ATOM 2916 O O . ALA B 1 128 ? 2.805 -19.344 -22.297 1 95.56 128 ALA B O 1
ATOM 2917 N N . ARG B 1 129 ? 5.02 -19.594 -21.984 1 95.38 129 ARG B N 1
ATOM 2918 C CA . ARG B 1 129 ? 5.367 -18.531 -22.922 1 95.38 129 ARG B CA 1
ATOM 2919 C C . ARG B 1 129 ? 4.984 -18.922 -24.344 1 95.38 129 ARG B C 1
ATOM 2921 O O . ARG B 1 129 ? 4.414 -18.109 -25.078 1 95.38 129 ARG B O 1
ATOM 2928 N N . ASP B 1 130 ? 5.254 -20.125 -24.719 1 95.5 130 ASP B N 1
ATOM 2929 C CA . ASP B 1 130 ? 4.902 -20.641 -26.031 1 95.5 130 ASP B CA 1
ATOM 2930 C C . ASP B 1 130 ? 3.395 -20.562 -26.266 1 95.5 130 ASP B C 1
ATOM 2932 O O . ASP B 1 130 ? 2.949 -20.234 -27.375 1 95.5 130 ASP B O 1
ATOM 2936 N N . ALA B 1 131 ? 2.672 -20.938 -25.234 1 92.25 131 ALA B N 1
ATOM 2937 C CA . ALA B 1 131 ? 1.215 -20.984 -25.328 1 92.25 131 ALA B CA 1
ATOM 2938 C C . ALA B 1 131 ? 0.608 -19.594 -25.25 1 92.25 131 ALA B C 1
ATOM 2940 O O . ALA B 1 131 ? -0.58 -19.406 -25.516 1 92.25 131 ALA B O 1
ATOM 2941 N N . GLY B 1 132 ? 1.39 -18.578 -24.844 1 88.75 132 GLY B N 1
ATOM 2942 C CA . GLY B 1 132 ? 0.925 -17.203 -24.781 1 88.75 132 GLY B CA 1
ATOM 2943 C C . GLY B 1 132 ? 0.002 -16.938 -23.609 1 88.75 132 GLY B C 1
ATOM 2944 O O . GLY B 1 132 ? -0.921 -16.125 -23.703 1 88.75 132 GLY B O 1
ATOM 2945 N N . VAL B 1 133 ? 0.167 -17.625 -22.453 1 84.69 133 VAL B N 1
ATOM 2946 C CA . VAL B 1 133 ? -0.761 -17.5 -21.344 1 84.69 133 VAL B CA 1
ATOM 2947 C C . VAL B 1 133 ? -0.08 -16.781 -20.188 1 84.69 133 VAL B C 1
ATOM 2949 O O . VAL B 1 133 ? -0.601 -16.75 -19.062 1 84.69 133 VAL B O 1
ATOM 2952 N N . THR B 1 134 ? 1.098 -16.234 -20.438 1 86.12 134 THR B N 1
ATOM 2953 C CA . THR B 1 134 ? 1.842 -15.539 -19.391 1 86.12 134 THR B CA 1
ATOM 2954 C C . THR B 1 134 ? 2.564 -14.32 -19.953 1 86.12 134 THR B C 1
ATOM 2956 O O . THR B 1 134 ? 2.963 -14.312 -21.109 1 86.12 134 THR B O 1
ATOM 2959 N N . VAL B 1 135 ? 2.654 -13.297 -19.062 1 82.5 135 VAL B N 1
ATOM 2960 C CA . VAL B 1 135 ? 3.379 -12.086 -19.438 1 82.5 135 VAL B CA 1
ATOM 2961 C C . VAL B 1 135 ? 4.855 -12.234 -19.078 1 82.5 135 VAL B C 1
ATOM 2963 O O . VAL B 1 135 ? 5.734 -11.945 -19.891 1 82.5 135 VAL B O 1
ATOM 2966 N N . THR B 1 136 ? 5.227 -12.68 -17.906 1 86.31 136 THR B N 1
ATOM 2967 C CA . THR B 1 136 ? 6.594 -12.719 -17.391 1 86.31 136 THR B CA 1
ATOM 2968 C C . THR B 1 136 ? 7.125 -14.148 -17.359 1 86.31 136 THR B C 1
ATOM 2970 O O . THR B 1 136 ? 8.219 -14.398 -16.844 1 86.31 136 THR B O 1
ATOM 2973 N N . GLY B 1 137 ? 6.301 -15.141 -17.797 1 88.5 137 GLY B N 1
ATOM 2974 C CA . GLY B 1 137 ? 6.66 -16.547 -17.688 1 88.5 137 GLY B CA 1
ATOM 2975 C C . GLY B 1 137 ? 6.176 -17.188 -16.406 1 88.5 137 GLY B C 1
ATOM 2976 O O . GLY B 1 137 ? 6.133 -18.422 -16.297 1 88.5 137 GLY B O 1
ATOM 2977 N N . ALA B 1 138 ? 5.934 -16.297 -15.328 1 95.19 138 ALA B N 1
ATOM 2978 C CA . ALA B 1 138 ? 5.371 -16.734 -14.055 1 95.19 138 ALA B CA 1
ATOM 2979 C C . ALA B 1 138 ? 6.305 -17.719 -13.352 1 95.19 138 ALA B C 1
ATOM 2981 O O . ALA B 1 138 ? 5.855 -18.703 -12.766 1 95.19 138 ALA B O 1
ATOM 2982 N N . PHE B 1 139 ? 7.656 -17.469 -13.484 1 98.62 139 PHE B N 1
ATOM 2983 C CA . PHE B 1 139 ? 8.602 -18.375 -12.852 1 98.62 139 PHE B CA 1
ATOM 2984 C C . PHE B 1 139 ? 8.445 -18.359 -11.336 1 98.62 139 PHE B C 1
ATOM 2986 O O . PHE B 1 139 ? 8.695 -19.359 -10.664 1 98.62 139 PHE B O 1
ATOM 2993 N N . ASP B 1 140 ? 8.023 -17.219 -10.758 1 98.56 140 ASP B N 1
ATOM 2994 C CA . ASP B 1 140 ? 7.73 -17.156 -9.328 1 98.56 140 ASP B CA 1
ATOM 2995 C C . ASP B 1 140 ? 6.633 -18.141 -8.938 1 98.56 140 ASP B C 1
ATOM 2997 O O . ASP B 1 140 ? 6.793 -18.906 -7.992 1 98.56 140 ASP B O 1
ATOM 3001 N N . ASP B 1 141 ? 5.551 -18.219 -9.648 1 98.12 141 ASP B N 1
ATOM 3002 C CA . ASP B 1 141 ? 4.457 -19.141 -9.398 1 98.12 141 ASP B CA 1
ATOM 3003 C C . ASP B 1 141 ? 4.914 -20.594 -9.609 1 98.12 141 ASP B C 1
ATOM 3005 O O . ASP B 1 141 ? 4.648 -21.453 -8.773 1 98.12 141 ASP B O 1
ATOM 3009 N N . ALA B 1 142 ? 5.613 -20.812 -10.75 1 98.75 142 ALA B N 1
ATOM 3010 C CA . ALA B 1 142 ? 6.07 -22.141 -11.102 1 98.75 142 ALA B CA 1
ATOM 3011 C C . ALA B 1 142 ? 7.055 -22.688 -10.062 1 98.75 142 ALA B C 1
ATOM 3013 O O . ALA B 1 142 ? 6.969 -23.844 -9.664 1 98.75 142 ALA B O 1
ATOM 3014 N N . SER B 1 143 ? 7.98 -21.844 -9.633 1 98.88 143 SER B N 1
ATOM 3015 C CA . SER B 1 143 ? 9 -22.281 -8.688 1 98.88 143 SER B CA 1
ATOM 3016 C C . SER B 1 143 ? 8.391 -22.578 -7.316 1 98.88 143 SER B C 1
ATOM 3018 O O . SER B 1 143 ? 8.727 -23.594 -6.688 1 98.88 143 SER B O 1
ATOM 3020 N N . ALA B 1 144 ? 7.508 -21.719 -6.828 1 98.88 144 ALA B N 1
ATOM 3021 C CA . ALA B 1 144 ? 6.855 -21.984 -5.551 1 98.88 144 ALA B CA 1
ATOM 3022 C C . ALA B 1 144 ? 6.062 -23.281 -5.602 1 98.88 144 ALA B C 1
ATOM 3024 O O . ALA B 1 144 ? 6.137 -24.094 -4.68 1 98.88 144 ALA B O 1
ATOM 3025 N N . SER B 1 145 ? 5.301 -23.438 -6.648 1 98.69 145 SER B N 1
ATOM 3026 C CA . SER B 1 145 ? 4.508 -24.641 -6.828 1 98.69 145 SER B CA 1
ATOM 3027 C C . SER B 1 145 ? 5.391 -25.875 -6.906 1 98.69 145 SER B C 1
ATOM 3029 O O . SER B 1 145 ? 5.07 -26.906 -6.316 1 98.69 145 SER B O 1
ATOM 3031 N N . MET B 1 146 ? 6.492 -25.844 -7.637 1 98.88 146 MET B N 1
ATOM 3032 C CA . MET B 1 146 ? 7.367 -26.984 -7.883 1 98.88 146 MET B CA 1
ATOM 3033 C C . MET B 1 146 ? 8.18 -27.328 -6.637 1 98.88 146 MET B C 1
ATOM 3035 O O . MET B 1 146 ? 8.273 -28.484 -6.254 1 98.88 146 MET B O 1
ATOM 3039 N N . LEU B 1 147 ? 8.734 -26.312 -6 1 98.81 147 LEU B N 1
ATOM 3040 C CA . LEU B 1 147 ? 9.742 -26.531 -4.965 1 98.81 147 LEU B CA 1
ATOM 3041 C C . LEU B 1 147 ? 9.109 -26.5 -3.576 1 98.81 147 LEU B C 1
ATOM 3043 O O . LEU B 1 147 ? 9.703 -26.969 -2.607 1 98.81 147 LEU B O 1
ATOM 3047 N N . GLY B 1 148 ? 7.957 -25.891 -3.479 1 98.75 148 GLY B N 1
ATOM 3048 C CA . GLY B 1 148 ? 7.359 -25.672 -2.168 1 98.75 148 GLY B CA 1
ATOM 3049 C C . GLY B 1 148 ? 7.965 -24.5 -1.419 1 98.75 148 GLY B C 1
ATOM 3050 O O . GLY B 1 148 ? 8.992 -23.953 -1.835 1 98.75 148 GLY B O 1
ATOM 3051 N N . GLY B 1 149 ? 7.312 -24.125 -0.303 1 98.75 149 GLY B N 1
ATOM 3052 C CA . GLY B 1 149 ? 7.773 -22.969 0.464 1 98.75 149 GLY B CA 1
ATOM 3053 C C . GLY B 1 149 ? 7.484 -21.641 -0.211 1 98.75 149 GLY B C 1
ATOM 3054 O O . GLY B 1 149 ? 6.465 -21.5 -0.889 1 98.75 149 GLY B O 1
ATOM 3055 N N . VAL B 1 150 ? 8.289 -20.672 0.095 1 98.94 150 VAL B N 1
ATOM 3056 C CA . VAL B 1 150 ? 8.211 -19.359 -0.535 1 98.94 150 VAL B CA 1
ATOM 3057 C C . VAL B 1 150 ? 9.445 -19.141 -1.409 1 98.94 150 VAL B C 1
ATOM 3059 O O . VAL B 1 150 ? 10.555 -19.531 -1.038 1 98.94 150 VAL B O 1
ATOM 3062 N N . THR B 1 151 ? 9.242 -18.578 -2.572 1 98.94 151 THR B N 1
ATOM 3063 C CA . THR B 1 151 ? 10.344 -18.297 -3.479 1 98.94 151 THR B CA 1
ATOM 3064 C C . THR B 1 151 ? 10.359 -16.828 -3.887 1 98.94 151 THR B C 1
ATOM 3066 O O . THR B 1 151 ? 9.305 -16.203 -3.969 1 98.94 151 THR B O 1
ATOM 3069 N N . VAL B 1 152 ? 11.492 -16.266 -4.035 1 98.94 152 VAL B N 1
ATOM 3070 C CA . VAL B 1 152 ? 11.727 -14.977 -4.691 1 98.94 152 VAL B CA 1
ATOM 3071 C C . VAL B 1 152 ? 12.539 -15.195 -5.969 1 98.94 152 VAL B C 1
ATOM 3073 O O . VAL B 1 152 ? 13.547 -15.906 -5.957 1 98.94 152 VAL B O 1
ATOM 3076 N N . THR B 1 153 ? 12.094 -14.594 -7.07 1 98.88 153 THR B N 1
ATOM 3077 C CA . THR B 1 153 ? 12.703 -14.93 -8.352 1 98.88 153 THR B CA 1
ATOM 3078 C C . THR B 1 153 ? 12.93 -13.672 -9.188 1 98.88 153 THR B C 1
ATOM 3080 O O . THR B 1 153 ? 12.289 -12.648 -8.961 1 98.88 153 THR B O 1
ATOM 3083 N N . ASP B 1 154 ? 13.852 -13.711 -10.062 1 98.69 154 ASP B N 1
ATOM 3084 C CA . ASP B 1 154 ? 13.945 -12.859 -11.242 1 98.69 154 ASP B CA 1
ATOM 3085 C C . ASP B 1 154 ? 13.312 -13.539 -12.453 1 98.69 154 ASP B C 1
ATOM 3087 O O . ASP B 1 154 ? 13.914 -14.422 -13.062 1 98.69 154 ASP B O 1
ATOM 3091 N N . ASN B 1 155 ? 12.172 -13.148 -12.844 1 98.12 155 ASN B N 1
ATOM 3092 C CA . ASN B 1 155 ? 11.406 -13.828 -13.883 1 98.12 155 ASN B CA 1
ATOM 3093 C C . ASN B 1 155 ? 11.953 -13.539 -15.273 1 98.12 155 ASN B C 1
ATOM 3095 O O . ASN B 1 155 ? 11.711 -14.297 -16.219 1 98.12 155 ASN B O 1
ATOM 3099 N N . ASP B 1 156 ? 12.648 -12.422 -15.445 1 96.69 156 ASP B N 1
ATOM 3100 C CA . ASP B 1 156 ? 13.289 -12.133 -16.719 1 96.69 156 ASP B CA 1
ATOM 3101 C C . ASP B 1 156 ? 14.352 -13.18 -17.047 1 96.69 156 ASP B C 1
ATOM 3103 O O . ASP B 1 156 ? 14.523 -13.555 -18.219 1 96.69 156 ASP B O 1
ATOM 3107 N N . GLU B 1 157 ? 15.016 -13.688 -16.062 1 97.56 157 GLU B N 1
ATOM 3108 C CA . GLU B 1 157 ? 16.094 -14.648 -16.266 1 97.56 157 GLU B CA 1
ATOM 3109 C C . GLU B 1 157 ? 15.68 -16.047 -15.812 1 97.56 157 GLU B C 1
ATOM 3111 O O . GLU B 1 157 ? 16.469 -16.984 -15.883 1 97.56 157 GLU B O 1
ATOM 3116 N N . ASP B 1 158 ? 14.445 -16.125 -15.344 1 98 158 ASP B N 1
ATOM 3117 C CA . ASP B 1 158 ? 13.984 -17.359 -14.711 1 98 158 ASP B CA 1
ATOM 3118 C C . ASP B 1 158 ? 14.977 -17.828 -13.656 1 98 158 ASP B C 1
ATOM 3120 O O . ASP B 1 158 ? 15.367 -19 -13.641 1 98 158 ASP B O 1
ATOM 3124 N N . ALA B 1 159 ? 15.391 -16.953 -12.805 1 98.5 159 ALA B N 1
ATOM 3125 C CA . ALA B 1 159 ? 16.375 -17.266 -11.773 1 98.5 159 ALA B CA 1
ATOM 3126 C C . ALA B 1 159 ? 15.734 -17.312 -10.391 1 98.5 159 ALA B C 1
ATOM 3128 O O . ALA B 1 159 ? 14.938 -16.438 -10.039 1 98.5 159 ALA B O 1
ATOM 3129 N N . LEU B 1 160 ? 16.047 -18.359 -9.656 1 98.75 160 LEU B N 1
ATOM 3130 C CA . LEU B 1 160 ? 15.625 -18.484 -8.266 1 98.75 160 LEU B CA 1
ATOM 3131 C C . LEU B 1 160 ? 16.562 -17.703 -7.352 1 98.75 160 LEU B C 1
ATOM 3133 O O . LEU B 1 160 ? 17.75 -18.031 -7.242 1 98.75 160 LEU B O 1
ATOM 3137 N N . LEU B 1 161 ? 16.141 -16.703 -6.664 1 98.81 161 LEU B N 1
ATOM 3138 C CA . LEU B 1 161 ? 16.953 -15.875 -5.789 1 98.81 161 LEU B CA 1
ATOM 3139 C C . LEU B 1 161 ? 16.938 -16.406 -4.359 1 98.81 161 LEU B C 1
ATOM 3141 O O . LEU B 1 161 ? 17.969 -16.438 -3.688 1 98.81 161 LEU B O 1
ATOM 3145 N N . VAL B 1 162 ? 15.758 -16.75 -3.883 1 98.75 162 VAL B N 1
ATOM 3146 C CA . VAL B 1 162 ? 15.57 -17.266 -2.533 1 98.75 162 VAL B CA 1
ATOM 3147 C C . VAL B 1 162 ? 14.547 -18.391 -2.551 1 98.75 162 VAL B C 1
ATOM 3149 O O . VAL B 1 162 ? 13.562 -18.344 -3.291 1 98.75 162 VAL B O 1
ATOM 3152 N N . ARG B 1 163 ? 14.742 -19.438 -1.881 1 98.75 163 ARG B N 1
ATOM 3153 C CA . ARG B 1 163 ? 13.75 -20.422 -1.458 1 98.75 163 ARG B CA 1
ATOM 3154 C C . ARG B 1 163 ? 13.781 -20.625 0.055 1 98.75 163 ARG B C 1
ATOM 3156 O O . ARG B 1 163 ? 14.828 -20.922 0.626 1 98.75 163 ARG B O 1
ATOM 3163 N N . ASP B 1 164 ? 12.742 -20.375 0.686 1 98.69 164 ASP B N 1
ATOM 3164 C CA . ASP B 1 164 ? 12.633 -20.469 2.139 1 98.69 164 ASP B CA 1
ATOM 3165 C C . ASP B 1 164 ? 11.406 -21.266 2.553 1 98.69 164 ASP B C 1
ATOM 3167 O O . ASP B 1 164 ? 10.539 -21.562 1.724 1 98.69 164 ASP B O 1
ATOM 3171 N N . GLU B 1 165 ? 11.461 -21.766 3.752 1 98.25 165 GLU B N 1
ATOM 3172 C CA . GLU B 1 165 ? 10.281 -22.438 4.297 1 98.25 165 GLU B CA 1
ATOM 3173 C C . GLU B 1 165 ? 9.484 -21.5 5.203 1 98.25 165 GLU B C 1
ATOM 3175 O O . GLU B 1 165 ? 10.062 -20.75 5.98 1 98.25 165 GLU B O 1
ATOM 3180 N N . VAL B 1 166 ? 8.258 -21.438 4.969 1 97.25 166 VAL B N 1
ATOM 3181 C CA . VAL B 1 166 ? 7.332 -20.688 5.82 1 97.25 166 VAL B CA 1
ATOM 3182 C C . VAL B 1 166 ? 6.258 -21.641 6.359 1 97.25 166 VAL B C 1
ATOM 3184 O O . VAL B 1 166 ? 5.898 -22.609 5.707 1 97.25 166 VAL B O 1
ATOM 3187 N N . ASP B 1 167 ? 5.816 -21.328 7.566 1 95.12 167 ASP B N 1
ATOM 3188 C CA . ASP B 1 167 ? 4.805 -22.125 8.242 1 95.12 167 ASP B CA 1
ATOM 3189 C C . ASP B 1 167 ? 3.682 -21.25 8.797 1 95.12 167 ASP B C 1
ATOM 3191 O O . ASP B 1 167 ? 3.719 -20.844 9.953 1 95.12 167 ASP B O 1
ATOM 3195 N N . TRP B 1 168 ? 2.709 -20.969 8.031 1 98.31 168 TRP B N 1
ATOM 3196 C CA . TRP B 1 168 ? 1.521 -20.203 8.414 1 98.31 168 TRP B CA 1
ATOM 3197 C C . TRP B 1 168 ? 0.268 -20.797 7.781 1 98.31 168 TRP B C 1
ATOM 3199 O O . TRP B 1 168 ? 0.354 -21.562 6.816 1 98.31 168 TRP B O 1
ATOM 3209 N N . ASP B 1 169 ? -0.871 -20.562 8.414 1 98.81 169 ASP B N 1
ATOM 3210 C CA . ASP B 1 169 ? -2.156 -20.906 7.816 1 98.81 169 ASP B CA 1
ATOM 3211 C C . ASP B 1 169 ? -2.584 -19.875 6.777 1 98.81 169 ASP B C 1
ATOM 3213 O O . ASP B 1 169 ? -2.055 -18.766 6.75 1 98.81 169 ASP B O 1
ATOM 3217 N N . VAL B 1 170 ? -3.486 -20.328 5.914 1 98.75 170 VAL B N 1
ATOM 3218 C CA . VAL B 1 170 ? -3.867 -19.516 4.762 1 98.75 170 VAL B CA 1
ATOM 3219 C C . VAL B 1 170 ? -5.387 -19.531 4.605 1 98.75 170 VAL B C 1
ATOM 3221 O O . VAL B 1 170 ? -6.027 -20.578 4.73 1 98.75 170 VAL B O 1
ATOM 3224 N N . VAL B 1 171 ? -5.996 -18.375 4.383 1 98.81 171 VAL B N 1
ATOM 3225 C CA . VAL B 1 171 ? -7.387 -18.234 3.963 1 98.81 171 VAL B CA 1
ATOM 3226 C C . VAL B 1 171 ? -7.453 -17.422 2.668 1 98.81 171 VAL B C 1
ATOM 3228 O O . VAL B 1 171 ? -6.797 -16.391 2.541 1 98.81 171 VAL B O 1
ATOM 3231 N N . THR B 1 172 ? -8.164 -17.906 1.7 1 98.19 172 THR B N 1
ATOM 3232 C CA . THR B 1 172 ? -8.375 -17.141 0.475 1 98.19 172 THR B CA 1
ATOM 3233 C C . THR B 1 172 ? -9.844 -16.75 0.323 1 98.19 172 THR B C 1
ATOM 3235 O O . THR B 1 172 ? -10.734 -17.469 0.798 1 98.19 172 THR B O 1
ATOM 3238 N N . TRP B 1 173 ? -10.117 -15.672 -0.201 1 97.81 173 TRP B N 1
ATOM 3239 C CA . TRP B 1 173 ? -11.445 -15.25 -0.642 1 97.81 173 TRP B CA 1
ATOM 3240 C C . TRP B 1 173 ? -11.453 -14.945 -2.137 1 97.81 173 TRP B C 1
ATOM 3242 O O . TRP B 1 173 ? -10.602 -14.211 -2.631 1 97.81 173 TRP B O 1
ATOM 3252 N N . THR B 1 174 ? -12.352 -15.531 -2.816 1 96.12 174 THR B N 1
ATOM 3253 C CA . THR B 1 174 ? -12.523 -15.336 -4.254 1 96.12 174 THR B CA 1
ATOM 3254 C C . THR B 1 174 ? -13.898 -14.742 -4.555 1 96.12 174 THR B C 1
ATOM 3256 O O . THR B 1 174 ? -14.922 -15.367 -4.277 1 96.12 174 THR B O 1
ATOM 3259 N N . PRO B 1 175 ? -13.906 -13.539 -5.121 1 95.06 175 PRO B N 1
ATOM 3260 C CA . PRO B 1 175 ? -15.203 -12.984 -5.5 1 95.06 175 PRO B CA 1
ATOM 3261 C C . PRO B 1 175 ? -15.859 -13.75 -6.648 1 95.06 175 PRO B C 1
ATOM 3263 O O . PRO B 1 175 ? -15.203 -14.539 -7.324 1 95.06 175 PRO B O 1
ATOM 3266 N N . PRO B 1 176 ? -17.188 -13.555 -6.836 1 89.81 176 PRO B N 1
ATOM 3267 C CA . PRO B 1 176 ? -17.891 -14.289 -7.891 1 89.81 176 PRO B CA 1
ATOM 3268 C C . PRO B 1 176 ? -17.406 -13.914 -9.289 1 89.81 176 PRO B C 1
ATOM 3270 O O . PRO B 1 176 ? -17.641 -14.664 -10.242 1 89.81 176 PRO B O 1
ATOM 3273 N N . GLU B 1 177 ? -16.719 -12.883 -9.398 1 79.19 177 GLU B N 1
ATOM 3274 C CA . GLU B 1 177 ? -16.203 -12.469 -10.703 1 79.19 177 GLU B CA 1
ATOM 3275 C C . GLU B 1 177 ? -14.93 -13.219 -11.062 1 79.19 177 GLU B C 1
ATOM 3277 O O . GLU B 1 177 ? -14.156 -13.602 -10.18 1 79.19 177 GLU B O 1
ATOM 3282 N N . GLN B 1 178 ? -14.93 -13.656 -12.312 1 66.88 178 GLN B N 1
ATOM 3283 C CA . GLN B 1 178 ? -13.68 -14.234 -12.805 1 66.88 178 GLN B CA 1
ATOM 3284 C C . GLN B 1 178 ? -12.812 -13.188 -13.484 1 66.88 178 GLN B C 1
ATOM 3286 O O . GLN B 1 178 ? -13.32 -12.195 -14 1 66.88 178 GLN B O 1
ATOM 3291 N N . ALA B 1 179 ? -11.555 -13.242 -13.242 1 65.56 179 ALA B N 1
ATOM 3292 C CA . ALA B 1 179 ? -10.609 -12.336 -13.898 1 65.56 179 ALA B CA 1
ATOM 3293 C C . ALA B 1 179 ? -9.438 -13.109 -14.5 1 65.56 179 ALA B C 1
ATOM 3295 O O . ALA B 1 179 ? -8.938 -14.062 -13.898 1 65.56 179 ALA B O 1
ATOM 3296 N N . PHE B 1 180 ? -9.164 -12.719 -15.773 1 60.56 180 PHE B N 1
ATOM 3297 C CA . PHE B 1 180 ? -8.055 -13.383 -16.453 1 60.56 180 PHE B CA 1
ATOM 3298 C C . PHE B 1 180 ? -6.828 -12.477 -16.484 1 60.56 180 PHE B C 1
ATOM 3300 O O . PHE B 1 180 ? -6.941 -11.281 -16.781 1 60.56 180 PHE B O 1
ATOM 3307 N N . SER B 1 181 ? -5.684 -13.016 -16.188 1 62.22 181 SER B N 1
ATOM 3308 C CA . SER B 1 181 ? -4.41 -12.32 -16.078 1 62.22 181 SER B CA 1
ATOM 3309 C C . SER B 1 181 ? -4.039 -11.625 -17.391 1 62.22 181 SER B C 1
ATOM 3311 O O . SER B 1 181 ? -3.459 -10.539 -17.375 1 62.22 181 SER B O 1
ATOM 3313 N N . ALA B 1 182 ? -4.289 -12.305 -18.422 1 61.31 182 ALA B N 1
ATOM 3314 C CA . ALA B 1 182 ? -3.947 -11.773 -19.734 1 61.31 182 ALA B CA 1
ATOM 3315 C C . ALA B 1 182 ? -4.582 -10.398 -19.953 1 61.31 182 ALA B C 1
ATOM 3317 O O . ALA B 1 182 ? -4.102 -9.609 -20.766 1 61.31 182 ALA B O 1
ATOM 3318 N N . ASP B 1 183 ? -5.453 -10.078 -19.125 1 68.75 183 ASP B N 1
ATOM 3319 C CA . ASP B 1 183 ? -6.188 -8.828 -19.266 1 68.75 183 ASP B CA 1
ATOM 3320 C C . ASP B 1 183 ? -5.656 -7.766 -18.312 1 68.75 183 ASP B C 1
ATOM 3322 O O . ASP B 1 183 ? -6.141 -6.633 -18.312 1 68.75 183 ASP B O 1
ATOM 3326 N N . ALA B 1 184 ? -4.582 -8.195 -17.734 1 78.69 184 ALA B N 1
ATOM 3327 C CA . ALA B 1 184 ? -4.07 -7.273 -16.719 1 78.69 184 ALA B CA 1
ATOM 3328 C C . ALA B 1 184 ? -3.418 -6.059 -17.375 1 78.69 184 ALA B C 1
ATOM 3330 O O . ALA B 1 184 ? -2.742 -6.184 -18.391 1 78.69 184 ALA B O 1
ATOM 3331 N N . ASP B 1 185 ? -3.613 -4.891 -16.844 1 90 185 ASP B N 1
ATOM 3332 C CA . ASP B 1 185 ? -2.982 -3.662 -17.312 1 90 185 ASP B CA 1
ATOM 3333 C C . ASP B 1 185 ? -1.527 -3.582 -16.844 1 90 185 ASP B C 1
ATOM 3335 O O . ASP B 1 185 ? -1.222 -2.943 -15.844 1 90 185 ASP B O 1
ATOM 3339 N N . VAL B 1 186 ? -0.647 -4.18 -17.625 1 92.75 186 VAL B N 1
ATOM 3340 C CA . VAL B 1 186 ? 0.769 -4.316 -17.297 1 92.75 186 VAL B CA 1
ATOM 3341 C C . VAL B 1 186 ? 1.407 -2.938 -17.172 1 92.75 186 VAL B C 1
ATOM 3343 O O . VAL B 1 186 ? 2.297 -2.732 -16.344 1 92.75 186 VAL B O 1
ATOM 3346 N N . ASP B 1 187 ? 0.948 -2.006 -18.016 1 95.44 187 ASP B N 1
ATOM 3347 C CA . ASP B 1 187 ? 1.502 -0.657 -17.984 1 95.44 187 ASP B CA 1
ATOM 3348 C C . ASP B 1 187 ? 1.256 0.002 -16.625 1 95.44 187 ASP B C 1
ATOM 3350 O O . ASP B 1 187 ? 2.141 0.666 -16.078 1 95.44 187 ASP B O 1
ATOM 3354 N N . ARG B 1 188 ? 0.122 -0.182 -16.094 1 96.75 188 ARG B N 1
ATOM 3355 C CA . ARG B 1 188 ? -0.194 0.372 -14.781 1 96.75 188 ARG B CA 1
ATOM 3356 C C . ARG B 1 188 ? 0.627 -0.304 -13.688 1 96.75 188 ARG B C 1
ATOM 3358 O O . ARG B 1 188 ? 1.049 0.345 -12.727 1 96.75 188 ARG B O 1
ATOM 3365 N N . CYS B 1 189 ? 0.834 -1.611 -13.852 1 97.75 189 CYS B N 1
ATOM 3366 C CA . CYS B 1 189 ? 1.671 -2.322 -12.891 1 97.75 189 CYS B CA 1
ATOM 3367 C C . CYS B 1 189 ? 3.098 -1.789 -12.914 1 97.75 189 CYS B C 1
ATOM 3369 O O . CYS B 1 189 ? 3.721 -1.631 -11.859 1 97.75 189 CYS B O 1
ATOM 3371 N N . ARG B 1 190 ? 3.584 -1.496 -14.078 1 97.94 190 ARG B N 1
ATOM 3372 C CA . ARG B 1 190 ? 4.945 -0.986 -14.211 1 97.94 190 ARG B CA 1
ATOM 3373 C C . ARG B 1 190 ? 5.09 0.368 -13.523 1 97.94 190 ARG B C 1
ATOM 3375 O O . ARG B 1 190 ? 6.164 0.703 -13.016 1 97.94 190 ARG B O 1
ATOM 3382 N N . LYS B 1 191 ? 4.035 1.124 -13.438 1 98.38 191 LYS B N 1
ATOM 3383 C CA . LYS B 1 191 ? 4.07 2.443 -12.812 1 98.38 191 LYS B CA 1
ATOM 3384 C C . LYS B 1 191 ? 4.379 2.342 -11.32 1 98.38 191 LYS B C 1
ATOM 3386 O O . LYS B 1 191 ? 5.008 3.234 -10.75 1 98.38 191 LYS B O 1
ATOM 3391 N N . ILE B 1 192 ? 4.004 1.24 -10.695 1 98.69 192 ILE B N 1
ATOM 3392 C CA . ILE B 1 192 ? 4.191 1.142 -9.25 1 98.69 192 ILE B CA 1
ATOM 3393 C C . ILE B 1 192 ? 5.484 0.38 -8.953 1 98.69 192 ILE B C 1
ATOM 3395 O O . ILE B 1 192 ? 5.629 -0.204 -7.875 1 98.69 192 ILE B O 1
ATOM 3399 N N . ALA B 1 193 ? 6.449 0.383 -9.867 1 98.81 193 ALA B N 1
ATOM 3400 C CA . ALA B 1 193 ? 7.742 -0.284 -9.742 1 98.81 193 ALA B CA 1
ATOM 3401 C C . ALA B 1 193 ? 8.422 0.078 -8.422 1 98.81 193 ALA B C 1
ATOM 3403 O O . ALA B 1 193 ? 9.008 -0.783 -7.762 1 98.81 193 ALA B O 1
ATOM 3404 N N . PRO B 1 194 ? 8.383 1.369 -7.941 1 98.88 194 PRO B N 1
ATOM 3405 C CA . PRO B 1 194 ? 9.047 1.681 -6.676 1 98.88 194 PRO B CA 1
ATOM 3406 C C . PRO B 1 194 ? 8.477 0.889 -5.5 1 98.88 194 PRO B C 1
ATOM 3408 O O . PRO B 1 194 ? 9.219 0.498 -4.594 1 98.88 194 PRO B O 1
ATOM 3411 N N . MET B 1 195 ? 7.176 0.658 -5.484 1 98.88 195 MET B N 1
ATOM 3412 C CA . MET B 1 195 ? 6.566 -0.161 -4.438 1 98.88 195 MET B CA 1
ATOM 3413 C C . MET B 1 195 ? 6.996 -1.619 -4.57 1 98.88 195 MET B C 1
ATOM 3415 O O . MET B 1 195 ? 7.277 -2.281 -3.572 1 98.88 195 MET B O 1
ATOM 3419 N N . ALA B 1 196 ? 7.023 -2.064 -5.844 1 98.94 196 ALA B N 1
ATOM 3420 C CA . ALA B 1 196 ? 7.492 -3.428 -6.082 1 98.94 196 ALA B CA 1
ATOM 3421 C C . ALA B 1 196 ? 8.922 -3.611 -5.59 1 98.94 196 ALA B C 1
ATOM 3423 O O . ALA B 1 196 ? 9.273 -4.668 -5.059 1 98.94 196 ALA B O 1
ATOM 3424 N N . ASP B 1 197 ? 9.75 -2.611 -5.805 1 98.94 197 ASP B N 1
ATOM 3425 C CA . ASP B 1 197 ? 11.133 -2.658 -5.328 1 98.94 197 ASP B CA 1
ATOM 3426 C C . ASP B 1 197 ? 11.188 -2.781 -3.809 1 98.94 197 ASP B C 1
ATOM 3428 O O . ASP B 1 197 ? 12.008 -3.525 -3.27 1 98.94 197 ASP B O 1
ATOM 3432 N N . LEU B 1 198 ? 10.328 -2.014 -3.133 1 98.94 198 LEU B N 1
ATOM 3433 C CA . LEU B 1 198 ? 10.266 -2.135 -1.681 1 98.94 198 LEU B CA 1
ATOM 3434 C C . LEU B 1 198 ? 9.828 -3.537 -1.271 1 98.94 198 LEU B C 1
ATOM 3436 O O . LEU B 1 198 ? 10.391 -4.117 -0.338 1 98.94 198 LEU B O 1
ATOM 3440 N N . VAL B 1 199 ? 8.805 -4.07 -1.912 1 98.94 199 VAL B N 1
ATOM 3441 C CA . VAL B 1 199 ? 8.312 -5.41 -1.604 1 98.94 199 VAL B CA 1
ATOM 3442 C C . VAL B 1 199 ? 9.43 -6.43 -1.785 1 98.94 199 VAL B C 1
ATOM 3444 O O . VAL B 1 199 ? 9.609 -7.324 -0.953 1 98.94 199 VAL B O 1
ATOM 3447 N N . ALA B 1 200 ? 10.164 -6.312 -2.877 1 98.94 200 ALA B N 1
ATOM 3448 C CA . ALA B 1 200 ? 11.297 -7.207 -3.111 1 98.94 200 ALA B CA 1
ATOM 3449 C C . ALA B 1 200 ? 12.312 -7.113 -1.978 1 98.94 200 ALA B C 1
ATOM 3451 O O . ALA B 1 200 ? 12.82 -8.133 -1.506 1 98.94 200 ALA B O 1
ATOM 3452 N N . GLU B 1 201 ? 12.633 -5.875 -1.598 1 98.94 201 GLU B N 1
ATOM 3453 C CA . GLU B 1 201 ? 13.547 -5.652 -0.486 1 98.94 201 GLU B CA 1
ATOM 3454 C C . GLU B 1 201 ? 13.078 -6.371 0.775 1 98.94 201 GLU B C 1
ATOM 3456 O O . GLU B 1 201 ? 13.859 -7.055 1.438 1 98.94 201 GLU B O 1
ATOM 3461 N N . LEU B 1 202 ? 11.805 -6.234 1.131 1 98.94 202 LEU B N 1
ATOM 3462 C CA . LEU B 1 202 ? 11.219 -6.855 2.314 1 98.94 202 LEU B CA 1
ATOM 3463 C C . LEU B 1 202 ? 11.242 -8.375 2.199 1 98.94 202 LEU B C 1
ATOM 3465 O O . LEU B 1 202 ? 11.594 -9.07 3.158 1 98.94 202 LEU B O 1
ATOM 3469 N N . ALA B 1 203 ? 10.875 -8.891 1.012 1 98.94 203 ALA B N 1
ATOM 3470 C CA . ALA B 1 203 ? 10.844 -10.336 0.794 1 98.94 203 ALA B CA 1
ATOM 3471 C C . ALA B 1 203 ? 12.242 -10.93 0.919 1 98.94 203 ALA B C 1
ATOM 3473 O O . ALA B 1 203 ? 12.422 -11.977 1.547 1 98.94 203 ALA B O 1
ATOM 3474 N N . LEU B 1 204 ? 13.227 -10.297 0.307 1 98.88 204 LEU B N 1
ATOM 3475 C CA . LEU B 1 204 ? 14.609 -10.773 0.353 1 98.88 204 LEU B CA 1
ATOM 3476 C C . LEU B 1 204 ? 15.141 -10.742 1.779 1 98.88 204 LEU B C 1
ATOM 3478 O O . LEU B 1 204 ? 16.094 -11.469 2.109 1 98.88 204 LEU B O 1
ATOM 3482 N N . ALA B 1 205 ? 14.57 -9.914 2.662 1 98.75 205 ALA B N 1
ATOM 3483 C CA . ALA B 1 205 ? 14.945 -9.836 4.07 1 98.75 205 ALA B CA 1
ATOM 3484 C C . ALA B 1 205 ? 14.141 -10.82 4.914 1 98.75 205 ALA B C 1
ATOM 3486 O O . ALA B 1 205 ? 14.258 -10.836 6.141 1 98.75 205 ALA B O 1
ATOM 3487 N N . GLY B 1 206 ? 13.266 -11.656 4.309 1 98.75 206 GLY B N 1
ATOM 3488 C CA . GLY B 1 206 ? 12.5 -12.672 5.008 1 98.75 206 GLY B CA 1
ATOM 3489 C C . GLY B 1 206 ? 11.219 -12.133 5.617 1 98.75 206 GLY B C 1
ATOM 3490 O O . GLY B 1 206 ? 10.539 -12.836 6.367 1 98.75 206 GLY B O 1
ATOM 3491 N N . ARG B 1 207 ? 10.875 -10.852 5.332 1 98.75 207 ARG B N 1
ATOM 3492 C CA . ARG B 1 207 ? 9.672 -10.234 5.871 1 98.75 207 ARG B CA 1
ATOM 3493 C C . ARG B 1 207 ? 8.492 -10.422 4.922 1 98.75 207 ARG B C 1
ATOM 3495 O O . ARG B 1 207 ? 7.836 -9.453 4.535 1 98.75 207 ARG B O 1
ATOM 3502 N N . TYR B 1 208 ? 8.102 -11.648 4.676 1 98.94 208 TYR B N 1
ATOM 3503 C CA . TYR B 1 208 ? 7.164 -12.023 3.623 1 98.94 208 TYR B CA 1
ATOM 3504 C C . TYR B 1 208 ? 5.766 -11.492 3.922 1 98.94 208 TYR B C 1
ATOM 3506 O O . TYR B 1 208 ? 5.059 -11.047 3.016 1 98.94 208 TYR B O 1
ATOM 3514 N N . ARG B 1 209 ? 5.336 -11.547 5.227 1 98.88 209 ARG B N 1
ATOM 3515 C CA . ARG B 1 209 ? 3.992 -11.125 5.605 1 98.88 209 ARG B CA 1
ATOM 3516 C C . ARG B 1 209 ? 3.799 -9.633 5.379 1 98.88 209 ARG B C 1
ATOM 3518 O O . ARG B 1 209 ? 2.779 -9.203 4.832 1 98.88 209 ARG B O 1
ATOM 3525 N N . THR B 1 210 ? 4.797 -8.82 5.77 1 98.94 210 THR B N 1
ATOM 3526 C CA . THR B 1 210 ? 4.762 -7.379 5.527 1 98.94 210 THR B CA 1
ATOM 3527 C C . THR B 1 210 ? 4.836 -7.082 4.035 1 98.94 210 THR B C 1
ATOM 3529 O O . THR B 1 210 ? 4.102 -6.23 3.527 1 98.94 210 THR B O 1
ATOM 3532 N N . ALA B 1 211 ? 5.727 -7.82 3.311 1 98.94 211 ALA B N 1
ATOM 3533 C CA . ALA B 1 211 ? 5.926 -7.641 1.875 1 98.94 211 ALA B CA 1
ATOM 3534 C C . ALA B 1 211 ? 4.629 -7.867 1.106 1 98.94 211 ALA B C 1
ATOM 353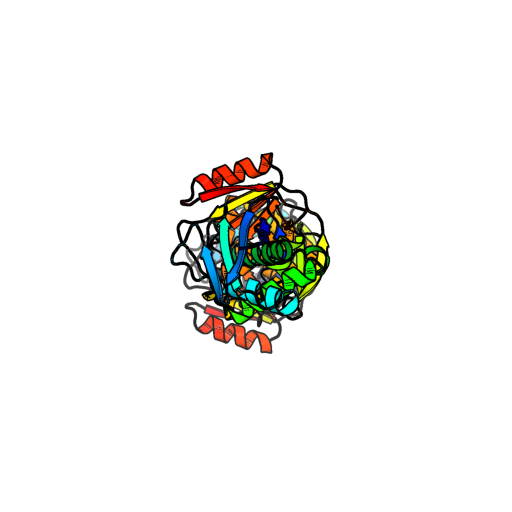6 O O . ALA B 1 211 ? 4.246 -7.043 0.27 1 98.94 211 ALA B O 1
ATOM 3537 N N . MET B 1 212 ? 3.928 -8.961 1.415 1 98.94 212 MET B N 1
ATOM 3538 C CA . MET B 1 212 ? 2.742 -9.289 0.628 1 98.94 212 MET B CA 1
ATOM 3539 C C . MET B 1 212 ? 1.629 -8.273 0.876 1 98.94 212 MET B C 1
ATOM 3541 O O . MET B 1 212 ? 0.825 -8 -0.016 1 98.94 212 MET B O 1
ATOM 3545 N N . THR B 1 213 ? 1.6 -7.656 2.113 1 98.94 213 THR B N 1
ATOM 3546 C CA . THR B 1 213 ? 0.576 -6.66 2.4 1 98.94 213 THR B CA 1
ATOM 3547 C C . THR B 1 213 ? 0.843 -5.371 1.623 1 98.94 213 THR B C 1
ATOM 3549 O O . THR B 1 213 ? -0.078 -4.781 1.056 1 98.94 213 THR B O 1
ATOM 3552 N N . VAL B 1 214 ? 2.123 -4.902 1.567 1 98.94 214 VAL B N 1
ATOM 3553 C CA . VAL B 1 214 ? 2.49 -3.756 0.743 1 98.94 214 VAL B CA 1
ATOM 3554 C C . VAL B 1 214 ? 2.145 -4.039 -0.717 1 98.94 214 VAL B C 1
ATOM 3556 O O . VAL B 1 214 ? 1.554 -3.193 -1.396 1 98.94 214 VAL B O 1
ATOM 3559 N N . ASN B 1 215 ? 2.465 -5.25 -1.178 1 98.94 215 ASN B N 1
ATOM 3560 C CA . ASN B 1 215 ? 2.121 -5.68 -2.529 1 98.94 215 ASN B CA 1
ATOM 3561 C C . ASN B 1 215 ? 0.622 -5.566 -2.791 1 98.94 215 ASN B C 1
ATOM 3563 O O . ASN B 1 215 ? 0.206 -5.043 -3.826 1 98.94 215 ASN B O 1
ATOM 3567 N N . GLY B 1 216 ? -0.116 -6.074 -1.824 1 98.88 216 GLY B N 1
ATOM 3568 C CA . GLY B 1 216 ? -1.561 -6.094 -1.987 1 98.88 216 GLY B CA 1
ATOM 3569 C C . GLY B 1 216 ? -2.148 -4.719 -2.252 1 98.88 216 GLY B C 1
ATOM 3570 O O . GLY B 1 216 ? -2.898 -4.531 -3.211 1 98.88 216 GLY B O 1
ATOM 3571 N N . PHE B 1 217 ? -1.783 -3.766 -1.461 1 98.88 217 PHE B N 1
ATOM 3572 C CA . PHE B 1 217 ? -2.346 -2.428 -1.603 1 98.88 217 PHE B CA 1
ATOM 3573 C C . PHE B 1 217 ? -1.89 -1.784 -2.906 1 98.88 217 PHE B C 1
ATOM 3575 O O . PHE B 1 217 ? -2.689 -1.171 -3.615 1 98.88 217 PHE B O 1
ATOM 3582 N N . ALA B 1 218 ? -0.63 -1.893 -3.24 1 98.81 218 ALA B N 1
ATOM 3583 C CA . ALA B 1 218 ? -0.082 -1.257 -4.434 1 98.81 218 ALA B CA 1
ATOM 3584 C C . ALA B 1 218 ? -0.651 -1.889 -5.703 1 98.81 218 ALA B C 1
ATOM 3586 O O . ALA B 1 218 ? -1.1 -1.183 -6.609 1 98.81 218 ALA B O 1
ATOM 3587 N N . PHE B 1 219 ? -0.725 -3.203 -5.762 1 98.44 219 PHE B N 1
ATOM 3588 C CA . PHE B 1 219 ? -1.139 -3.875 -6.988 1 98.44 219 PHE B CA 1
ATOM 3589 C C . PHE B 1 219 ? -2.656 -3.867 -7.125 1 98.44 219 PHE B C 1
ATOM 3591 O O . PHE B 1 219 ? -3.186 -3.797 -8.234 1 98.44 219 PHE B O 1
ATOM 3598 N N . ALA B 1 220 ? -3.381 -3.957 -5.973 1 97.81 220 ALA B N 1
ATOM 3599 C CA . ALA B 1 220 ? -4.82 -3.746 -6.09 1 97.81 220 ALA B CA 1
ATOM 3600 C C . ALA B 1 220 ? -5.129 -2.408 -6.754 1 97.81 220 ALA B C 1
ATOM 3602 O O . ALA B 1 220 ? -6.012 -2.322 -7.609 1 97.81 220 ALA B O 1
ATOM 3603 N N . ALA B 1 221 ? -4.379 -1.397 -6.41 1 98.12 221 ALA B N 1
ATOM 3604 C CA . ALA B 1 221 ? -4.555 -0.075 -7.008 1 98.12 221 ALA B CA 1
ATOM 3605 C C . ALA B 1 221 ? -4.199 -0.09 -8.492 1 98.12 221 ALA B C 1
ATOM 3607 O O . ALA B 1 221 ? -4.953 0.419 -9.32 1 98.12 221 ALA B O 1
ATOM 3608 N N . ALA B 1 222 ? -3.074 -0.644 -8.836 1 97.88 222 ALA B N 1
ATOM 3609 C CA . ALA B 1 222 ? -2.584 -0.664 -10.219 1 97.88 222 ALA B 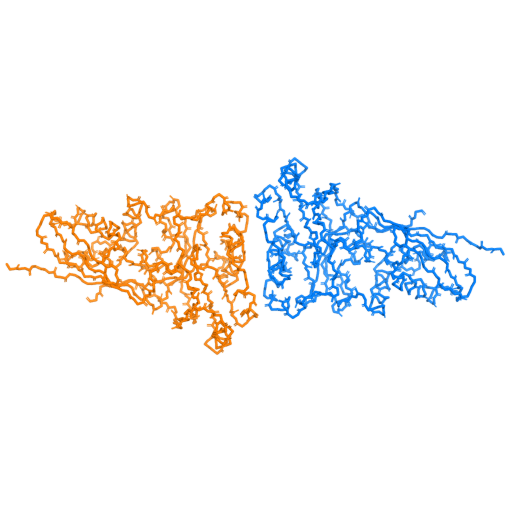CA 1
ATOM 3610 C C . ALA B 1 222 ? -3.525 -1.456 -11.117 1 97.88 222 ALA B C 1
ATOM 3612 O O . ALA B 1 222 ? -3.715 -1.106 -12.289 1 97.88 222 ALA B O 1
ATOM 3613 N N . LEU B 1 223 ? -4.141 -2.52 -10.516 1 96.38 223 LEU B N 1
ATOM 3614 C CA . LEU B 1 223 ? -4.957 -3.428 -11.32 1 96.38 223 LEU B CA 1
ATOM 3615 C C . LEU B 1 223 ? -6.441 -3.113 -11.156 1 96.38 223 LEU B C 1
ATOM 3617 O O . LEU B 1 223 ? -7.293 -3.877 -11.609 1 96.38 223 LEU B O 1
ATOM 3621 N N . ASP B 1 224 ? -6.727 -2.033 -10.477 1 94.12 224 ASP B N 1
ATOM 3622 C CA . ASP B 1 224 ? -8.086 -1.539 -10.273 1 94.12 224 ASP B CA 1
ATOM 3623 C C . ASP B 1 224 ? -8.953 -2.586 -9.586 1 94.12 224 ASP B C 1
ATOM 3625 O O . ASP B 1 224 ? -10.047 -2.912 -10.062 1 94.12 224 ASP B O 1
ATOM 3629 N N . ARG B 1 225 ? -8.422 -3.23 -8.57 1 95 225 ARG B N 1
ATOM 3630 C CA . ARG B 1 225 ? -9.133 -4.129 -7.664 1 95 225 ARG B CA 1
ATOM 3631 C C . ARG B 1 225 ? -9.422 -3.451 -6.332 1 95 225 ARG B C 1
ATOM 3633 O O . ARG B 1 225 ? -8.688 -2.555 -5.91 1 95 225 ARG B O 1
ATOM 3640 N N . PRO B 1 226 ? -10.531 -3.811 -5.699 1 95.75 226 PRO B N 1
ATOM 3641 C CA . PRO B 1 226 ? -10.867 -3.143 -4.441 1 95.75 226 PRO B CA 1
ATOM 3642 C C . PRO B 1 226 ? -9.875 -3.459 -3.322 1 95.75 226 PRO B C 1
ATOM 3644 O O . PRO B 1 226 ? -9.398 -4.59 -3.223 1 95.75 226 PRO B O 1
ATOM 3647 N N . ALA B 1 227 ? -9.562 -2.486 -2.531 1 97.81 227 ALA B N 1
ATOM 3648 C CA . ALA B 1 227 ? -8.664 -2.686 -1.396 1 97.81 227 ALA B CA 1
ATOM 3649 C C . ALA B 1 227 ? -9.445 -3.074 -0.143 1 97.81 227 ALA B C 1
ATOM 3651 O O . ALA B 1 227 ? -8.859 -3.543 0.837 1 97.81 227 ALA B O 1
ATOM 3652 N N . GLY B 1 228 ? -10.773 -2.986 -0.157 1 97.5 228 GLY B N 1
ATOM 3653 C CA . GLY B 1 228 ? -11.648 -3.244 0.973 1 97.5 228 GLY B CA 1
ATOM 3654 C C . GLY B 1 228 ? -11.375 -4.574 1.649 1 97.5 228 GLY B C 1
ATOM 3655 O O . GLY B 1 228 ? -11.25 -4.637 2.873 1 97.5 228 GLY B O 1
ATOM 3656 N N . PRO B 1 229 ? -11.281 -5.656 0.868 1 98.19 229 PRO B N 1
ATOM 3657 C CA . PRO B 1 229 ? -11.055 -6.977 1.461 1 98.19 229 PRO B CA 1
ATOM 3658 C C . PRO B 1 229 ? -9.797 -7.023 2.322 1 98.19 229 PRO B C 1
ATOM 3660 O O . PRO B 1 229 ? -9.734 -7.785 3.291 1 98.19 229 PRO B O 1
ATOM 3663 N N . MET B 1 230 ? -8.82 -6.258 1.959 1 98.75 230 MET B N 1
ATOM 3664 C CA . MET B 1 230 ? -7.59 -6.266 2.746 1 98.75 230 MET B CA 1
ATOM 3665 C C . MET B 1 230 ? -7.754 -5.449 4.023 1 98.75 230 MET B C 1
ATOM 3667 O O . MET B 1 230 ? -7.363 -5.891 5.105 1 98.75 230 MET B O 1
ATOM 3671 N N . VAL B 1 231 ? -8.383 -4.258 3.914 1 98.75 231 VAL B N 1
ATOM 3672 C CA . VAL B 1 231 ? -8.586 -3.393 5.07 1 98.75 231 VAL B CA 1
ATOM 3673 C C . VAL B 1 231 ? -9.43 -4.121 6.121 1 98.75 231 VAL B C 1
ATOM 3675 O O . VAL B 1 231 ? -9.141 -4.043 7.316 1 98.75 231 VAL B O 1
ATOM 3678 N N . GLU B 1 232 ? -10.367 -4.855 5.703 1 98.19 232 GLU B N 1
ATOM 3679 C CA . GLU B 1 232 ? -11.352 -5.492 6.574 1 98.19 232 GLU B CA 1
ATOM 3680 C C . GLU B 1 232 ? -10.695 -6.539 7.477 1 98.19 232 GLU B C 1
ATOM 3682 O O . GLU B 1 232 ? -11.164 -6.793 8.586 1 98.19 232 GLU B O 1
ATOM 3687 N N . VAL B 1 233 ? -9.586 -7.09 7.043 1 98.75 233 VAL B N 1
ATOM 3688 C CA . VAL B 1 233 ? -9.109 -8.266 7.758 1 98.75 233 VAL B CA 1
ATOM 3689 C C . VAL B 1 233 ? -7.824 -7.934 8.508 1 98.75 233 VAL B C 1
ATOM 3691 O O . VAL B 1 233 ? -7.312 -8.758 9.273 1 98.75 233 VAL B O 1
ATOM 3694 N N . LEU B 1 234 ? -7.262 -6.77 8.219 1 98.62 234 LEU B N 1
ATOM 3695 C CA . LEU B 1 234 ? -6.148 -6.293 9.031 1 98.62 234 LEU B CA 1
ATOM 3696 C C . LEU B 1 234 ? -6.648 -5.711 10.352 1 98.62 234 LEU B C 1
ATOM 3698 O O . LEU B 1 234 ? -7.715 -5.102 10.398 1 98.62 234 LEU B O 1
ATOM 3702 N N . PRO B 1 235 ? -6.098 -5.895 11.57 1 97.94 235 PRO B N 1
ATOM 3703 C CA . PRO B 1 235 ? -4.777 -6.523 11.656 1 97.94 235 PRO B CA 1
ATOM 3704 C C . PRO B 1 235 ? -4.852 -8.008 11.992 1 97.94 235 PRO B C 1
ATOM 3706 O O . PRO B 1 235 ? -3.85 -8.609 12.391 1 97.94 235 PRO B O 1
ATOM 3709 N N . ALA B 1 236 ? -6.051 -8.664 11.891 1 98.38 236 ALA B N 1
ATOM 3710 C CA . ALA B 1 236 ? -6.191 -10.078 12.219 1 98.38 236 ALA B CA 1
ATOM 3711 C C . ALA B 1 236 ? -5.277 -10.938 11.344 1 98.38 236 ALA B C 1
ATOM 3713 O O . ALA B 1 236 ? -4.676 -11.898 11.82 1 98.38 236 ALA B O 1
ATOM 3714 N N . ALA B 1 237 ? -5.227 -10.68 10.062 1 98.88 237 ALA B N 1
ATOM 3715 C CA . ALA B 1 237 ? -4.254 -11.328 9.188 1 98.88 237 ALA B CA 1
ATOM 3716 C C . ALA B 1 237 ? -2.844 -10.805 9.453 1 98.88 237 ALA B C 1
ATOM 3718 O O . ALA B 1 237 ? -2.633 -9.594 9.562 1 98.88 237 ALA B O 1
ATOM 3719 N N . ALA B 1 238 ? -1.889 -11.68 9.508 1 98.81 238 ALA B N 1
ATOM 3720 C CA . ALA B 1 238 ? -0.492 -11.273 9.648 1 98.81 238 ALA B CA 1
ATOM 3721 C C . ALA B 1 238 ? 0.045 -10.703 8.344 1 98.81 238 ALA B C 1
ATOM 3723 O O . ALA B 1 238 ? 0.998 -9.922 8.344 1 98.81 238 ALA B O 1
ATOM 3724 N N . GLY B 1 239 ? -0.443 -11.102 7.219 1 98.88 239 GLY B N 1
ATOM 3725 C CA . GLY B 1 239 ? -0.245 -10.625 5.863 1 98.88 239 GLY B CA 1
ATOM 3726 C C . GLY B 1 239 ? -1.459 -10.828 4.973 1 98.88 239 GLY B C 1
ATOM 3727 O O . GLY B 1 239 ? -2.238 -11.758 5.184 1 98.88 239 GLY B O 1
ATOM 3728 N N . VAL B 1 240 ? -1.669 -10 4.027 1 98.94 240 VAL B N 1
ATOM 3729 C CA . VAL B 1 240 ? -2.779 -10.125 3.09 1 98.94 240 VAL B CA 1
ATOM 3730 C C . VAL B 1 240 ? -2.404 -9.484 1.756 1 98.94 240 VAL B C 1
ATOM 3732 O O . VAL B 1 240 ? -1.731 -8.453 1.723 1 98.94 240 VAL B O 1
ATOM 3735 N N . SER B 1 241 ? -2.803 -10.078 0.688 1 98.62 241 SER B N 1
ATOM 3736 C CA . SER B 1 241 ? -2.434 -9.57 -0.629 1 98.62 241 SER B CA 1
ATOM 3737 C C . SER B 1 241 ? -3.457 -9.977 -1.686 1 98.62 241 SER B C 1
ATOM 3739 O O . SER B 1 241 ? -4.223 -10.922 -1.484 1 98.62 241 SER B O 1
ATOM 3741 N N . LEU B 1 242 ? -3.463 -9.18 -2.758 1 97.69 242 LEU B N 1
ATOM 3742 C CA . LEU B 1 242 ? -4.066 -9.672 -3.994 1 97.69 242 LEU B CA 1
ATOM 3743 C C . LEU B 1 242 ? -3.246 -10.812 -4.586 1 97.69 242 LEU B C 1
ATOM 3745 O O . LEU B 1 242 ? -2.035 -10.68 -4.777 1 97.69 242 LEU B O 1
ATOM 3749 N N . SER B 1 243 ? -3.82 -11.953 -4.785 1 95.5 243 SER B N 1
ATOM 3750 C CA . SER B 1 243 ? -3.092 -13.078 -5.367 1 95.5 243 SER B CA 1
ATOM 3751 C C . SER B 1 243 ? -2.992 -12.945 -6.883 1 95.5 243 SER B C 1
ATOM 3753 O O . SER B 1 243 ? -4.008 -12.984 -7.582 1 95.5 243 SER B O 1
ATOM 3755 N N . GLY B 1 244 ? -1.747 -12.852 -7.379 1 92.94 244 GLY B N 1
ATOM 3756 C CA . GLY B 1 244 ? -1.55 -12.586 -8.797 1 92.94 244 GLY B CA 1
ATOM 3757 C C . GLY B 1 244 ? -2.229 -11.32 -9.266 1 92.94 244 GLY B C 1
ATOM 3758 O O . GLY B 1 244 ? -2.049 -10.25 -8.672 1 92.94 244 GLY B O 1
ATOM 3759 N N . THR B 1 245 ? -2.963 -11.43 -10.406 1 92.5 245 THR B N 1
ATOM 3760 C CA . THR B 1 245 ? -3.717 -10.289 -10.922 1 92.5 245 THR B CA 1
ATOM 3761 C C . THR B 1 245 ? -5.156 -10.32 -10.414 1 92.5 245 THR B C 1
ATOM 3763 O O . THR B 1 245 ? -5.996 -9.547 -10.875 1 92.5 245 THR B O 1
ATOM 3766 N N . GLY B 1 246 ? -5.383 -11.133 -9.391 1 92.25 246 GLY B N 1
ATOM 3767 C CA . GLY B 1 246 ? -6.742 -11.336 -8.922 1 92.25 246 GLY B CA 1
ATOM 3768 C C . GLY B 1 246 ? -7.504 -12.383 -9.719 1 92.25 246 GLY B C 1
ATOM 3769 O O . GLY B 1 246 ? -6.926 -13.07 -10.562 1 92.25 246 GLY B O 1
ATOM 3770 N N . PRO B 1 247 ? -8.688 -12.719 -9.25 1 93.5 247 PRO B N 1
ATOM 3771 C CA . PRO B 1 247 ? -9.43 -11.812 -8.359 1 93.5 247 PRO B CA 1
ATOM 3772 C C . PRO B 1 247 ? -9.305 -12.195 -6.891 1 93.5 247 PRO B C 1
ATOM 3774 O O . PRO B 1 247 ? -9.734 -11.445 -6.012 1 93.5 247 PRO B O 1
ATOM 3777 N N . SER B 1 248 ? -8.711 -13.227 -6.535 1 96.44 248 SER B N 1
ATOM 3778 C CA . SER B 1 248 ? -8.695 -13.719 -5.16 1 96.44 248 SER B CA 1
ATOM 3779 C C . SER B 1 248 ? -7.742 -12.898 -4.293 1 96.44 248 SER B C 1
ATOM 3781 O O . SER B 1 248 ? -6.77 -12.328 -4.793 1 96.44 248 SER B O 1
ATOM 3783 N N . TYR B 1 249 ? -8.078 -12.812 -3.078 1 98.25 249 TYR B N 1
ATOM 3784 C CA . TYR B 1 249 ? -7.191 -12.32 -2.027 1 98.25 249 TYR B CA 1
ATOM 3785 C C . TYR B 1 249 ? -6.73 -13.453 -1.123 1 98.25 249 TYR B C 1
ATOM 3787 O O . TYR B 1 249 ? -7.473 -14.414 -0.893 1 98.25 249 TYR B O 1
ATOM 3795 N N . VAL B 1 250 ? -5.504 -13.375 -0.654 1 98.75 250 VAL B N 1
ATOM 3796 C CA . VAL B 1 250 ? -4.93 -14.391 0.217 1 98.75 250 VAL B CA 1
ATOM 3797 C C . VAL B 1 250 ? -4.469 -13.758 1.525 1 98.75 250 VAL B C 1
ATOM 3799 O O . VAL B 1 250 ? -3.76 -12.75 1.516 1 98.75 250 VAL B O 1
ATOM 3802 N N . ALA B 1 251 ? -4.914 -14.289 2.643 1 98.94 251 ALA B N 1
ATOM 3803 C CA . ALA B 1 251 ? -4.504 -13.867 3.98 1 98.94 251 ALA B CA 1
ATOM 3804 C C . ALA B 1 251 ? -3.742 -14.977 4.695 1 98.94 251 ALA B C 1
ATOM 3806 O O . ALA B 1 251 ? -4.086 -16.156 4.57 1 98.94 251 ALA B O 1
ATOM 3807 N N . VAL B 1 252 ? -2.725 -14.641 5.449 1 98.94 252 VAL B N 1
ATOM 3808 C CA . VAL B 1 252 ? -1.929 -15.633 6.164 1 98.94 252 VAL B CA 1
ATOM 3809 C C . VAL B 1 252 ? -1.851 -15.258 7.645 1 98.94 252 VAL B C 1
ATOM 3811 O O . VAL B 1 252 ? -2.018 -14.094 8.008 1 98.94 252 VAL B O 1
ATOM 3814 N N . GLY B 1 253 ? -1.635 -16.188 8.477 1 98.69 253 GLY B N 1
ATOM 3815 C CA . GLY B 1 253 ? -1.523 -15.969 9.914 1 98.69 253 GLY B CA 1
ATOM 3816 C C . GLY B 1 253 ? -1.699 -17.25 10.719 1 98.69 253 GLY B C 1
ATOM 3817 O O . GLY B 1 253 ? -1.623 -18.344 10.172 1 98.69 253 GLY B O 1
ATOM 3818 N N . ASP B 1 254 ? -1.808 -17.078 12.023 1 97.88 254 ASP B N 1
ATOM 3819 C CA . ASP B 1 254 ? -2.133 -18.188 12.898 1 97.88 254 ASP B CA 1
ATOM 3820 C C . ASP B 1 254 ? -3.602 -18.594 12.773 1 97.88 254 ASP B C 1
ATOM 3822 O O . ASP B 1 254 ? -4.461 -17.734 12.562 1 97.88 254 ASP B O 1
ATOM 3826 N N . ARG B 1 255 ? -3.887 -19.828 12.977 1 96.62 255 ARG B N 1
ATOM 3827 C CA . ARG B 1 255 ? -5.219 -20.391 12.773 1 96.62 255 ARG B CA 1
ATOM 3828 C C . ARG B 1 255 ? -6.266 -19.609 13.562 1 96.62 255 ARG B C 1
ATOM 3830 O O . ARG B 1 255 ? -7.32 -19.266 13.031 1 96.62 255 ARG B O 1
ATOM 3837 N N . ASP B 1 256 ? -5.949 -19.312 14.773 1 97.19 256 ASP B N 1
ATOM 3838 C CA . ASP B 1 256 ? -6.906 -18.609 15.633 1 97.19 256 ASP B CA 1
ATOM 3839 C C . ASP B 1 256 ? -7.211 -17.219 15.102 1 97.19 256 ASP B C 1
ATOM 3841 O O . ASP B 1 256 ? -8.367 -16.781 15.102 1 97.19 256 ASP B O 1
ATOM 3845 N N . ALA B 1 257 ? -6.207 -16.547 14.688 1 97.56 257 ALA B N 1
ATOM 3846 C CA . ALA B 1 257 ? -6.375 -15.188 14.172 1 97.56 257 ALA B CA 1
ATOM 3847 C C . ALA B 1 257 ? -7.156 -15.195 12.859 1 97.56 257 ALA B C 1
ATOM 3849 O O . ALA B 1 257 ? -7.934 -14.273 12.586 1 97.56 257 ALA B O 1
ATOM 3850 N N . LEU B 1 258 ? -6.973 -16.219 12.094 1 98.5 258 LEU B N 1
ATOM 3851 C CA . LEU B 1 258 ? -7.582 -16.281 10.766 1 98.5 258 LEU B CA 1
ATOM 3852 C C . LEU B 1 258 ? -9.07 -16.609 10.867 1 98.5 258 LEU B C 1
ATOM 3854 O O . LEU B 1 258 ? -9.812 -16.438 9.898 1 98.5 258 LEU B O 1
ATOM 3858 N N . GLU B 1 259 ? -9.539 -17.062 12.016 1 98.5 259 GLU B N 1
ATOM 3859 C CA . GLU B 1 259 ? -10.977 -17.219 12.211 1 98.5 259 GLU B CA 1
ATOM 3860 C C . GLU B 1 259 ? -11.711 -15.891 12.023 1 98.5 259 GLU B C 1
ATOM 3862 O O . GLU B 1 259 ? -12.805 -15.859 11.453 1 98.5 259 GLU B O 1
ATOM 3867 N N . ALA B 1 260 ? -11.109 -14.875 12.516 1 98.44 260 ALA B N 1
ATOM 3868 C CA . ALA B 1 260 ? -11.695 -13.547 12.352 1 98.44 260 ALA B CA 1
ATOM 3869 C C . ALA B 1 260 ? -11.734 -13.148 10.875 1 98.44 260 ALA B C 1
ATOM 3871 O O . ALA B 1 260 ? -12.664 -12.469 10.438 1 98.44 260 ALA B O 1
ATOM 3872 N N . VAL B 1 261 ? -10.703 -13.531 10.148 1 98.75 261 VAL B N 1
ATOM 3873 C CA . VAL B 1 261 ? -10.633 -13.258 8.719 1 98.75 261 VAL B CA 1
ATOM 3874 C C . VAL B 1 261 ? -11.781 -13.961 8 1 98.75 261 VAL B C 1
ATOM 3876 O O . VAL B 1 261 ? -12.453 -13.367 7.16 1 98.75 261 VAL B O 1
ATOM 3879 N N . VAL B 1 262 ? -11.992 -15.203 8.336 1 98.81 262 VAL B N 1
ATOM 3880 C CA . VAL B 1 262 ? -13.078 -15.984 7.742 1 98.81 262 VAL B CA 1
ATOM 3881 C C . VAL B 1 262 ? -14.414 -15.312 8.031 1 98.81 262 VAL B C 1
ATOM 3883 O O . VAL B 1 262 ? -15.25 -15.172 7.133 1 98.81 262 VAL B O 1
ATOM 3886 N N . ASP B 1 263 ? -14.609 -14.859 9.258 1 98.44 263 ASP B N 1
ATOM 3887 C CA . ASP B 1 263 ? -15.852 -14.211 9.648 1 98.44 263 ASP B CA 1
ATOM 3888 C C . ASP B 1 263 ? -16.094 -12.945 8.836 1 98.44 263 ASP B C 1
ATOM 3890 O O . ASP B 1 263 ? -17.219 -12.703 8.367 1 98.44 263 ASP B O 1
ATOM 3894 N N . GLU B 1 264 ? -15.086 -12.125 8.68 1 98.25 264 GLU B N 1
ATOM 3895 C CA . GLU B 1 264 ? -15.211 -10.875 7.934 1 98.25 264 GLU B CA 1
ATOM 3896 C C . GLU B 1 264 ? -15.516 -11.141 6.461 1 98.25 264 GLU B C 1
ATOM 3898 O O . GLU B 1 264 ? -16.391 -10.5 5.879 1 98.25 264 GLU B O 1
ATOM 3903 N N . TRP B 1 265 ? -14.766 -12.086 5.848 1 98.25 265 TRP B N 1
ATOM 3904 C CA . TRP B 1 265 ? -14.914 -12.352 4.422 1 98.25 265 TRP B CA 1
ATOM 3905 C C . TRP B 1 265 ? -16.219 -13.078 4.137 1 98.25 265 TRP B C 1
ATOM 3907 O O . TRP B 1 265 ? -16.719 -13.055 3.008 1 98.25 265 TRP B O 1
ATOM 3917 N N . ALA B 1 266 ? -16.797 -13.766 5.133 1 97.94 266 ALA B N 1
ATOM 3918 C CA . ALA B 1 266 ? -18.062 -14.477 4.969 1 97.94 266 ALA B CA 1
ATOM 3919 C C . ALA B 1 266 ? -19.203 -13.508 4.633 1 97.94 266 ALA B C 1
ATOM 3921 O O . ALA B 1 266 ? -20.203 -13.906 4.051 1 97.94 266 ALA B O 1
ATOM 3922 N N . ASP B 1 267 ? -19.016 -12.258 4.969 1 96.62 267 ASP B N 1
ATOM 3923 C CA . ASP B 1 267 ? -20.031 -11.234 4.707 1 96.62 267 ASP B CA 1
ATOM 3924 C C . ASP B 1 267 ? -19.953 -10.742 3.264 1 96.62 267 ASP B C 1
ATOM 3926 O O . ASP B 1 267 ? -20.828 -10 2.805 1 96.62 267 ASP B O 1
ATOM 3930 N N . ARG B 1 268 ? -18.906 -11.141 2.557 1 95.88 268 ARG B N 1
ATOM 3931 C CA . ARG B 1 268 ? -18.734 -10.773 1.153 1 95.88 268 ARG B CA 1
ATOM 3932 C C . ARG B 1 268 ? -19.234 -11.891 0.239 1 95.88 268 ARG B C 1
ATOM 3934 O O . ARG B 1 268 ? -19.062 -13.07 0.537 1 95.88 268 ARG B O 1
ATOM 3941 N N . PRO B 1 269 ? -19.891 -11.508 -0.856 1 96.44 269 PRO B N 1
ATOM 3942 C CA . PRO B 1 269 ? -20.219 -12.555 -1.831 1 96.44 269 PRO B CA 1
ATOM 3943 C C . PRO B 1 269 ? -18.984 -13.219 -2.422 1 96.44 269 PRO B C 1
ATOM 3945 O O . PRO B 1 269 ? -18.047 -12.531 -2.836 1 96.44 269 PRO B O 1
ATOM 3948 N N . GLY B 1 270 ? -18.922 -14.477 -2.424 1 95.31 270 GLY B N 1
ATOM 3949 C CA . GLY B 1 270 ? -17.797 -15.227 -2.957 1 95.31 270 GLY B CA 1
ATOM 3950 C C . GLY B 1 270 ? -17.531 -16.516 -2.207 1 95.31 270 GLY B C 1
ATOM 3951 O O . GLY B 1 270 ? -18.422 -17.047 -1.53 1 95.31 270 GLY B O 1
ATOM 3952 N N . THR B 1 271 ? -16.375 -17.109 -2.439 1 95.31 271 THR B N 1
ATOM 3953 C CA . THR B 1 271 ? -16 -18.391 -1.837 1 95.31 271 THR B CA 1
ATOM 3954 C C . THR B 1 271 ? -14.766 -18.234 -0.96 1 95.31 271 THR B C 1
ATOM 3956 O O . THR B 1 271 ? -13.836 -17.5 -1.313 1 95.31 271 THR B O 1
ATOM 3959 N N . ILE B 1 272 ? -14.805 -18.906 0.141 1 97.38 272 ILE B N 1
ATOM 3960 C CA . ILE B 1 272 ? -13.68 -18.906 1.066 1 97.38 272 ILE B CA 1
ATOM 3961 C C . ILE B 1 272 ? -13.016 -20.281 1.078 1 97.38 272 ILE B C 1
ATOM 3963 O O . ILE B 1 272 ? -13.695 -21.312 1.052 1 97.38 272 ILE B O 1
ATOM 3967 N N . MET B 1 273 ? -11.742 -20.344 1.053 1 97.38 273 MET B N 1
ATOM 3968 C CA . MET B 1 273 ? -10.961 -21.562 1.199 1 97.38 273 MET B CA 1
ATOM 3969 C C . MET B 1 273 ? -9.969 -21.438 2.354 1 97.38 273 MET B C 1
ATOM 3971 O O . MET B 1 273 ? -9.227 -20.469 2.438 1 97.38 273 MET B O 1
ATOM 3975 N N . GLU B 1 274 ? -10.062 -22.391 3.279 1 98.12 274 GLU B N 1
ATOM 3976 C CA . GLU B 1 274 ? -9.102 -22.484 4.375 1 98.12 274 GLU B CA 1
ATOM 3977 C C . GLU B 1 274 ? -8.062 -23.578 4.109 1 98.12 274 GLU B C 1
ATOM 3979 O O . GLU B 1 274 ? -8.414 -24.719 3.797 1 98.12 274 GLU B O 1
ATOM 3984 N N . THR B 1 275 ? -6.797 -23.234 4.176 1 98.06 275 THR B N 1
ATOM 3985 C CA . THR B 1 275 ? -5.723 -24.188 3.926 1 98.06 275 THR B CA 1
ATOM 3986 C C . THR B 1 275 ? -4.453 -23.766 4.668 1 98.06 275 THR B C 1
ATOM 3988 O O . THR B 1 275 ? -4.52 -23.094 5.695 1 98.06 275 THR B O 1
ATOM 3991 N N . THR B 1 276 ? -3.309 -24.312 4.328 1 98.5 276 THR B N 1
ATOM 3992 C CA . THR B 1 276 ? -2.027 -24 4.953 1 98.5 276 THR B CA 1
ATOM 3993 C C . THR B 1 276 ? -0.903 -24.031 3.922 1 98.5 276 THR B C 1
ATOM 3995 O O . THR B 1 276 ? -1.145 -24.266 2.738 1 98.5 276 THR B O 1
ATOM 3998 N N . THR B 1 277 ? 0.287 -23.75 4.34 1 98.5 277 THR B N 1
ATOM 3999 C CA . THR B 1 277 ? 1.446 -23.734 3.455 1 98.5 277 THR B CA 1
ATOM 4000 C C . THR B 1 277 ? 1.86 -25.156 3.086 1 98.5 277 THR B C 1
ATOM 4002 O O . THR B 1 277 ? 1.528 -26.109 3.795 1 98.5 277 THR B O 1
ATOM 4005 N N . GLN B 1 278 ? 2.471 -25.297 1.991 1 97.94 278 GLN B N 1
ATOM 4006 C CA . GLN B 1 278 ? 3.029 -26.547 1.495 1 97.94 278 GLN B CA 1
ATOM 4007 C C . GLN B 1 278 ? 4.523 -26.406 1.225 1 97.94 278 GLN B C 1
ATOM 4009 O O . GLN B 1 278 ? 4.941 -25.609 0.392 1 97.94 278 GLN B O 1
ATOM 4014 N N . THR B 1 279 ? 5.387 -27.281 1.843 1 97.69 279 THR B N 1
ATOM 4015 C CA . THR B 1 279 ? 6.828 -27.047 1.81 1 97.69 279 THR B CA 1
ATOM 4016 C C . THR B 1 279 ? 7.504 -28.031 0.851 1 97.69 279 THR B C 1
ATOM 4018 O O . THR B 1 279 ? 8.617 -27.781 0.389 1 97.69 279 THR B O 1
ATOM 4021 N N . ALA B 1 280 ? 6.871 -29.125 0.488 1 97.12 280 ALA B N 1
ATOM 4022 C CA . ALA B 1 280 ? 7.52 -30.188 -0.287 1 97.12 280 ALA B CA 1
ATOM 4023 C C . ALA B 1 280 ? 7.457 -29.891 -1.782 1 97.12 280 ALA B C 1
ATOM 4025 O O . ALA B 1 280 ? 8.328 -30.312 -2.543 1 97.12 280 ALA B O 1
ATOM 4026 N N . GLY B 1 281 ? 6.41 -29.172 -2.195 1 98.38 281 GLY B N 1
ATOM 4027 C CA . GLY B 1 281 ? 6.238 -28.844 -3.604 1 98.38 281 GLY B CA 1
ATOM 4028 C C . GLY B 1 281 ? 5.578 -29.969 -4.395 1 98.38 281 GLY B C 1
ATOM 4029 O O . GLY B 1 281 ? 4.785 -30.734 -3.85 1 98.38 281 GLY B O 1
ATOM 4030 N N . ALA B 1 282 ? 5.758 -29.953 -5.66 1 98.69 282 ALA B N 1
ATOM 4031 C CA . ALA B 1 282 ? 5.145 -30.922 -6.562 1 98.69 282 ALA B CA 1
ATOM 4032 C C . ALA B 1 282 ? 5.793 -32.281 -6.418 1 98.69 282 ALA B C 1
ATOM 4034 O O . ALA B 1 282 ? 6.949 -32.406 -6.012 1 98.69 282 ALA B O 1
ATOM 4035 N N . ARG B 1 283 ? 5.027 -33.344 -6.742 1 97.69 283 ARG B N 1
ATOM 4036 C CA . ARG B 1 283 ? 5.559 -34.688 -6.605 1 97.69 283 ARG B CA 1
ATOM 4037 C C . ARG B 1 283 ? 4.766 -35.688 -7.453 1 97.69 283 ARG B C 1
ATOM 4039 O O . ARG B 1 283 ? 3.566 -35.5 -7.668 1 97.69 283 ARG B O 1
ATOM 4046 N N . PRO B 1 284 ? 5.43 -36.719 -7.934 1 96.62 284 PRO B N 1
ATOM 4047 C CA . PRO B 1 284 ? 4.656 -37.844 -8.484 1 96.62 284 PRO B CA 1
ATOM 4048 C C . PRO B 1 284 ? 3.74 -38.5 -7.453 1 96.62 284 PRO B C 1
ATOM 4050 O O . PRO B 1 284 ? 4.031 -38.469 -6.254 1 96.62 284 PRO B O 1
ATOM 4053 N N . ILE B 1 285 ? 2.656 -39.062 -7.926 1 95.56 285 ILE B N 1
ATOM 4054 C CA . ILE B 1 285 ? 1.727 -39.719 -7.012 1 95.56 285 ILE B CA 1
ATOM 4055 C C . ILE B 1 285 ? 1.281 -41.062 -7.598 1 95.56 285 ILE B C 1
ATOM 4057 O O . ILE B 1 285 ? 1.312 -41.25 -8.812 1 95.56 285 ILE B O 1
#

Solvent-accessible surface area (backbone atoms only — not comparable to full-atom values): 26675 Å² total; per-residue (Å²): 130,85,58,59,69,6,28,10,31,6,20,19,29,41,36,33,32,64,30,69,31,76,32,47,18,17,13,29,12,24,67,44,40,21,35,16,39,23,36,48,44,70,74,54,63,45,51,46,38,69,92,36,80,84,53,88,38,55,40,51,25,40,19,40,50,54,49,26,66,74,73,51,87,59,59,10,25,43,36,39,33,43,60,80,57,68,78,54,35,26,38,40,51,67,38,7,39,23,37,4,31,36,44,2,39,27,43,36,63,74,40,54,86,79,48,55,64,68,57,45,26,49,46,25,24,51,20,28,45,73,56,64,76,46,92,58,34,50,36,18,45,18,44,4,9,35,53,15,9,31,24,33,22,36,25,84,74,63,38,82,74,45,76,45,81,64,90,45,30,33,40,35,41,33,47,82,64,78,36,62,62,90,69,53,53,50,69,44,31,36,18,45,28,69,58,50,52,50,26,50,54,32,40,78,70,68,39,46,40,61,13,9,31,56,33,16,42,52,47,21,47,36,62,73,42,81,47,58,75,53,47,68,28,29,64,47,33,62,18,34,16,44,8,58,82,17,53,14,35,39,31,30,26,55,68,75,40,40,50,57,35,52,58,56,54,65,77,44,80,56,48,75,47,82,50,30,50,25,59,74,34,34,47,69,102,132,92,56,54,68,8,27,11,33,6,20,19,28,42,36,36,32,62,30,70,31,74,32,46,18,18,13,29,12,25,66,43,41,20,34,17,40,24,35,53,44,71,75,54,63,45,50,46,38,70,92,35,80,83,52,86,39,56,40,50,25,40,18,39,50,53,49,25,66,75,74,50,86,59,58,9,25,43,37,37,33,42,61,78,57,66,77,56,36,25,37,40,51,67,37,8,38,22,37,4,32,35,43,2,38,27,43,32,66,75,39,55,86,78,48,55,66,69,57,46,26,48,46,25,24,52,19,29,45,74,55,63,77,44,92,58,35,49,37,18,44,18,44,3,9,35,51,15,10,31,24,34,21,36,25,83,73,63,38,82,74,44,76,44,81,64,89,44,30,35,40,35,43,32,48,80,61,78,36,63,60,91,70,54,53,49,70,44,30,37,20,45,28,69,57,51,52,50,26,50,54,32,39,78,69,69,38,44,41,62,12,10,30,55,34,15,42,53,47,20,45,35,62,73,42,81,48,57,75,53,46,69,28,29,64,48,32,62,18,34,17,43,9,58,82,18,52,13,35,39,32,30,27,55,68,76,39,38,51,56,35,52,58,58,53,65,77,44,78,57,49,76,48,79,50,31,50,24,60,73,33,35,46,70,100

Foldseek 3Di:
DQADKFKKKWFWWFFLFACLQPQKGKIAGWPWIKMKIKTWADQAEEEAEPVCRPDDCQLLSLLLQLLCVVQNDRTYMYMYMYTPDDPLALRLVLLRSSLRSLCRSCVRRVNNVVDDLLRSLVSSLVSCVVVVQDDLSPLNRNCNRRQHAMWIARSVVSGTDDHDHDWWKKKKWGAPDGDGLSPFPSVLSNVLSVLSVVLSVCVSVVNSQVSQQSNAVSLCVSRVHDCVLVVQLPPLFSHKHARHSRDMIMGIHHPVSCVSSCVRSVVHHTDMDITITTRRHMDID/DQAFKWKKKWFWWFFLFACLQPQKGKIAGWPWIKMKIKTWADQAEEEAEPVCRPDDCQLLSLLLQLLCVVQNDRTYMYMYMYTPDDPLALRLVLLRSSLRSLCRSCVRRVNNVVADLLRSLVSSLVSCVVVVQDDLSPLNRNCNRRQHAMWIARSVVSGTDDHDHDWWKKKKWGAPDGDGLSPFPSVLSNVLSVLSVVLSVCVSVVNSQVSQQSNAVSLCVSRVHDCVLVVQLPPLFSHKHARHSRDMIMGIHHPVSCVSSCVRSVVHHTDMDITITTRRHMDID

Organism: NCBI:txid1604004

pLDDT: mean 95.07, std 8.33, range [34.41, 98.94]

Secondary structure (DSSP, 8-state):
---PPEEEEEEEEEEEE-TTTTSEEEEEEEEEEEEEEEEE-SS-EEEEETT-TTS--HHHHHHHHHHHHHHSSS--EEEEEEESSPTTSSS-HHHHHHHHHHHHHHHHTT-GGGS-HHHHHHHHHHHHHHHT--SS--HHHHHHHHH-SEEEEETTTTEEEEEE----EEEEEE-SS---GGG--HHHHHHTHHHHHHHHHHHHTT-HHHHHHHHHHHHHHHTT--SHHHHHHTTTSSEEEE-TTSS-EEEEE-HHHHHHHHHHHTTSSSEEEEEEB-SS--EE-/----EEEEEEEEEEEEE-TTTTSEEEEEEEEEEEEEEEEE-SS-EEEEETT-TTS--HHHHHHHHHHHHHHSSS--EEEEEEESSPTTSSS-HHHHHHHHHHHHHHHHTT-GGGS-HHHHHHHHHHHHHHHT--SS--HHHHHHHHH-SEEEEETTTTEEEEEE----EEEEEE-SS---GGG--HHHHHHTHHHHHHHHHHHHTT-HHHHHHHHHHHHHHHTT--SHHHHHHTTTSSEEEE-TTSS-EEEEE-HHHHHHHHHHHTTSSSEEEEEEB-SS--EE-

InterPro domains:
  IPR006204 GHMP kinase N-terminal domain [PF00288] (59-149)
  IPR010189 Shikimate kinase, archaea [MF_00370] (1-285)
  IPR010189 Shikimate kinase, archaea [PIRSF005758] (5-279)
  IPR010189 Shikimate kinase, archaea [TIGR01920] (10-274)
  IPR014721 Small ribosomal subunit protein uS5 domain 2-type fold, subgroup [G3DSA:3.30.230.10] (12-166)
  IPR020568 Ribosomal protein uS5 domain 2-type superfamily [SSF54211] (14-171)

Sequence (570 aa):
MSTMDGRAEAPAAGTVLNALATGTGSAFAIDEYVRASVSLGGTNVTGTVAEAPDADTRLIERVAELIIAEYGDGQGATVETDSTVPMAAGLKSSSAAANAVALATLDALDATEAVTRERAARIGVEAARDAGVTVTGAFDDASASMLGGVTVTDNDEDALLVRDEVDWDVVTWTPPEQAFSADADVDRCRKIAPMADLVAELALAGRYRTAMTVNGFAFAAALDRPAGPMVEVLPAAAGVSLSGTGPSYVAVGDRDALEAVVDEWADRPGTIMETTTQTAGARPIMSTMDGRAEAPAAGTVLNALATGTGSAFAIDEYVRASVSLGGTNVTGTVAEAPDADTRLIERVAELIIAEYGDGQGATVETDSTVPMAAGLKSSSAAANAVALATLDALDATEAVTRERAARIGVEAARDAGVTVTGAFDDASASMLGGVTVTDNDEDALLVRDEVDWDVVTWTPPEQAFSADADVDRCRKIAPMADLVAELALAGRYRTAMTVNGFAFAAALDRPAGPMVEVLPAAAGVSLSGTGPSYVAVGDRDALEAVVDEWADRPGTIMETTTQTAGARPI

Nearest PDB structures (foldseek):
  8teb-assembly2_B  TM=8.028E-01  e=5.556E-15  Methanococcoides burtonii
  2dei-assembly1_A  TM=7.094E-01  e=7.971E-14  Pyrococcus horikoshii
  3hul-assembly1_A-2  TM=7.030E-01  e=3.287E-13  Listeria monocytogenes
  6jbc-assembly1_A  TM=7.405E-01  e=2.675E-12  Thermococcus kodakarensis KOD1
  2v8p-assembly2_B  TM=6.653E-01  e=5.827E-10  Aquifex aeolicus

Radius of gyration: 28.82 Å; Cα contacts (8 Å, |Δi|>4): 1571; chains: 2; bounding box: 37×107×64 Å